Protein AF-A0A1V4JZG5-F1 (afdb_monomer)

Organism: NCBI:txid372326

InterPro domains:
  IPR000719 Protein kinase domain [PF00069] (99-322)
  IPR000719 Protein kinase domain [PS50011] (1-322)
  IPR000719 Protein kinase domain [SM00220] (77-322)
  IPR008271 Serine/threonine-protein kinase, active site [PS00108] (150-162)
  IPR011009 Protein kinase-like domain superfamily [SSF56112] (101-325)
  IPR045216 Casein Kinase 2, subunit alpha [PTHR24054] (103-327)
  IPR045216 Casein Kinase 2, subunit alpha [cd14132] (102-323)

Secondary structure (DSSP, 8-state):
--HHHHHHHHHHHHHHHHHHHHHHHIIIIIIIHHHTTSSS----SGGGHHHHT-SSHHHHHHHTTHHHHHHHIIIIIHHHHHTT--HHHHHHHHHHHHHHHHHT--------------HHHHHHH--HHHHHHHHHHHHHHHHHHHHTTEE-S---GGGEEEETTTTEEEE--GGG-EE--TT----S--S-GGG--GGGTTT-----THHHHHHHHHHHHHHHTT-SSSS--SSHHHHHHHHHHHH-SHHHHHHHHHTT----GGGTTTS---PPPPGGGG--TTTGGG--HHHHHHHHTTS-SSGGGSPPHHHHHTSGGGHHHHS-HHHHHHHHHHHHH-----TTSTTSSS----------------------------------

Solvent-accessible surface area (backbone atoms only — not comparable to full-atom values): 23028 Å² total; per-residue (Å²): 130,69,60,66,65,49,51,53,51,48,51,67,51,47,54,57,52,52,51,52,49,49,50,50,50,44,48,43,63,68,43,48,46,43,55,33,37,52,42,68,69,57,90,78,71,76,84,46,58,73,31,77,71,41,93,40,74,71,54,27,73,64,40,67,46,49,68,62,50,54,47,40,46,60,71,45,34,51,53,38,50,77,70,71,47,52,69,66,61,36,49,54,52,45,48,53,50,51,50,51,57,60,76,72,56,63,50,0,43,61,75,84,91,73,63,65,58,59,54,83,67,44,58,79,71,55,50,47,69,49,51,45,44,54,54,50,57,52,31,52,57,45,35,52,35,45,76,70,40,33,33,52,46,48,52,45,70,92,30,48,44,30,27,70,92,79,71,42,76,47,84,52,77,66,84,59,38,45,77,69,55,93,90,45,76,45,81,46,90,53,41,60,77,63,32,49,33,61,43,48,62,50,70,47,32,72,66,64,61,42,43,38,36,27,10,47,26,39,49,49,50,16,57,38,47,70,33,83,64,60,40,74,38,93,46,65,68,46,31,51,35,43,45,26,66,37,63,9,37,60,64,44,50,57,38,35,62,75,68,69,52,78,66,63,74,77,48,72,84,62,58,74,82,36,66,62,54,67,73,71,79,61,58,45,94,91,23,47,82,43,58,45,76,46,49,53,57,50,40,55,40,21,64,45,67,48,50,90,68,30,48,51,46,62,58,52,65,71,33,76,58,37,50,68,69,74,66,33,66,74,54,54,51,51,53,52,52,54,57,66,67,60,65,84,81,67,89,79,63,85,82,76,81,85,84,86,88,83,85,89,84,86,81,87,85,85,84,82,88,84,89,87,79,86,88,90,81,86,91,87,90,84,85,90,84,82,79,135

Sequence (388 aa):
MDYSRIIERLLKLAVPNHFIWLIFFYWFFHSCLNVVAEVMQFGDREFYRDWWNSESVTYFWQNWNIPVHKWCLRHFYKPMLKRGVSKWTAQTAVFLASAFFHESRTPALVFEHVNNTDFKQLYQTLSDFDIRFYMYEILKALDYCHSMGVMHRDVKPHNVMIDHEHRKLRLIDWGLAEFYHPGQEYNVRVASRYFKGPELLVDYQMYDYSLDMWSLGCMLASMIFRKEPFFHGHDNYDQLVRIAKVLGTEDLYDYIDKYNIELDPRFNDILGRHSRKRWERFVHSENQHLVSTEALDFLDKLLRYDHQTRLTARDAMEHPYFYPIAKDPARLSTAAALSAASTPVSSSSMLAGITSMAASQPLGTLAASPVISSPNALGSPVPAAAQP

Nearest PDB structures (foldseek):
  6yzh-assembly1_A  TM=9.969E-01  e=3.461E-34  Homo sapiens
  6yum-assembly2_GGG  TM=9.948E-01  e=4.931E-34  Homo sapiens
  3w8l-assembly2_B  TM=9.898E-01  e=7.391E-34  Homo sapiens
  6xx8-assembly1_A  TM=9.680E-01  e=1.976E-30  Arabidopsis thaliana
  6z1c-assembly1_A  TM=9.628E-01  e=1.976E-30  Arabidopsis thaliana

Foldseek 3Di:
DPVVVVVVVVVVVVVVVVVVVVVCCCCVVVPVLQVLQAPAQDADDVLCVQQVPDPDPVSNVVRVCVVLCVVLCVPQLVVCVVVVHDNVVSVVVSVVVSVCCVVVDSHHHDDDDAAADQCVVVLLVDALVLLLLLLLVVLVVLVVQVVVQKAQQADDSVQWGAPPVVRDIDRHDSNLMDGDDQPDFAQLPTYDQLLAAVCSLLVPGRDGNLSNLSSSLQVLLCRLLVNVRQQDAPDSLSSVLSLCQAQWVVLVVVLCVVVVGDGDPVNVVRNPGHDHDDSCVSDDPSRVSNDDPQSSVLSVLSSHNNSVSHDRSVSSSVGPSNPVVVPDPVVVVVVVVVVVVPDPDPPPPPPPPDDDDDDDDDDDDDDDDDDDDDDDDDDDDDDDDDDD

Radius of gyration: 31.25 Å; Cα contacts (8 Å, |Δi|>4): 397; chains: 1; bounding box: 92×66×96 Å

Structure (mmCIF, N/CA/C/O backbone):
data_AF-A0A1V4JZG5-F1
#
_entry.id   AF-A0A1V4JZG5-F1
#
loop_
_atom_site.group_PDB
_atom_site.id
_atom_site.type_symbol
_atom_site.label_atom_id
_atom_site.label_alt_id
_atom_site.label_comp_id
_atom_site.label_asym_id
_atom_site.label_entity_id
_atom_site.label_seq_id
_atom_site.pdbx_PDB_ins_code
_atom_site.Cartn_x
_atom_site.Cartn_y
_atom_site.Cartn_z
_atom_site.occupancy
_atom_site.B_iso_or_equiv
_atom_site.auth_seq_id
_atom_site.auth_comp_id
_atom_site.auth_asym_id
_atom_site.auth_atom_id
_atom_site.pdbx_PDB_model_num
ATOM 1 N N . MET A 1 1 ? 60.032 24.250 -15.849 1.00 65.19 1 MET A N 1
ATOM 2 C CA . MET A 1 1 ? 58.674 24.842 -15.879 1.00 65.19 1 MET A CA 1
ATOM 3 C C . MET A 1 1 ? 58.114 24.805 -14.465 1.00 65.19 1 MET A C 1
ATOM 5 O O . MET A 1 1 ? 58.537 23.943 -13.705 1.00 65.19 1 MET A O 1
ATOM 9 N N . ASP A 1 2 ? 57.207 25.711 -14.098 1.00 79.50 2 ASP A N 1
ATOM 10 C CA . ASP A 1 2 ? 56.554 25.690 -12.779 1.00 79.50 2 ASP A CA 1
ATOM 11 C C . ASP A 1 2 ? 55.384 24.694 -12.789 1.00 79.50 2 ASP A C 1
ATOM 13 O O . ASP A 1 2 ? 54.239 25.036 -13.091 1.00 79.50 2 ASP A O 1
ATOM 17 N N . TYR A 1 3 ? 55.699 23.425 -12.521 1.00 80.38 3 TYR A N 1
ATOM 18 C CA . TYR A 1 3 ? 54.717 22.340 -12.543 1.00 80.38 3 TYR A CA 1
ATOM 19 C C . TYR A 1 3 ? 53.638 22.487 -11.464 1.00 80.38 3 TYR A C 1
ATOM 21 O O . TYR A 1 3 ? 52.513 22.050 -11.691 1.00 80.38 3 TYR A O 1
ATOM 29 N N . SER A 1 4 ? 53.940 23.151 -10.341 1.00 81.94 4 SER A N 1
ATOM 30 C CA . SER A 1 4 ? 52.969 23.390 -9.267 1.00 81.94 4 SER A CA 1
ATOM 31 C C . SER A 1 4 ? 51.814 24.256 -9.772 1.00 81.94 4 SER A C 1
ATOM 33 O O . SER A 1 4 ? 50.659 23.831 -9.743 1.00 81.94 4 SER A O 1
ATOM 35 N N . ARG A 1 5 ? 52.123 25.410 -10.384 1.00 80.00 5 ARG A N 1
ATOM 36 C CA . ARG A 1 5 ? 51.107 26.283 -11.002 1.00 80.00 5 ARG A CA 1
ATOM 37 C C . ARG A 1 5 ? 50.371 25.646 -12.181 1.00 80.00 5 ARG A C 1
ATOM 39 O O . ARG A 1 5 ? 49.223 26.006 -12.443 1.00 80.00 5 ARG A O 1
ATOM 46 N N . ILE A 1 6 ? 51.003 24.727 -12.914 1.00 85.69 6 ILE A N 1
ATOM 47 C CA . ILE A 1 6 ? 50.344 23.996 -14.009 1.00 85.69 6 ILE A CA 1
ATOM 48 C C . ILE A 1 6 ? 49.312 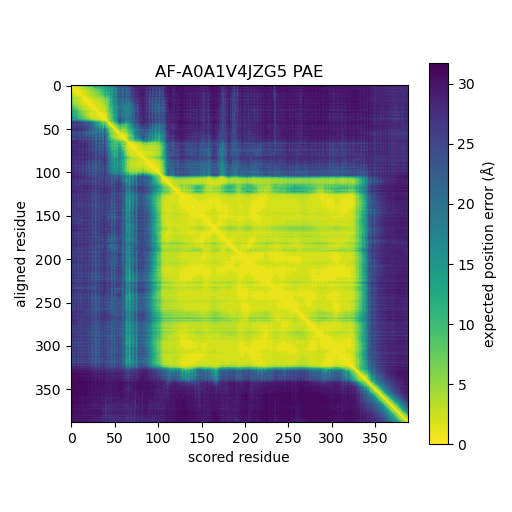23.010 -13.441 1.00 85.69 6 ILE A C 1
ATOM 50 O O . ILE A 1 6 ? 48.168 23.009 -13.892 1.00 85.69 6 ILE A O 1
ATOM 54 N N . ILE A 1 7 ? 49.676 22.234 -12.416 1.00 80.88 7 ILE A N 1
ATOM 55 C CA . ILE A 1 7 ? 48.772 21.289 -11.739 1.00 80.88 7 ILE A CA 1
ATOM 56 C C . ILE A 1 7 ? 47.637 22.036 -11.023 1.00 80.88 7 ILE A C 1
ATOM 58 O O . ILE A 1 7 ? 46.479 21.650 -11.157 1.00 80.88 7 ILE A O 1
ATOM 62 N N . GLU A 1 8 ? 47.931 23.150 -10.346 1.00 86.94 8 GLU A N 1
ATOM 63 C CA . GLU A 1 8 ? 46.930 24.020 -9.714 1.00 86.94 8 GLU A CA 1
ATOM 64 C C . GLU A 1 8 ? 45.867 24.493 -10.724 1.00 86.94 8 GLU A C 1
ATOM 66 O O . GLU A 1 8 ? 44.666 24.416 -10.459 1.00 86.94 8 GLU A O 1
ATOM 71 N N . ARG A 1 9 ? 46.297 24.940 -11.914 1.00 85.44 9 ARG A N 1
ATOM 72 C CA . ARG A 1 9 ? 45.397 25.369 -12.997 1.00 85.44 9 ARG A CA 1
ATOM 73 C C . ARG A 1 9 ? 44.609 24.208 -13.599 1.00 85.44 9 ARG A C 1
ATOM 75 O O . ARG A 1 9 ? 43.420 24.371 -13.857 1.00 85.44 9 ARG A O 1
ATOM 82 N N . LEU A 1 10 ? 45.237 23.047 -13.791 1.00 79.38 10 LEU A N 1
ATOM 83 C CA . LEU A 1 10 ? 44.559 21.845 -14.285 1.00 79.38 10 LEU A CA 1
ATOM 84 C C . LEU A 1 10 ? 43.477 21.367 -13.311 1.00 79.38 10 LEU A C 1
ATOM 86 O O . LEU A 1 10 ? 42.362 21.108 -13.747 1.00 79.38 10 LEU A O 1
ATOM 90 N N . LEU A 1 11 ? 43.748 21.327 -12.004 1.00 76.81 11 LEU A N 1
ATOM 91 C CA . LEU A 1 11 ? 42.752 20.963 -10.988 1.00 76.81 11 LEU A CA 1
ATOM 92 C C . LEU A 1 11 ? 41.606 21.986 -10.915 1.00 76.81 11 LEU A C 1
ATOM 94 O O . LEU A 1 11 ? 40.438 21.596 -10.873 1.00 76.81 11 LEU A O 1
ATOM 98 N N . LYS A 1 12 ? 41.921 23.289 -10.992 1.00 77.94 12 LYS A N 1
ATOM 99 C CA . LYS A 1 12 ? 40.923 24.374 -11.050 1.00 77.94 12 LYS A CA 1
ATOM 100 C C . LYS A 1 12 ? 40.037 24.344 -12.303 1.00 77.94 12 LYS A C 1
ATOM 102 O O . LYS A 1 12 ? 38.942 24.891 -12.255 1.00 77.94 12 LYS A O 1
ATOM 107 N N . LEU A 1 13 ? 40.470 23.704 -13.392 1.00 81.69 13 LEU A N 1
ATOM 108 C CA . LEU A 1 13 ? 39.656 23.456 -14.592 1.00 81.69 13 LEU A CA 1
ATOM 109 C C . LEU A 1 13 ? 38.935 22.098 -14.544 1.00 81.69 13 LEU A C 1
ATOM 111 O O . LEU A 1 13 ? 37.797 21.981 -14.998 1.00 81.69 13 LEU A O 1
ATOM 115 N N . ALA A 1 14 ? 39.569 21.074 -13.970 1.00 75.06 14 ALA A N 1
ATOM 116 C CA . ALA A 1 14 ? 39.028 19.723 -13.904 1.00 75.06 14 ALA A CA 1
ATOM 117 C C . ALA A 1 14 ? 37.795 19.629 -12.998 1.00 75.06 14 ALA A C 1
ATOM 119 O O . ALA A 1 14 ? 36.821 18.993 -13.396 1.00 75.06 14 ALA A O 1
ATOM 120 N N . VAL A 1 15 ? 37.807 20.259 -11.816 1.00 76.00 15 VAL A N 1
ATOM 121 C CA . VAL A 1 15 ? 36.679 20.174 -10.869 1.00 76.00 15 VAL A CA 1
ATOM 122 C C . VAL A 1 15 ? 35.393 20.795 -11.447 1.00 76.00 15 VAL A C 1
ATOM 124 O O . VAL A 1 15 ? 34.385 20.088 -11.467 1.00 76.00 15 VAL A O 1
ATOM 127 N N . PRO A 1 16 ? 35.392 22.025 -12.012 1.00 81.44 16 PRO A N 1
ATOM 128 C CA . PRO A 1 16 ? 34.216 22.561 -12.699 1.00 81.44 16 PRO A CA 1
ATOM 129 C C . PRO A 1 16 ? 33.750 21.699 -13.875 1.00 81.44 16 PRO A C 1
ATOM 131 O O . PRO A 1 16 ? 32.555 21.452 -13.989 1.00 81.44 16 PRO A O 1
ATOM 1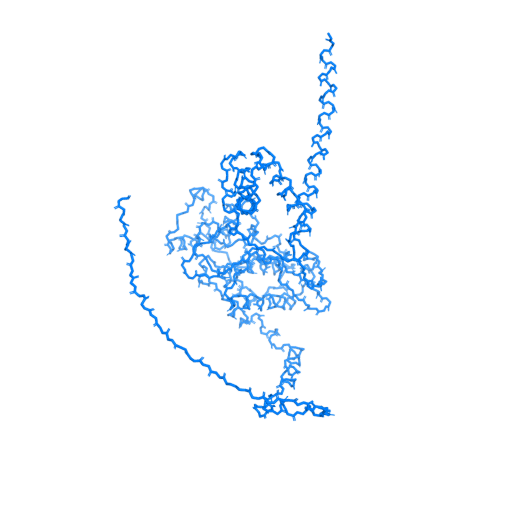34 N N . ASN A 1 17 ? 34.661 21.179 -14.710 1.00 77.12 17 ASN A N 1
ATOM 135 C CA . ASN A 1 17 ? 34.272 20.327 -15.840 1.00 77.12 17 ASN A CA 1
ATOM 136 C C . ASN A 1 17 ? 33.608 19.016 -15.394 1.00 77.12 17 ASN A C 1
ATOM 138 O O . ASN A 1 17 ? 32.606 18.625 -15.987 1.00 77.12 17 ASN A O 1
ATOM 142 N N . HIS A 1 18 ? 34.108 18.353 -14.345 1.00 76.25 18 HIS A N 1
ATOM 143 C CA . HIS A 1 18 ? 33.453 17.154 -13.808 1.00 76.25 18 HIS A CA 1
ATOM 144 C C . HIS A 1 18 ? 32.099 17.488 -13.174 1.00 76.25 18 HIS A C 1
ATOM 146 O O . HIS A 1 18 ? 31.155 16.723 -13.333 1.00 76.25 18 HIS A O 1
ATOM 152 N N . PHE A 1 19 ? 31.970 18.641 -12.511 1.00 77.81 19 PHE A N 1
ATOM 153 C CA . PHE A 1 19 ? 30.700 19.079 -11.931 1.00 77.81 19 PHE A CA 1
ATOM 154 C C . PHE A 1 19 ? 29.655 19.402 -13.012 1.00 77.81 19 PHE A C 1
ATOM 156 O O . PHE A 1 19 ? 28.524 18.934 -12.929 1.00 77.81 19 PHE A O 1
ATOM 163 N N . ILE A 1 20 ? 30.048 20.110 -14.079 1.00 81.94 20 ILE A N 1
ATOM 164 C CA . ILE A 1 20 ? 29.209 20.375 -15.260 1.00 81.94 20 ILE A CA 1
ATOM 165 C C . ILE A 1 20 ? 28.816 19.064 -15.954 1.00 81.94 20 ILE A C 1
ATOM 167 O O . ILE A 1 20 ? 27.652 18.888 -16.305 1.00 81.94 20 ILE A O 1
ATOM 171 N N . TRP A 1 21 ? 29.755 18.127 -16.118 1.00 77.94 21 TRP A N 1
ATOM 172 C CA . TRP A 1 21 ? 29.484 16.828 -16.736 1.00 77.94 21 TRP A CA 1
ATOM 173 C C . TRP A 1 21 ? 28.516 15.980 -15.901 1.00 77.94 21 TRP A C 1
ATOM 175 O O . TRP A 1 21 ? 27.577 15.423 -16.458 1.00 77.94 21 TRP A O 1
ATOM 185 N N . LEU A 1 22 ? 28.677 15.939 -14.574 1.00 74.31 22 LEU A N 1
ATOM 186 C CA . LEU A 1 22 ? 27.755 15.244 -13.667 1.00 74.31 22 LEU A CA 1
ATOM 187 C C . LEU A 1 22 ? 26.364 15.894 -13.640 1.00 74.31 22 LEU A C 1
ATOM 189 O O . LEU A 1 22 ? 25.368 15.174 -13.668 1.00 74.31 22 LEU A O 1
ATOM 193 N N . ILE A 1 23 ? 26.281 17.231 -13.647 1.00 77.19 23 ILE A N 1
ATOM 194 C CA . ILE A 1 23 ? 25.007 17.958 -13.765 1.00 77.19 23 ILE A CA 1
ATOM 195 C C . ILE A 1 23 ? 24.322 17.619 -15.090 1.00 77.19 23 ILE A C 1
ATOM 197 O O . ILE A 1 23 ? 23.142 17.283 -15.080 1.00 77.19 23 ILE A O 1
ATOM 201 N N . PHE A 1 24 ? 25.046 17.653 -16.213 1.00 83.38 24 PHE A N 1
ATOM 202 C CA . PHE A 1 24 ? 24.498 17.281 -17.517 1.00 83.38 24 PHE A CA 1
ATOM 203 C C . PHE A 1 24 ? 24.048 15.816 -17.549 1.00 83.38 24 PHE A C 1
ATOM 205 O O . PHE A 1 24 ? 22.951 15.531 -18.018 1.00 83.38 24 PHE A O 1
ATOM 212 N N . PHE A 1 25 ? 24.850 14.890 -17.017 1.00 69.50 25 PHE A N 1
ATOM 213 C CA . PHE A 1 25 ? 24.526 13.464 -17.012 1.00 69.50 25 PHE A CA 1
ATOM 214 C C . PHE A 1 25 ? 23.285 13.170 -16.157 1.00 69.50 25 PHE A C 1
ATOM 216 O O . PHE A 1 25 ? 22.398 12.442 -16.594 1.00 69.50 25 PHE A O 1
ATOM 223 N N . TYR A 1 26 ? 23.177 13.781 -14.973 1.00 71.50 26 TYR A N 1
ATOM 224 C CA . TYR A 1 26 ? 21.993 13.675 -14.119 1.00 71.50 26 TYR A CA 1
ATOM 225 C C . TYR A 1 26 ? 20.764 14.318 -14.780 1.00 71.50 26 TYR A C 1
ATOM 227 O O . TYR A 1 26 ? 19.731 13.671 -14.928 1.00 71.50 26 TYR A O 1
ATOM 235 N N . TRP A 1 27 ? 20.881 15.561 -15.252 1.00 81.31 27 TRP A N 1
ATOM 236 C CA . TRP A 1 27 ? 19.787 16.271 -15.916 1.00 81.31 27 TRP A CA 1
ATOM 237 C C . TRP A 1 27 ? 19.299 15.549 -17.178 1.00 81.31 27 TRP A C 1
ATOM 239 O O . TRP A 1 27 ? 18.096 15.459 -17.400 1.00 81.31 27 TRP A O 1
ATOM 249 N N . PHE A 1 28 ? 20.198 14.982 -17.984 1.00 66.50 28 PHE A N 1
ATOM 250 C CA . PHE A 1 28 ? 19.814 14.265 -19.194 1.00 66.50 28 PHE A CA 1
ATOM 251 C C . PHE A 1 28 ? 19.276 12.863 -18.883 1.00 66.50 28 PHE A C 1
ATOM 253 O O . PHE A 1 28 ? 18.119 12.590 -19.178 1.00 66.50 28 PHE A O 1
ATOM 260 N N . PHE A 1 29 ? 20.050 11.981 -18.243 1.00 60.16 29 PHE A N 1
ATOM 261 C CA . PHE A 1 29 ? 19.631 10.586 -18.044 1.00 60.16 29 PHE A CA 1
ATOM 262 C C . PHE A 1 29 ? 18.605 10.400 -16.919 1.00 60.16 29 PHE A C 1
ATOM 264 O O . PHE A 1 29 ? 17.739 9.543 -17.043 1.00 60.16 29 PHE A O 1
ATOM 271 N N . HIS A 1 30 ? 18.680 11.175 -15.833 1.00 59.44 30 HIS A N 1
ATOM 272 C CA . HIS A 1 30 ? 17.811 10.995 -14.662 1.00 59.44 30 HIS A CA 1
ATOM 273 C C . HIS A 1 30 ? 16.598 11.940 -14.641 1.00 59.44 30 HIS A C 1
ATOM 275 O O . HIS A 1 30 ? 15.607 11.629 -13.984 1.00 59.44 30 HIS A O 1
ATOM 281 N N . SER A 1 31 ? 16.640 13.073 -15.353 1.00 66.00 31 SER A N 1
ATOM 282 C CA . SER A 1 31 ? 15.473 13.958 -15.512 1.00 66.00 31 SER A CA 1
ATOM 283 C C . SER A 1 31 ? 14.881 13.892 -16.921 1.00 66.00 31 SER A C 1
ATOM 285 O O . SER A 1 31 ? 13.719 13.535 -17.062 1.00 66.00 31 SER A O 1
ATOM 287 N N . CYS A 1 32 ? 15.652 14.180 -17.972 1.00 69.06 32 CYS A N 1
ATOM 288 C CA . CYS A 1 32 ? 15.119 14.271 -19.335 1.00 69.06 32 CYS A CA 1
ATOM 289 C C . CYS A 1 32 ? 14.649 12.909 -19.873 1.00 69.06 32 CYS A C 1
ATOM 291 O O . CYS A 1 32 ? 13.511 12.790 -20.314 1.00 69.06 32 CYS A O 1
ATOM 293 N N . LEU A 1 33 ? 15.473 11.859 -19.784 1.00 58.00 33 LEU A N 1
ATOM 294 C CA . LEU A 1 33 ? 15.113 10.533 -20.294 1.00 58.00 33 LEU A CA 1
ATOM 295 C C . LEU A 1 33 ? 14.103 9.780 -19.414 1.00 58.00 33 LEU A C 1
ATOM 297 O O . LEU A 1 33 ? 13.461 8.878 -19.932 1.00 58.00 33 LEU A O 1
ATOM 301 N N . ASN A 1 34 ? 13.910 10.168 -18.147 1.00 58.28 34 ASN A N 1
ATOM 302 C CA . ASN A 1 34 ? 12.793 9.676 -17.327 1.00 58.28 34 ASN A CA 1
ATOM 303 C C . ASN A 1 34 ? 11.491 10.428 -17.646 1.00 58.28 34 ASN A C 1
ATOM 305 O O . ASN A 1 34 ? 10.470 9.797 -17.868 1.00 58.28 34 ASN A O 1
ATOM 309 N N . VAL A 1 35 ? 11.526 11.752 -17.848 1.00 62.88 35 VAL A N 1
ATOM 310 C CA . VAL A 1 35 ? 10.362 12.487 -18.384 1.00 62.88 35 VAL A CA 1
ATOM 311 C C . VAL A 1 35 ? 9.963 11.945 -19.762 1.00 62.88 35 VAL A C 1
ATOM 313 O O . VAL A 1 35 ? 8.783 11.751 -20.029 1.00 62.88 35 VAL A O 1
ATOM 316 N N . VAL A 1 36 ? 10.930 11.585 -20.614 1.00 57.06 36 VAL A N 1
ATOM 317 C CA . VAL A 1 36 ? 10.688 10.809 -21.845 1.00 57.06 36 VAL A CA 1
ATOM 318 C C . VAL A 1 36 ? 10.841 9.287 -21.613 1.00 57.06 36 VAL A C 1
ATOM 320 O O . VAL A 1 36 ? 11.158 8.545 -22.534 1.00 57.06 36 VAL A O 1
ATOM 323 N N . ALA A 1 37 ? 10.527 8.828 -20.396 1.00 54.69 37 ALA A N 1
ATOM 324 C CA . ALA A 1 37 ? 9.984 7.513 -20.006 1.00 54.69 37 ALA A CA 1
ATOM 325 C C . ALA A 1 37 ? 8.549 7.644 -19.389 1.00 54.69 37 ALA A C 1
ATOM 327 O O . ALA A 1 37 ? 7.854 6.651 -19.186 1.00 54.69 37 ALA A O 1
ATOM 328 N N . GLU A 1 38 ? 8.012 8.870 -19.278 1.00 50.97 38 GLU A N 1
ATOM 329 C CA . GLU A 1 38 ? 6.632 9.220 -18.891 1.00 50.97 38 GLU A CA 1
ATOM 330 C C . GLU A 1 38 ? 5.776 9.903 -20.027 1.00 50.97 38 GLU A C 1
ATOM 332 O O . GLU A 1 38 ? 4.837 10.635 -19.733 1.00 50.97 38 GLU A O 1
ATOM 337 N N . VAL A 1 39 ? 6.063 9.681 -21.336 1.00 58.88 39 VAL A N 1
ATOM 338 C CA . VAL A 1 39 ? 5.390 10.293 -22.533 1.00 58.88 39 VAL A CA 1
ATOM 339 C C . VAL A 1 39 ? 4.784 9.388 -23.662 1.00 58.88 39 VAL A C 1
ATOM 341 O O . VAL A 1 39 ? 3.603 9.534 -23.865 1.00 58.88 39 VAL A O 1
ATOM 344 N N . MET A 1 40 ? 5.472 8.562 -24.486 1.00 51.41 40 MET A N 1
ATOM 345 C CA . MET A 1 40 ? 4.940 7.698 -25.602 1.00 51.41 40 MET A CA 1
ATOM 346 C C . MET A 1 40 ? 4.036 6.451 -25.253 1.00 51.41 40 MET A C 1
ATOM 348 O O . MET A 1 40 ? 2.833 6.636 -25.156 1.00 51.41 40 MET A O 1
ATOM 352 N N . GLN A 1 41 ? 4.540 5.193 -25.119 1.00 44.94 41 GLN A N 1
ATOM 353 C CA . GLN A 1 41 ? 4.030 4.146 -24.156 1.00 44.94 41 GLN A CA 1
ATOM 354 C C . GLN A 1 41 ? 5.015 2.939 -24.030 1.00 44.94 41 GLN A C 1
ATOM 356 O O . GLN A 1 41 ? 5.218 2.289 -25.053 1.00 44.94 41 GLN A O 1
ATOM 361 N N . PHE A 1 42 ? 5.661 2.628 -22.870 1.00 47.78 42 PHE A N 1
ATOM 362 C CA . PHE A 1 42 ? 6.668 1.519 -22.748 1.00 47.78 42 PHE A CA 1
ATOM 363 C C . PHE A 1 42 ? 7.103 1.070 -21.314 1.00 47.78 42 PHE A C 1
ATOM 365 O O . PHE A 1 42 ? 7.415 1.913 -20.479 1.00 47.78 42 PHE A O 1
ATOM 372 N N . GLY A 1 43 ? 7.273 -0.247 -21.065 1.00 49.16 43 GLY A N 1
ATOM 373 C CA . GLY A 1 43 ? 7.988 -0.782 -19.879 1.00 49.16 43 GLY A CA 1
ATOM 374 C C . GLY A 1 43 ? 7.820 -2.293 -19.587 1.00 49.16 43 GLY A C 1
ATOM 375 O O . GLY A 1 43 ? 6.717 -2.741 -19.307 1.00 49.16 43 GLY A O 1
ATOM 376 N N . ASP A 1 44 ? 8.922 -3.057 -19.588 1.00 46.41 44 ASP A N 1
ATOM 377 C CA . ASP A 1 44 ? 9.056 -4.461 -19.126 1.00 46.41 44 ASP A CA 1
ATOM 378 C C . ASP A 1 44 ? 10.369 -4.565 -18.317 1.00 46.41 44 ASP A C 1
ATOM 380 O O . ASP A 1 44 ? 11.331 -3.846 -18.608 1.00 46.41 44 ASP A O 1
ATOM 384 N N . ARG A 1 45 ? 10.407 -5.394 -17.266 1.00 48.06 45 ARG A N 1
ATOM 385 C CA . ARG A 1 45 ? 11.494 -5.441 -16.273 1.00 48.06 45 ARG A CA 1
ATOM 386 C C . ARG A 1 45 ? 12.332 -6.723 -16.269 1.00 48.06 45 ARG A C 1
ATOM 388 O O . ARG A 1 45 ? 13.430 -6.688 -15.713 1.00 48.06 45 ARG A O 1
ATOM 395 N N . GLU A 1 46 ? 11.937 -7.786 -16.975 1.00 45.19 46 GLU A N 1
ATOM 396 C CA . GLU A 1 46 ? 12.835 -8.934 -17.234 1.00 45.19 46 GLU A CA 1
ATOM 397 C C . GLU A 1 46 ? 14.034 -8.531 -18.120 1.00 45.19 46 GLU A C 1
ATOM 399 O O . GLU A 1 46 ? 15.136 -9.062 -17.965 1.00 45.19 46 GLU A O 1
ATOM 404 N N . PHE A 1 47 ? 13.856 -7.504 -18.965 1.00 46.78 47 PHE A N 1
ATOM 405 C CA . PHE A 1 47 ? 14.871 -6.879 -19.836 1.00 46.78 47 PHE A CA 1
ATOM 406 C C . PHE A 1 47 ? 16.204 -6.537 -19.131 1.00 46.78 47 PHE A C 1
ATOM 408 O O . PHE A 1 47 ? 17.248 -6.438 -19.775 1.00 46.78 47 PHE A O 1
ATOM 415 N N . TYR A 1 48 ? 16.175 -6.354 -17.809 1.00 44.03 48 TYR A N 1
ATOM 416 C CA . TYR A 1 48 ? 17.239 -5.747 -17.014 1.00 44.03 48 TYR A CA 1
ATOM 417 C C . TYR A 1 48 ? 18.089 -6.732 -16.176 1.00 44.03 48 TYR A C 1
ATOM 419 O O . TYR A 1 48 ? 19.067 -6.306 -15.553 1.00 44.03 48 TYR A O 1
ATOM 427 N N . ARG A 1 49 ? 17.783 -8.042 -16.173 1.00 46.00 49 ARG A N 1
ATOM 428 C CA . ARG A 1 49 ? 18.446 -9.051 -15.306 1.00 46.00 49 ARG A CA 1
ATOM 429 C C . ARG A 1 49 ? 19.959 -9.199 -15.508 1.00 46.00 49 ARG A C 1
ATOM 431 O O . ARG A 1 49 ? 20.695 -9.219 -14.519 1.00 46.00 49 ARG A O 1
ATOM 438 N N . ASP A 1 50 ? 20.419 -9.278 -16.758 1.00 49.75 50 ASP A N 1
ATOM 439 C CA . ASP A 1 50 ? 21.847 -9.440 -17.099 1.00 49.75 50 ASP A CA 1
ATOM 440 C C . ASP A 1 50 ? 22.666 -8.171 -16.796 1.00 49.75 50 ASP A C 1
ATOM 442 O O . ASP A 1 50 ? 23.872 -8.230 -16.556 1.00 49.75 50 ASP A O 1
ATOM 446 N N . TRP A 1 51 ? 22.011 -7.007 -16.796 1.00 48.31 51 TRP A N 1
ATOM 447 C CA . TRP A 1 51 ? 22.627 -5.724 -16.467 1.00 48.31 51 TRP A CA 1
ATOM 448 C C . TRP A 1 51 ? 22.804 -5.550 -14.958 1.00 48.31 51 TRP A C 1
ATOM 450 O O . TRP A 1 51 ? 23.911 -5.251 -14.503 1.00 48.31 51 TRP A O 1
ATOM 460 N N . TRP A 1 52 ? 21.735 -5.734 -14.178 1.00 49.03 52 TRP A N 1
ATOM 461 C CA . TRP A 1 52 ? 21.703 -5.316 -12.772 1.00 49.03 52 TRP A CA 1
ATOM 462 C C . TRP A 1 52 ? 22.661 -6.110 -11.865 1.00 49.03 52 TRP A C 1
ATOM 464 O O . TRP A 1 52 ? 23.086 -5.612 -10.827 1.00 49.03 52 TRP A O 1
ATOM 474 N N . ASN A 1 53 ? 23.057 -7.316 -12.285 1.00 50.56 53 ASN A N 1
ATOM 475 C CA . ASN A 1 53 ? 23.994 -8.189 -11.567 1.00 50.56 53 ASN A CA 1
ATOM 476 C C . ASN A 1 53 ? 25.446 -8.090 -12.092 1.00 50.56 53 ASN A C 1
ATOM 478 O O . ASN A 1 53 ? 26.232 -9.024 -11.957 1.00 50.56 53 ASN A O 1
ATOM 482 N N . SER A 1 54 ? 25.818 -6.971 -12.722 1.00 54.97 54 SER A N 1
ATOM 483 C CA . SER A 1 54 ? 27.159 -6.779 -13.293 1.00 54.97 54 SER A CA 1
ATOM 484 C C . SER A 1 54 ? 28.238 -6.546 -12.227 1.00 54.97 54 SER A C 1
ATOM 486 O O . SER A 1 54 ? 28.434 -5.420 -11.775 1.00 54.97 54 SER A O 1
ATOM 488 N N . GLU A 1 55 ? 29.019 -7.579 -11.905 1.00 57.12 55 GLU A N 1
ATOM 489 C CA . GLU A 1 55 ? 30.126 -7.521 -10.927 1.00 57.12 55 GLU A CA 1
ATOM 490 C C . GLU A 1 55 ? 31.274 -6.559 -11.301 1.00 57.12 55 GLU A C 1
ATOM 492 O O . GLU A 1 55 ? 32.121 -6.235 -10.469 1.00 57.12 55 GLU A O 1
ATOM 497 N N . SER A 1 56 ? 31.337 -6.081 -12.550 1.00 55.97 56 SER A N 1
ATOM 498 C CA . SER A 1 56 ? 32.324 -5.082 -12.973 1.00 55.97 56 SER A CA 1
ATOM 499 C C . SER A 1 56 ? 31.779 -4.110 -14.017 1.00 55.97 56 SER A C 1
ATOM 501 O O . SER A 1 56 ? 30.948 -4.463 -14.856 1.00 55.97 56 SER A O 1
ATOM 503 N N . VAL A 1 57 ? 32.325 -2.890 -14.025 1.00 44.47 57 VAL A N 1
ATOM 504 C CA . VAL A 1 57 ? 31.996 -1.832 -15.001 1.00 44.47 57 VAL A CA 1
ATOM 505 C C . VAL A 1 57 ? 32.239 -2.296 -16.446 1.00 44.47 57 VAL A C 1
ATOM 507 O O . VAL A 1 57 ? 31.485 -1.949 -17.351 1.00 44.47 57 VAL A O 1
ATOM 510 N N . THR A 1 58 ? 33.256 -3.126 -16.685 1.00 50.88 58 THR A N 1
ATOM 511 C CA . THR A 1 58 ? 33.552 -3.665 -18.022 1.00 50.88 58 THR A CA 1
ATOM 512 C C . THR A 1 58 ? 32.484 -4.658 -18.492 1.00 50.88 58 THR A C 1
ATOM 514 O O . THR A 1 58 ? 32.104 -4.632 -19.661 1.00 50.88 58 THR A O 1
ATOM 517 N N . TYR A 1 59 ? 31.973 -5.500 -17.588 1.00 53.38 59 TYR A N 1
ATOM 518 C CA . TYR A 1 59 ? 30.886 -6.446 -17.865 1.00 53.38 59 TYR A CA 1
ATOM 519 C C . TYR A 1 59 ? 29.546 -5.714 -18.059 1.00 53.38 59 TYR A C 1
ATOM 521 O O . TYR A 1 59 ? 28.831 -5.980 -19.023 1.00 53.38 59 TYR A O 1
ATOM 529 N N . PHE A 1 60 ? 29.272 -4.705 -17.224 1.00 54.84 60 PHE A N 1
ATOM 530 C CA . PHE A 1 60 ? 28.134 -3.785 -17.347 1.00 54.84 60 PHE A CA 1
ATOM 531 C C . PHE A 1 60 ? 28.040 -3.183 -18.755 1.00 54.84 60 PHE A C 1
ATOM 533 O O . PHE A 1 60 ? 27.007 -3.308 -19.412 1.00 54.84 60 PHE A O 1
ATOM 540 N N . TRP A 1 61 ? 29.126 -2.595 -19.274 1.00 49.06 61 TRP A N 1
ATOM 541 C CA . TRP A 1 61 ? 29.115 -1.968 -20.605 1.00 49.06 61 TRP A CA 1
ATOM 542 C C . TRP A 1 61 ? 29.006 -2.962 -21.769 1.00 49.06 61 TRP A C 1
ATOM 544 O O . TRP A 1 61 ? 28.597 -2.572 -22.863 1.00 49.06 61 TRP A O 1
ATOM 554 N N . GLN A 1 62 ? 29.342 -4.236 -21.555 1.00 51.56 62 GLN A N 1
ATOM 555 C CA . GLN A 1 62 ? 29.137 -5.292 -22.549 1.00 51.56 62 GLN A CA 1
ATOM 556 C C . GLN A 1 62 ? 27.683 -5.787 -22.560 1.00 51.56 62 GLN A C 1
ATOM 558 O O . GLN A 1 62 ? 27.141 -6.042 -23.638 1.00 51.56 62 GLN A O 1
ATOM 563 N N . ASN A 1 63 ? 27.040 -5.869 -21.389 1.00 52.59 63 ASN A N 1
ATOM 564 C CA . ASN A 1 63 ? 25.753 -6.548 -21.228 1.00 52.59 63 ASN A CA 1
ATOM 565 C C . ASN A 1 63 ? 24.527 -5.622 -21.119 1.00 52.59 63 ASN A C 1
ATOM 567 O O . ASN A 1 63 ? 23.438 -6.048 -21.498 1.00 52.59 63 ASN A O 1
ATOM 571 N N . TRP A 1 64 ? 24.692 -4.340 -20.750 1.00 51.12 64 TRP A N 1
ATOM 572 C CA . TRP A 1 64 ? 23.616 -3.322 -20.739 1.00 51.12 64 TRP A CA 1
ATOM 573 C C . TRP A 1 64 ? 22.764 -3.336 -22.018 1.00 51.12 64 TRP A C 1
ATOM 575 O O . TRP A 1 64 ? 21.557 -3.121 -21.984 1.00 51.12 64 TRP A O 1
ATOM 585 N N . ASN A 1 65 ? 23.398 -3.568 -23.172 1.00 58.41 65 ASN A N 1
ATOM 586 C CA . ASN A 1 65 ? 22.794 -3.342 -24.482 1.00 58.41 65 ASN A CA 1
ATOM 587 C C . ASN A 1 65 ? 22.558 -4.623 -25.305 1.00 58.41 65 ASN A C 1
ATOM 589 O O . ASN A 1 65 ? 22.509 -4.560 -26.536 1.00 58.41 65 ASN A O 1
ATOM 593 N N . ILE A 1 66 ? 22.450 -5.793 -24.663 1.00 60.12 66 ILE A N 1
ATOM 594 C CA . ILE A 1 66 ? 22.357 -7.102 -25.338 1.00 60.12 66 ILE A CA 1
ATOM 595 C C . ILE A 1 66 ? 21.331 -7.143 -26.495 1.00 60.12 66 ILE A C 1
ATOM 597 O O . ILE A 1 66 ? 21.700 -7.639 -27.567 1.00 60.12 66 ILE A O 1
ATOM 601 N N . PRO A 1 67 ? 20.086 -6.632 -26.369 1.00 55.00 67 PRO A N 1
ATOM 602 C CA . PRO A 1 67 ? 19.095 -6.710 -27.447 1.00 55.00 67 PRO A CA 1
ATOM 603 C C . PRO A 1 67 ? 19.452 -5.851 -28.667 1.00 55.00 67 PRO A C 1
ATOM 605 O O . PRO A 1 67 ? 19.471 -6.366 -29.789 1.00 55.00 67 PRO A O 1
ATOM 608 N N . VAL A 1 68 ? 19.808 -4.574 -28.471 1.00 60.34 68 VAL A N 1
ATOM 609 C CA . VAL A 1 68 ? 20.204 -3.673 -29.572 1.00 60.34 68 VAL A CA 1
ATOM 610 C C . VAL A 1 68 ? 21.526 -4.133 -30.183 1.00 60.34 68 VAL A C 1
ATOM 612 O O . VAL A 1 68 ? 21.660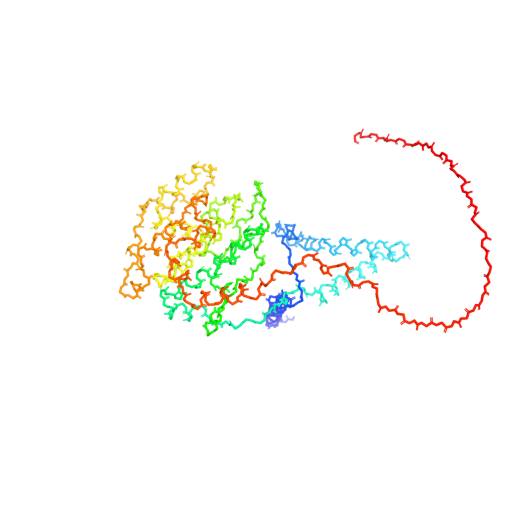 -4.142 -31.403 1.00 60.34 68 VAL A O 1
ATOM 615 N N . HIS A 1 69 ? 22.475 -4.617 -29.374 1.00 63.59 69 HIS A N 1
ATOM 616 C CA . HIS A 1 69 ? 23.716 -5.209 -29.869 1.00 63.59 69 HIS A CA 1
ATOM 617 C C . HIS A 1 69 ? 23.435 -6.433 -30.753 1.00 63.59 69 HIS A C 1
ATOM 619 O O . HIS A 1 69 ? 23.901 -6.481 -31.892 1.00 63.59 69 HIS A O 1
ATOM 625 N N . LYS A 1 70 ? 22.625 -7.400 -30.291 1.00 64.31 70 LYS A N 1
ATOM 626 C CA . LYS A 1 70 ? 22.218 -8.579 -31.083 1.00 64.31 70 LYS A CA 1
ATOM 627 C C . LYS A 1 70 ? 21.475 -8.170 -32.366 1.00 64.31 70 LYS A C 1
ATOM 629 O O . LYS A 1 70 ? 21.719 -8.764 -33.420 1.00 64.31 70 LYS A O 1
ATOM 634 N N . TRP A 1 71 ? 20.619 -7.146 -32.314 1.00 72.50 71 TRP A N 1
ATOM 635 C CA . TRP A 1 71 ? 19.876 -6.636 -33.472 1.00 72.50 71 TRP A CA 1
ATOM 636 C C . TRP A 1 71 ? 20.780 -5.925 -34.491 1.00 72.50 71 TRP A C 1
ATOM 638 O O . TRP A 1 71 ? 20.769 -6.301 -35.665 1.00 72.50 71 TRP A O 1
ATOM 648 N N . CYS A 1 72 ? 21.624 -4.982 -34.066 1.00 71.00 72 CYS A N 1
ATOM 649 C CA . CYS A 1 72 ? 22.608 -4.315 -34.923 1.00 71.00 72 CYS A CA 1
ATOM 650 C C . CYS A 1 72 ? 23.616 -5.315 -35.510 1.00 71.00 72 CYS A C 1
ATOM 652 O O . CYS A 1 72 ? 23.956 -5.247 -36.693 1.00 71.00 72 CYS A O 1
ATOM 654 N N . LEU A 1 73 ? 24.051 -6.306 -34.727 1.00 69.94 73 LEU A N 1
ATOM 655 C CA . LEU A 1 73 ? 24.960 -7.353 -35.187 1.00 69.94 73 LEU A CA 1
ATOM 656 C C . LEU A 1 73 ? 24.309 -8.278 -36.234 1.00 69.94 73 LEU A C 1
ATOM 658 O O . LEU A 1 73 ? 24.988 -8.721 -37.166 1.00 69.94 73 LEU A O 1
ATOM 662 N N . ARG A 1 74 ? 22.998 -8.543 -36.127 1.00 77.69 74 ARG A N 1
ATOM 663 C CA . ARG A 1 74 ? 22.219 -9.318 -37.111 1.00 77.69 74 ARG A CA 1
ATOM 664 C C . ARG A 1 74 ? 21.920 -8.528 -38.392 1.00 77.69 74 ARG A C 1
ATOM 666 O O . ARG A 1 74 ? 22.086 -9.097 -39.468 1.00 77.69 74 ARG A O 1
ATOM 673 N N . HIS A 1 75 ? 21.502 -7.264 -38.293 1.00 76.56 75 HIS A N 1
ATOM 674 C CA . HIS A 1 75 ? 20.925 -6.509 -39.420 1.00 76.56 75 HIS A CA 1
ATOM 675 C C . HIS A 1 75 ? 21.866 -5.476 -40.063 1.00 76.56 75 HIS A C 1
ATOM 677 O O . HIS A 1 75 ? 21.651 -5.112 -41.215 1.00 76.56 75 HIS A O 1
ATOM 683 N N . PHE A 1 76 ? 22.929 -5.050 -39.374 1.00 78.94 76 PHE A N 1
ATOM 684 C CA . PHE A 1 76 ? 23.897 -4.071 -39.886 1.00 78.94 76 PHE A CA 1
ATOM 685 C C . PHE A 1 76 ? 25.280 -4.713 -40.023 1.00 78.94 76 PHE A C 1
ATOM 687 O O . PHE A 1 76 ? 25.780 -4.853 -41.137 1.00 78.94 76 PHE A O 1
ATOM 694 N N . TYR A 1 77 ? 25.864 -5.216 -38.929 1.00 81.81 77 TYR A N 1
ATOM 695 C CA . TYR A 1 77 ? 27.239 -5.735 -38.934 1.00 81.81 77 TYR A CA 1
ATOM 696 C C . TYR A 1 77 ? 27.438 -6.910 -39.904 1.00 81.81 77 TYR A C 1
ATOM 698 O O . TYR A 1 77 ? 28.270 -6.846 -40.810 1.00 81.81 77 TYR A O 1
ATOM 706 N N . LYS A 1 78 ? 26.650 -7.987 -39.752 1.00 83.06 78 LYS A N 1
ATOM 707 C CA . LYS A 1 78 ? 26.759 -9.181 -40.607 1.00 83.06 78 LYS A CA 1
ATOM 708 C C . LYS A 1 78 ? 26.468 -8.872 -42.091 1.00 83.06 78 LYS A C 1
ATOM 710 O O . LYS A 1 78 ? 27.247 -9.334 -42.926 1.00 83.06 78 LYS A O 1
ATOM 715 N N . PRO A 1 79 ? 25.436 -8.084 -42.460 1.00 86.44 79 PRO A N 1
ATOM 716 C CA . PRO A 1 79 ? 25.228 -7.657 -43.847 1.00 86.44 79 PRO A CA 1
ATOM 717 C C . PRO A 1 79 ? 26.329 -6.751 -44.417 1.00 86.44 79 PRO A C 1
ATOM 719 O O . PRO A 1 79 ? 26.686 -6.921 -45.580 1.00 86.44 79 PRO A O 1
ATOM 722 N N . MET A 1 80 ? 26.909 -5.839 -43.628 1.00 84.81 80 MET A N 1
ATOM 723 C CA . MET A 1 80 ? 28.024 -4.991 -44.077 1.00 84.81 80 MET A CA 1
ATOM 724 C C . MET A 1 80 ? 29.288 -5.814 -44.360 1.00 84.81 80 MET A C 1
ATOM 726 O O . MET A 1 80 ? 29.881 -5.667 -45.428 1.00 84.81 80 MET A O 1
ATOM 730 N N . LEU A 1 81 ? 29.649 -6.748 -43.472 1.00 85.12 81 LEU A N 1
ATOM 731 C CA . LEU A 1 81 ? 30.768 -7.670 -43.706 1.00 85.12 81 LEU A CA 1
ATOM 732 C C . LEU A 1 81 ? 30.535 -8.560 -44.940 1.00 85.12 81 LEU A C 1
ATOM 734 O O . LEU A 1 81 ? 31.445 -8.739 -45.745 1.00 85.12 81 LEU A O 1
ATOM 738 N N . LYS A 1 82 ? 29.307 -9.061 -45.149 1.00 89.00 82 LYS A N 1
ATOM 739 C CA . LYS A 1 82 ? 28.932 -9.812 -46.366 1.00 89.00 82 LYS A CA 1
ATOM 740 C C . LYS A 1 82 ? 29.018 -8.986 -47.658 1.00 89.00 82 LYS A C 1
ATOM 742 O O . LYS A 1 82 ? 29.075 -9.573 -48.732 1.00 89.00 82 LYS A O 1
ATOM 747 N N . ARG A 1 83 ? 29.031 -7.651 -47.568 1.00 88.50 83 ARG A N 1
ATOM 748 C CA . ARG A 1 83 ? 29.226 -6.716 -48.692 1.00 88.50 83 ARG A CA 1
ATOM 749 C C . ARG A 1 83 ? 30.677 -6.219 -48.820 1.00 88.50 83 ARG A C 1
ATOM 751 O O . ARG A 1 83 ? 30.921 -5.261 -49.543 1.00 88.50 83 ARG A O 1
ATOM 758 N N . GLY A 1 84 ? 31.633 -6.844 -48.125 1.00 89.06 84 GLY A N 1
ATOM 759 C CA . GLY A 1 84 ? 33.061 -6.512 -48.219 1.00 89.06 84 GLY A CA 1
ATOM 760 C C . GLY A 1 84 ? 33.492 -5.254 -47.454 1.00 89.06 84 GLY A C 1
ATOM 761 O O . GLY A 1 84 ? 34.630 -4.817 -47.602 1.00 89.06 84 GLY A O 1
ATOM 762 N N . VAL A 1 85 ? 32.621 -4.666 -46.626 1.00 88.31 85 VAL A N 1
ATOM 763 C CA . VAL A 1 85 ? 32.972 -3.496 -45.805 1.00 88.31 85 VAL A CA 1
ATOM 764 C C . VAL A 1 85 ? 33.974 -3.899 -44.716 1.00 88.31 85 VAL A C 1
ATOM 766 O O . VAL A 1 85 ? 33.846 -4.964 -44.111 1.00 88.31 85 VAL A O 1
ATOM 769 N N . SER A 1 86 ? 34.967 -3.044 -44.438 1.00 89.69 86 SER A N 1
ATOM 770 C CA . SER A 1 86 ? 35.986 -3.329 -43.418 1.00 89.69 86 SER A CA 1
ATOM 771 C C . SER A 1 86 ? 35.368 -3.517 -42.023 1.00 89.69 86 SER A C 1
ATOM 773 O O . SER A 1 86 ? 34.386 -2.855 -41.676 1.00 89.69 86 SER A O 1
ATOM 775 N N . LYS A 1 87 ? 35.971 -4.384 -41.192 1.00 78.00 87 LYS A N 1
ATOM 776 C CA . LYS A 1 87 ? 35.518 -4.621 -39.805 1.00 78.00 87 LYS A CA 1
ATOM 777 C C . LYS A 1 87 ? 35.422 -3.323 -39.002 1.00 78.00 87 LYS A C 1
ATOM 779 O O . LYS A 1 87 ? 34.408 -3.108 -38.351 1.00 78.00 87 LYS A O 1
ATOM 784 N N . TRP A 1 88 ? 36.429 -2.454 -39.112 1.00 75.00 88 TRP A N 1
ATOM 785 C CA . TRP A 1 88 ? 36.468 -1.168 -38.413 1.00 75.00 88 TRP A CA 1
ATOM 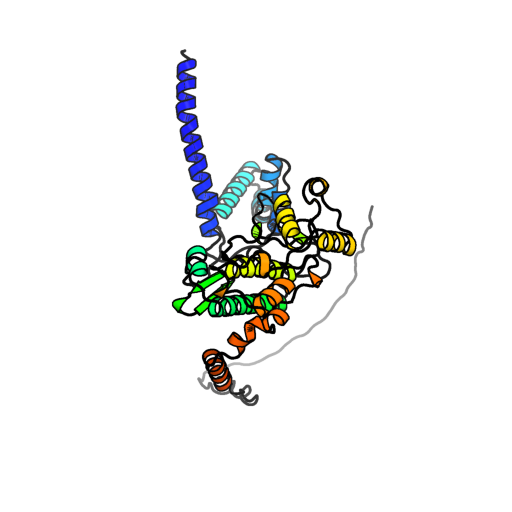786 C C . TRP A 1 88 ? 35.317 -0.257 -38.858 1.00 75.00 88 TRP A C 1
ATOM 788 O O . TRP A 1 88 ? 34.518 0.171 -38.033 1.00 75.00 88 TRP A O 1
ATOM 798 N N . THR A 1 89 ? 35.136 -0.064 -40.169 1.00 80.00 89 THR A N 1
ATOM 799 C CA . THR A 1 89 ? 34.034 0.747 -40.722 1.00 80.00 89 THR A CA 1
ATOM 800 C C . THR A 1 89 ? 32.659 0.199 -40.318 1.00 80.00 89 THR A C 1
ATOM 802 O O . THR A 1 89 ? 31.757 0.968 -39.991 1.00 80.00 89 THR A O 1
ATOM 805 N N . ALA A 1 90 ? 32.492 -1.127 -40.301 1.00 79.44 90 ALA A N 1
ATOM 806 C CA . ALA A 1 90 ? 31.258 -1.774 -39.866 1.00 79.44 90 ALA A CA 1
ATOM 807 C C . ALA A 1 90 ? 31.025 -1.662 -38.345 1.00 79.44 90 ALA A C 1
ATOM 809 O O . ALA A 1 90 ? 29.879 -1.528 -37.926 1.00 79.44 90 ALA A O 1
ATOM 810 N N . GLN A 1 91 ? 32.080 -1.659 -37.521 1.00 75.44 91 GLN A N 1
ATOM 811 C CA . GLN A 1 91 ? 31.991 -1.370 -36.084 1.00 75.44 91 GLN A CA 1
ATOM 812 C C . GLN A 1 91 ? 31.591 0.092 -35.835 1.00 75.44 91 GLN A C 1
ATOM 814 O O . GLN A 1 91 ? 30.655 0.334 -35.078 1.00 75.44 91 GLN A O 1
ATOM 819 N N . THR A 1 92 ? 32.220 1.057 -36.514 1.00 77.62 92 THR A N 1
ATOM 820 C CA . THR A 1 92 ? 31.878 2.486 -36.404 1.00 77.62 92 THR A CA 1
ATOM 821 C C . THR A 1 92 ? 30.437 2.761 -36.838 1.00 77.62 92 THR A C 1
ATOM 823 O O . THR A 1 92 ? 29.711 3.457 -36.135 1.00 77.62 92 THR A O 1
ATOM 826 N N . ALA A 1 93 ? 29.978 2.172 -37.947 1.00 78.94 93 ALA A N 1
ATOM 827 C CA . ALA A 1 93 ? 28.595 2.319 -38.402 1.00 78.94 93 ALA A CA 1
ATOM 828 C C . ALA A 1 93 ? 27.577 1.711 -37.419 1.00 78.94 93 ALA A C 1
ATOM 830 O O . ALA A 1 93 ? 26.532 2.305 -37.173 1.00 78.94 93 ALA A O 1
ATOM 831 N N . VAL A 1 94 ? 27.890 0.558 -36.817 1.00 78.31 94 VAL A N 1
ATOM 832 C CA . VAL A 1 94 ? 27.060 -0.075 -35.775 1.00 78.31 94 VAL A CA 1
ATOM 833 C C . VAL A 1 94 ? 27.031 0.748 -34.488 1.00 78.31 94 VAL A C 1
ATOM 835 O O . VAL A 1 94 ? 25.972 0.863 -33.874 1.00 78.31 94 VAL A O 1
ATOM 838 N N . PHE A 1 95 ? 28.157 1.345 -34.095 1.00 75.75 95 PHE A N 1
ATOM 839 C CA . PHE A 1 95 ? 28.235 2.252 -32.952 1.00 75.75 95 PHE A CA 1
ATOM 840 C C . PHE A 1 95 ? 27.367 3.497 -33.173 1.00 75.75 95 PHE A C 1
ATOM 842 O O . PHE A 1 95 ? 26.506 3.786 -32.348 1.00 75.75 95 PHE A O 1
ATOM 849 N N . LEU A 1 96 ? 27.515 4.171 -34.320 1.00 75.06 96 LEU A N 1
ATOM 850 C CA . LEU A 1 96 ? 26.721 5.354 -34.671 1.00 75.06 96 LEU A CA 1
ATOM 851 C C . LEU A 1 96 ? 25.223 5.033 -34.800 1.00 75.06 96 LEU A C 1
ATOM 853 O O . LEU A 1 96 ? 24.397 5.790 -34.300 1.00 75.06 96 LEU A O 1
ATOM 857 N N . ALA A 1 97 ? 24.862 3.892 -35.397 1.00 70.12 97 ALA A N 1
ATOM 858 C CA . ALA A 1 97 ? 23.472 3.444 -35.457 1.00 70.12 97 ALA A CA 1
ATOM 859 C C . ALA A 1 97 ? 22.907 3.133 -34.060 1.00 70.12 97 ALA A C 1
ATOM 861 O O . ALA A 1 97 ? 21.781 3.520 -33.762 1.00 70.12 97 ALA A O 1
ATOM 862 N N . SER A 1 98 ? 23.674 2.474 -33.182 1.00 67.31 98 SER A N 1
ATOM 863 C CA . SER A 1 98 ? 23.228 2.206 -31.809 1.00 67.31 98 SER A CA 1
ATOM 864 C C . SER A 1 98 ? 23.111 3.481 -30.976 1.00 67.31 98 SER A C 1
ATOM 866 O O . SER A 1 98 ? 22.189 3.563 -30.176 1.00 67.31 98 SER A O 1
ATOM 868 N N . ALA A 1 99 ? 24.007 4.457 -31.151 1.00 65.50 99 ALA A N 1
ATOM 869 C CA . ALA A 1 99 ? 23.912 5.758 -30.493 1.00 65.50 99 ALA A CA 1
ATOM 870 C C . ALA A 1 99 ? 22.651 6.504 -30.954 1.00 65.50 99 ALA A C 1
ATOM 872 O O . ALA A 1 99 ? 21.827 6.878 -30.127 1.00 65.50 99 ALA A O 1
ATOM 873 N N . PHE A 1 100 ? 22.429 6.590 -32.271 1.00 66.44 100 PHE A N 1
ATOM 874 C CA . PHE A 1 100 ? 21.221 7.185 -32.841 1.00 66.44 100 PHE A CA 1
ATOM 875 C C . PHE A 1 100 ? 19.937 6.511 -32.333 1.00 66.44 100 PHE A C 1
ATOM 877 O O . PHE A 1 100 ? 18.987 7.204 -31.981 1.00 66.44 100 PHE A O 1
ATOM 884 N N . PHE A 1 101 ? 19.885 5.176 -32.253 1.00 61.47 101 PHE A N 1
ATOM 885 C CA . PHE A 1 101 ? 18.704 4.479 -31.732 1.00 61.47 101 PHE A CA 1
ATOM 886 C C . PHE A 1 101 ? 18.508 4.617 -30.216 1.00 61.47 101 PHE A C 1
ATOM 888 O O . PHE A 1 101 ? 17.364 4.531 -29.785 1.00 61.47 101 PHE A O 1
ATOM 895 N N . HIS A 1 102 ? 19.560 4.863 -29.429 1.00 58.81 102 HIS A N 1
ATOM 896 C CA . HIS A 1 102 ? 19.429 5.218 -28.008 1.00 58.81 102 HIS A CA 1
ATOM 897 C C . HIS A 1 102 ? 18.920 6.650 -27.817 1.00 58.81 102 HIS A C 1
ATOM 899 O O . HIS A 1 102 ? 18.056 6.891 -26.984 1.00 58.81 102 HIS A O 1
ATOM 905 N N . GLU A 1 103 ? 19.425 7.595 -28.609 1.00 54.09 103 GLU A N 1
ATOM 906 C CA . GLU A 1 103 ? 19.164 9.031 -28.440 1.00 54.09 103 GLU A CA 1
ATOM 907 C C . GLU A 1 103 ? 17.853 9.503 -29.105 1.00 54.09 103 GLU A C 1
ATOM 909 O O . GLU A 1 103 ? 17.344 10.571 -28.780 1.00 54.09 103 GLU A O 1
ATOM 914 N N . SER A 1 104 ? 17.268 8.702 -30.009 1.00 57.25 104 SER A N 1
ATOM 915 C CA . SER A 1 104 ? 16.023 9.030 -30.737 1.00 57.25 104 SER A CA 1
ATOM 916 C C . SER A 1 104 ? 14.787 8.204 -30.347 1.00 57.25 104 SER A C 1
ATOM 918 O O . SER A 1 104 ? 13.751 8.326 -31.006 1.00 57.25 104 SER A O 1
ATOM 920 N N . ARG A 1 105 ? 14.870 7.326 -29.334 1.00 54.16 105 ARG A N 1
ATOM 921 C CA . ARG A 1 105 ? 13.787 6.376 -28.990 1.00 54.16 105 ARG A CA 1
ATOM 922 C C . ARG A 1 105 ? 13.537 6.194 -27.492 1.00 54.16 105 ARG A C 1
ATOM 924 O O . ARG A 1 105 ? 13.286 5.075 -27.051 1.00 54.16 105 ARG A O 1
ATOM 931 N N . THR A 1 106 ? 13.573 7.269 -26.715 1.00 58.91 106 THR A N 1
ATOM 932 C CA . THR A 1 106 ? 13.145 7.226 -25.310 1.00 58.91 106 THR A CA 1
ATOM 933 C C . THR A 1 106 ? 11.630 6.937 -25.230 1.00 58.91 106 THR A C 1
ATOM 935 O O . THR A 1 106 ? 10.857 7.707 -25.811 1.00 58.91 106 THR A O 1
ATOM 938 N N . PRO A 1 107 ? 11.175 5.816 -24.626 1.00 69.81 107 PRO A N 1
ATOM 939 C CA . PRO A 1 107 ? 9.808 5.324 -24.822 1.00 69.81 107 PRO A CA 1
ATOM 940 C C . PRO A 1 107 ? 9.043 5.198 -23.485 1.00 69.81 107 PRO A C 1
ATOM 942 O O . PRO A 1 107 ? 9.577 4.719 -22.491 1.00 69.81 107 PRO A O 1
ATOM 945 N N . ALA A 1 108 ? 7.812 5.715 -23.421 1.00 75.94 108 ALA A N 1
ATOM 946 C CA . ALA A 1 108 ? 7.470 6.522 -22.243 1.00 75.94 108 ALA A CA 1
ATOM 947 C C . ALA A 1 108 ? 5.948 6.591 -21.950 1.00 75.94 108 ALA A C 1
ATOM 949 O O . ALA A 1 108 ? 5.230 6.404 -22.885 1.00 75.94 108 ALA A O 1
ATOM 950 N N . LEU A 1 109 ? 5.348 6.844 -20.787 1.00 76.19 109 LEU A N 1
ATOM 951 C CA . LEU A 1 109 ? 3.881 6.598 -20.591 1.00 76.19 109 LEU A CA 1
ATOM 952 C C . LEU A 1 109 ? 2.849 7.776 -20.828 1.00 76.19 109 LEU A C 1
ATOM 954 O O . LEU A 1 109 ? 2.621 8.540 -19.895 1.00 76.19 109 LEU A O 1
ATOM 958 N N . VAL A 1 110 ? 2.104 7.888 -21.968 1.00 83.75 110 VAL A N 1
ATOM 959 C CA . VAL A 1 110 ? 0.891 8.791 -22.063 1.00 83.75 110 VAL A CA 1
ATOM 960 C C . VAL A 1 110 ? -0.230 8.254 -21.155 1.00 83.75 110 VAL A C 1
ATOM 962 O O . VAL A 1 110 ? -0.555 7.066 -21.240 1.00 83.75 110 VAL A O 1
ATOM 965 N N . PHE A 1 111 ? -0.919 9.134 -20.413 1.00 87.12 111 PHE A N 1
ATOM 966 C CA . PHE A 1 111 ? -2.152 8.831 -19.663 1.00 87.12 111 PHE A CA 1
ATOM 967 C C . PHE A 1 111 ? -3.282 9.862 -19.876 1.00 87.12 111 PHE A C 1
ATOM 969 O O . PHE A 1 111 ? -3.082 10.909 -20.492 1.00 87.12 111 PHE A O 1
ATOM 976 N N . GLU A 1 112 ? -4.480 9.580 -19.340 1.00 85.06 112 GLU A N 1
ATOM 977 C CA . GLU A 1 112 ? -5.517 10.607 -19.150 1.00 85.06 112 GLU A CA 1
ATOM 978 C C . GLU A 1 112 ? -5.073 11.649 -18.104 1.00 85.06 112 GLU A C 1
ATOM 980 O O . GLU A 1 112 ? -4.358 11.326 -17.155 1.00 85.06 112 GLU A O 1
ATOM 985 N N . HIS A 1 113 ? -5.500 12.906 -18.258 1.00 88.94 113 HIS A N 1
ATOM 986 C CA . HIS A 1 113 ? -5.182 13.956 -17.288 1.00 88.94 113 HIS A CA 1
ATOM 987 C C . HIS A 1 113 ? -6.056 13.830 -16.034 1.00 88.94 113 HIS A C 1
ATOM 989 O O . HIS A 1 113 ? -7.286 13.853 -16.120 1.00 88.94 113 HIS A O 1
ATOM 995 N N . VAL A 1 114 ? -5.422 13.779 -14.862 1.00 85.00 114 VAL A N 1
ATOM 996 C CA . VAL A 1 114 ? -6.082 13.674 -13.555 1.00 85.00 114 VAL A CA 1
ATOM 997 C C . VAL A 1 114 ? -5.618 14.837 -12.682 1.00 85.00 114 VAL A C 1
ATOM 999 O O . VAL A 1 114 ? -4.420 15.006 -12.467 1.00 85.00 114 VAL A O 1
ATOM 1002 N N . ASN A 1 115 ? -6.555 15.636 -12.163 1.00 87.19 115 ASN A N 1
ATOM 1003 C CA . ASN A 1 115 ? -6.226 16.629 -11.139 1.00 87.19 115 ASN A CA 1
ATOM 1004 C C . ASN A 1 115 ? -5.807 15.896 -9.860 1.00 87.19 115 ASN A C 1
ATOM 1006 O O . ASN A 1 115 ? -6.485 14.954 -9.453 1.00 87.19 115 ASN A O 1
ATOM 1010 N N . ASN A 1 116 ? -4.742 16.346 -9.200 1.00 88.12 116 ASN A N 1
ATOM 1011 C CA . ASN A 1 116 ? -4.312 15.764 -7.935 1.00 88.12 116 ASN A CA 1
ATOM 1012 C C . ASN A 1 116 ? -4.160 16.829 -6.850 1.00 88.12 116 ASN A C 1
ATOM 1014 O O . ASN A 1 116 ? -3.395 17.779 -7.009 1.00 88.12 116 ASN A O 1
ATOM 1018 N N . THR A 1 117 ? -4.845 16.638 -5.725 1.00 84.75 117 THR A N 1
ATOM 1019 C CA . THR A 1 117 ? -4.497 17.323 -4.475 1.00 84.75 117 THR A CA 1
ATOM 1020 C C . THR A 1 117 ? -3.383 16.533 -3.790 1.00 84.75 117 THR A C 1
ATOM 1022 O O . THR A 1 117 ? -3.536 15.334 -3.573 1.00 84.75 117 THR A O 1
ATOM 1025 N N . ASP A 1 118 ? -2.264 17.183 -3.452 1.00 81.38 118 ASP A N 1
ATOM 1026 C CA . ASP A 1 118 ? -1.137 16.510 -2.793 1.00 81.38 118 ASP A CA 1
ATOM 1027 C C . ASP A 1 118 ? -1.594 15.758 -1.533 1.00 81.38 118 ASP A C 1
ATOM 1029 O O . ASP A 1 118 ? -2.260 16.326 -0.663 1.00 81.38 118 ASP A O 1
ATOM 1033 N N . PHE A 1 119 ? -1.220 14.479 -1.424 1.00 79.00 119 PHE A N 1
ATOM 1034 C CA . PHE A 1 119 ? -1.737 13.611 -0.369 1.00 79.00 119 PHE A CA 1
ATOM 1035 C C . PHE A 1 119 ? -1.377 14.110 1.036 1.00 79.00 119 PHE A C 1
ATOM 1037 O O . PHE A 1 119 ? -2.180 13.941 1.948 1.00 79.00 119 PHE A O 1
ATOM 1044 N N . LYS A 1 120 ? -0.218 14.757 1.232 1.00 75.94 120 LYS A N 1
ATOM 1045 C CA . LYS A 1 120 ? 0.210 15.239 2.559 1.00 75.94 120 LYS A CA 1
ATOM 1046 C C . LYS A 1 120 ? -0.611 16.434 3.027 1.00 75.94 120 LYS A C 1
ATOM 1048 O O . LYS A 1 120 ? -0.824 16.594 4.226 1.00 75.94 120 LYS A O 1
ATOM 1053 N N . GLN A 1 121 ? -1.105 17.238 2.090 1.00 83.69 121 GLN A N 1
ATOM 1054 C CA . GLN A 1 121 ? -2.085 18.288 2.368 1.00 83.69 121 GLN A CA 1
ATOM 1055 C C . GLN A 1 121 ? -3.483 17.685 2.559 1.00 83.69 121 GLN A C 1
ATOM 1057 O O . GLN A 1 121 ? -4.171 18.007 3.526 1.00 83.69 121 GLN A O 1
ATOM 1062 N N . LEU A 1 122 ? -3.884 16.775 1.666 1.00 86.62 122 LEU A N 1
ATOM 1063 C CA . LEU A 1 122 ? -5.232 16.219 1.644 1.00 86.62 122 LEU A CA 1
ATOM 1064 C C . LEU A 1 122 ? -5.533 15.324 2.851 1.00 86.62 122 LEU A C 1
ATOM 1066 O O . LEU A 1 122 ? -6.600 15.464 3.442 1.00 86.62 122 LEU A O 1
ATOM 1070 N N . TYR A 1 123 ? -4.631 14.416 3.252 1.00 83.62 123 TYR A N 1
ATOM 1071 C CA . TYR A 1 123 ? -4.953 13.439 4.301 1.00 83.62 123 TYR A CA 1
ATOM 1072 C C . TYR A 1 123 ? -5.376 14.135 5.595 1.00 83.62 123 TYR A C 1
ATOM 1074 O O . TYR A 1 123 ? -6.324 13.681 6.229 1.00 83.62 123 TYR A O 1
ATOM 1082 N N . GLN A 1 124 ? -4.735 15.259 5.948 1.00 84.62 124 GLN A N 1
ATOM 1083 C CA . GLN A 1 124 ? -5.012 16.031 7.164 1.00 84.62 124 GLN A CA 1
ATOM 1084 C C . GLN A 1 124 ? -6.429 16.619 7.205 1.00 84.62 124 GLN A C 1
ATOM 1086 O O . GLN A 1 124 ? -6.963 16.797 8.298 1.00 84.62 124 GLN A O 1
ATOM 1091 N N . THR A 1 125 ? -7.055 16.871 6.052 1.00 90.75 125 THR A N 1
ATOM 1092 C CA . THR A 1 125 ? -8.414 17.431 5.962 1.00 90.75 125 THR A CA 1
ATOM 1093 C C . THR A 1 125 ? -9.507 16.374 5.789 1.00 90.75 125 THR A C 1
ATOM 1095 O O . THR A 1 125 ? -10.673 16.687 6.023 1.00 90.75 125 THR A O 1
ATOM 1098 N N . LEU A 1 126 ? -9.164 15.126 5.434 1.00 94.44 126 LEU A N 1
ATOM 1099 C CA . LEU A 1 126 ? -10.148 14.051 5.253 1.00 94.44 126 LEU A CA 1
ATOM 1100 C C . LEU A 1 126 ? -10.945 13.761 6.536 1.00 94.44 126 LEU A C 1
ATOM 1102 O O . LEU A 1 126 ? -10.374 13.641 7.629 1.00 94.44 126 LEU A O 1
ATOM 1106 N N . SER A 1 127 ? -12.257 13.569 6.363 1.00 96.56 127 SER A N 1
ATOM 1107 C CA . SER A 1 127 ? -13.157 13.000 7.371 1.00 96.56 127 SER A CA 1
ATOM 1108 C C . SER A 1 127 ? -13.120 11.463 7.372 1.00 96.56 127 SER A C 1
ATOM 1110 O O . SER A 1 127 ? -12.626 10.842 6.430 1.00 96.56 127 SER A O 1
ATOM 1112 N N . ASP A 1 128 ? -13.707 10.826 8.391 1.00 96.81 128 ASP A N 1
ATOM 1113 C CA . ASP A 1 128 ? -13.914 9.366 8.420 1.00 96.81 128 ASP A CA 1
ATOM 1114 C C . ASP A 1 128 ? -14.699 8.863 7.192 1.00 96.81 128 ASP A C 1
ATOM 1116 O O . ASP A 1 128 ? -14.342 7.849 6.594 1.00 96.81 128 ASP A O 1
ATOM 1120 N N . PHE A 1 129 ? -15.723 9.603 6.746 1.00 96.38 129 PHE A N 1
ATOM 1121 C CA . PHE A 1 129 ? -16.474 9.247 5.539 1.00 96.38 129 PHE A CA 1
ATOM 1122 C C . PHE A 1 129 ? -15.603 9.324 4.279 1.00 96.38 129 PHE A C 1
ATOM 1124 O O . PHE A 1 129 ? -15.713 8.466 3.406 1.00 96.38 129 PHE A O 1
ATOM 1131 N N . ASP A 1 130 ? -14.702 10.305 4.186 1.00 96.31 130 ASP A N 1
ATOM 1132 C CA . ASP A 1 130 ? -13.790 10.418 3.046 1.00 96.31 130 ASP A CA 1
ATOM 1133 C C . ASP A 1 130 ? -12.707 9.340 3.056 1.00 96.31 130 ASP A C 1
ATOM 1135 O O . ASP A 1 130 ? -12.396 8.794 2.000 1.00 96.31 130 ASP A O 1
ATOM 1139 N N . ILE A 1 131 ? -12.178 8.974 4.229 1.00 97.38 131 ILE A N 1
ATOM 1140 C CA . ILE A 1 131 ? -11.253 7.841 4.359 1.00 97.38 131 ILE A CA 1
ATOM 1141 C C . ILE A 1 131 ? -11.956 6.552 3.916 1.00 97.38 131 ILE A C 1
ATOM 1143 O O . ILE A 1 131 ? -11.431 5.856 3.048 1.00 97.38 131 ILE A O 1
ATOM 1147 N N . ARG A 1 132 ? -13.171 6.268 4.412 1.00 97.94 132 ARG A N 1
ATOM 1148 C CA . ARG A 1 132 ? -13.991 5.128 3.954 1.00 97.94 132 ARG A CA 1
ATOM 1149 C C . ARG A 1 132 ? -14.223 5.166 2.442 1.00 97.94 132 ARG A C 1
ATOM 1151 O O . ARG A 1 132 ? -14.076 4.142 1.783 1.00 97.94 132 ARG A O 1
ATOM 1158 N N . PHE A 1 133 ? -14.567 6.327 1.890 1.00 96.62 133 PHE A N 1
ATOM 1159 C CA . PHE A 1 133 ? -14.828 6.500 0.463 1.00 96.62 133 PHE A CA 1
ATOM 1160 C C . PHE A 1 133 ? -13.578 6.215 -0.383 1.00 96.62 133 PHE A C 1
ATOM 1162 O O . PHE A 1 133 ? -13.604 5.314 -1.216 1.00 96.62 133 PHE A O 1
ATOM 1169 N N . TYR A 1 134 ? -12.463 6.913 -0.149 1.00 96.88 134 TYR A N 1
ATOM 1170 C CA . TYR A 1 134 ? -11.259 6.748 -0.969 1.00 96.88 134 TYR A CA 1
ATOM 1171 C C . TYR A 1 134 ? -10.607 5.372 -0.783 1.00 96.88 134 TYR A C 1
ATOM 1173 O O . TYR A 1 134 ? -10.157 4.789 -1.765 1.00 96.88 134 TYR A O 1
ATOM 1181 N N . MET A 1 135 ? -10.642 4.789 0.421 1.00 98.19 135 MET A N 1
ATOM 1182 C CA . MET A 1 135 ? -10.231 3.395 0.637 1.00 98.19 135 MET A CA 1
ATOM 1183 C C . MET A 1 135 ? -11.072 2.411 -0.186 1.00 98.19 135 MET A C 1
ATOM 1185 O O . MET A 1 135 ? -10.523 1.481 -0.771 1.00 98.19 135 MET A O 1
ATOM 1189 N N . TYR A 1 136 ? -12.385 2.631 -0.284 1.00 98.19 136 TYR A N 1
ATOM 1190 C CA . TYR A 1 136 ? -13.273 1.802 -1.099 1.00 98.19 136 TYR A CA 1
ATOM 1191 C C . TYR A 1 136 ? -13.029 1.974 -2.609 1.00 98.19 136 TYR A C 1
ATOM 1193 O O . TYR A 1 136 ? -13.083 1.000 -3.358 1.00 98.19 136 TYR A O 1
ATOM 1201 N N . GLU A 1 137 ? -12.705 3.184 -3.075 1.00 97.38 137 GLU A N 1
ATOM 1202 C CA . GLU A 1 137 ? -12.321 3.410 -4.476 1.00 97.38 137 GLU A CA 1
ATOM 1203 C C . GLU A 1 137 ? -10.954 2.785 -4.825 1.00 97.38 137 GLU A C 1
ATOM 1205 O O . GLU A 1 137 ? -10.806 2.250 -5.923 1.00 97.38 137 GLU A O 1
ATOM 1210 N N . ILE A 1 138 ? -9.982 2.765 -3.898 1.00 98.44 138 ILE A N 1
ATOM 1211 C CA . ILE A 1 138 ? -8.723 2.011 -4.077 1.00 98.44 138 ILE A CA 1
ATOM 1212 C C . ILE A 1 138 ? -9.013 0.507 -4.146 1.00 98.44 138 ILE A C 1
ATOM 1214 O O . ILE A 1 138 ? -8.498 -0.174 -5.031 1.00 98.44 138 ILE A O 1
ATOM 1218 N N . LEU A 1 139 ? -9.872 -0.012 -3.261 1.00 98.75 139 LEU A N 1
ATOM 1219 C CA . LEU A 1 139 ? -10.243 -1.428 -3.252 1.00 98.75 139 LEU A CA 1
ATOM 1220 C C . LEU A 1 139 ? -10.848 -1.895 -4.582 1.00 98.75 139 LEU A C 1
ATOM 1222 O O . LEU A 1 139 ? -10.492 -2.977 -5.034 1.00 98.75 139 LEU A O 1
ATOM 1226 N N . LYS A 1 140 ? -11.672 -1.077 -5.257 1.00 98.31 140 LYS A N 1
ATOM 1227 C CA . LYS A 1 140 ? -12.153 -1.392 -6.619 1.00 98.31 140 LYS A CA 1
ATOM 1228 C C . LYS A 1 140 ? -11.012 -1.575 -7.620 1.00 98.31 140 LYS A C 1
ATOM 1230 O O . LYS A 1 140 ? -11.091 -2.454 -8.470 1.00 98.31 140 LYS A O 1
ATOM 1235 N N . ALA A 1 141 ? -9.988 -0.721 -7.561 1.00 98.44 141 ALA A N 1
ATOM 1236 C CA . ALA A 1 141 ? -8.857 -0.787 -8.484 1.00 98.44 141 ALA A CA 1
ATOM 1237 C C . ALA A 1 141 ? -8.008 -2.045 -8.243 1.00 98.44 141 ALA A C 1
ATOM 1239 O O . ALA A 1 141 ? -7.561 -2.666 -9.207 1.00 98.44 141 ALA A O 1
ATOM 1240 N N . LEU A 1 142 ? -7.846 -2.439 -6.974 1.00 98.81 142 LEU A N 1
ATOM 1241 C CA . LEU A 1 142 ? -7.150 -3.666 -6.585 1.00 98.81 142 LEU A CA 1
ATOM 1242 C C . LEU A 1 142 ? -7.957 -4.921 -6.941 1.00 98.81 142 LEU A C 1
ATOM 1244 O O . LEU A 1 142 ? -7.443 -5.775 -7.645 1.00 98.81 142 LEU A O 1
ATOM 1248 N N . ASP A 1 143 ? -9.237 -5.003 -6.572 1.00 98.81 143 ASP A N 1
ATOM 1249 C CA . ASP A 1 143 ? -10.139 -6.103 -6.960 1.00 98.81 143 ASP A CA 1
ATOM 1250 C C . ASP A 1 143 ? -10.182 -6.303 -8.486 1.00 98.81 143 ASP A C 1
ATOM 1252 O O . ASP A 1 143 ? -10.109 -7.433 -8.980 1.00 98.81 143 ASP A O 1
ATOM 1256 N N . TYR A 1 144 ? -10.196 -5.206 -9.249 1.00 98.31 144 TYR A N 1
ATOM 1257 C CA . TYR A 1 144 ? -10.125 -5.259 -10.704 1.00 98.31 144 TYR A CA 1
ATOM 1258 C C . TYR A 1 144 ? -8.778 -5.797 -11.216 1.00 98.31 144 TYR A C 1
ATOM 1260 O O . TYR A 1 144 ? -8.770 -6.699 -12.050 1.00 98.31 144 TYR A O 1
ATOM 1268 N N . CYS A 1 145 ? -7.628 -5.304 -10.738 1.00 97.88 145 CYS A N 1
ATOM 1269 C CA . CYS A 1 145 ? -6.346 -5.809 -11.243 1.00 97.88 145 CYS A CA 1
ATOM 1270 C C . CYS A 1 145 ? -6.043 -7.234 -10.755 1.00 97.88 145 CYS A C 1
ATOM 1272 O O . CYS A 1 145 ? -5.577 -8.053 -11.545 1.00 97.88 145 CYS A O 1
ATOM 1274 N N . HIS A 1 146 ? -6.402 -7.566 -9.511 1.00 98.69 146 HIS A N 1
ATOM 1275 C CA . HIS A 1 146 ? -6.277 -8.907 -8.934 1.00 98.69 146 HIS A CA 1
ATOM 1276 C C . HIS A 1 146 ? -7.126 -9.922 -9.714 1.00 98.69 146 HIS A C 1
ATOM 1278 O O . HIS A 1 146 ? -6.620 -10.981 -10.077 1.00 98.69 146 HIS A O 1
ATOM 1284 N N . SER A 1 147 ? -8.374 -9.590 -10.074 1.00 97.44 147 SER A N 1
ATOM 1285 C CA . SER A 1 147 ? -9.210 -10.459 -10.926 1.00 97.44 147 SER A CA 1
ATOM 1286 C C . SER A 1 147 ? -8.720 -10.567 -12.379 1.00 97.44 147 SER A C 1
ATOM 1288 O O . SER A 1 147 ? -8.972 -11.578 -13.034 1.00 97.44 147 SER A O 1
ATOM 1290 N N . MET A 1 148 ? -7.955 -9.583 -12.863 1.00 96.38 148 MET A N 1
ATOM 1291 C CA . MET A 1 148 ? -7.218 -9.636 -14.135 1.00 96.38 148 MET A CA 1
ATOM 1292 C C . MET A 1 148 ? -5.849 -10.344 -14.029 1.00 96.38 148 MET A C 1
ATOM 1294 O O . MET A 1 148 ? -5.101 -10.373 -15.007 1.00 96.38 148 MET A O 1
ATOM 1298 N N . GLY A 1 149 ? -5.512 -10.927 -12.872 1.00 94.12 149 GLY A N 1
ATOM 1299 C CA . GLY A 1 149 ? -4.268 -11.671 -12.655 1.00 94.12 149 GLY A CA 1
ATOM 1300 C C . GLY A 1 149 ? -3.030 -10.801 -12.417 1.00 94.12 149 GLY A C 1
ATOM 1301 O O . GLY A 1 149 ? -1.918 -11.288 -12.599 1.00 94.12 149 GLY A O 1
ATOM 1302 N N . VAL A 1 150 ? -3.199 -9.529 -12.037 1.00 96.50 150 VAL A N 1
ATOM 1303 C CA . VAL A 1 150 ? -2.117 -8.542 -11.877 1.00 96.50 150 VAL A CA 1
ATOM 1304 C C . VAL A 1 150 ? -1.998 -8.062 -10.428 1.00 96.50 150 VAL A C 1
ATOM 1306 O O . VAL A 1 150 ? -2.969 -7.593 -9.840 1.00 96.50 150 VAL A O 1
ATOM 1309 N N . MET A 1 151 ? -0.786 -8.116 -9.875 1.00 97.56 151 MET A N 1
ATOM 1310 C CA . MET A 1 151 ? -0.399 -7.499 -8.597 1.00 97.56 151 MET A CA 1
ATOM 1311 C C . MET A 1 151 ? 0.171 -6.097 -8.850 1.00 97.56 151 MET A C 1
ATOM 1313 O O . MET A 1 151 ? 0.922 -5.927 -9.809 1.00 97.56 151 MET A O 1
ATOM 1317 N N . HIS A 1 152 ? -0.110 -5.104 -8.000 1.00 98.50 152 HIS A N 1
ATOM 1318 C CA . HIS A 1 152 ? 0.407 -3.736 -8.176 1.00 98.50 152 HIS A CA 1
ATOM 1319 C C . HIS A 1 152 ? 1.825 -3.550 -7.596 1.00 98.50 152 HIS A C 1
ATOM 1321 O O . HIS A 1 152 ? 2.654 -2.852 -8.177 1.00 98.50 152 HIS A O 1
ATOM 1327 N N . ARG A 1 153 ? 2.124 -4.186 -6.455 1.00 97.44 153 ARG A N 1
ATOM 1328 C CA . ARG A 1 153 ? 3.429 -4.243 -5.754 1.00 97.44 153 ARG A CA 1
ATOM 1329 C C . ARG A 1 153 ? 4.073 -2.907 -5.335 1.00 97.44 153 ARG A C 1
ATOM 1331 O O . ARG A 1 153 ? 5.179 -2.923 -4.798 1.00 97.44 153 ARG A O 1
ATOM 1338 N N . ASP A 1 154 ? 3.420 -1.760 -5.528 1.00 97.38 154 ASP A N 1
ATOM 1339 C CA . ASP A 1 154 ? 3.813 -0.473 -4.913 1.00 97.38 154 ASP A CA 1
ATOM 1340 C C . ASP A 1 154 ? 2.607 0.434 -4.614 1.00 97.38 154 ASP A C 1
ATOM 1342 O O . ASP A 1 154 ? 2.552 1.606 -4.991 1.00 97.38 154 ASP A O 1
ATOM 1346 N N . VAL A 1 155 ? 1.583 -0.131 -3.964 1.00 98.00 155 VAL A N 1
ATOM 1347 C CA . VAL A 1 155 ? 0.442 0.647 -3.456 1.00 98.00 155 VAL A CA 1
ATOM 1348 C C . VAL A 1 155 ? 0.932 1.580 -2.345 1.00 98.00 155 VAL A C 1
ATOM 1350 O O . VAL A 1 155 ? 1.311 1.146 -1.259 1.00 98.00 155 VAL A O 1
ATOM 1353 N N . LYS A 1 156 ? 0.941 2.883 -2.627 1.00 95.44 156 LYS A N 1
ATOM 1354 C CA . LYS A 1 156 ? 1.404 3.937 -1.716 1.00 95.44 156 LYS A CA 1
ATOM 1355 C C . LYS A 1 156 ? 0.634 5.235 -1.978 1.00 95.44 156 LYS A C 1
ATOM 1357 O O . LYS A 1 156 ? 0.184 5.432 -3.105 1.00 95.44 156 LYS A O 1
ATOM 1362 N N . PRO A 1 157 ? 0.558 6.183 -1.024 1.00 93.62 157 PRO A N 1
ATOM 1363 C CA . PRO A 1 157 ? -0.210 7.416 -1.212 1.00 93.62 157 PRO A CA 1
ATOM 1364 C C . PRO A 1 157 ? 0.241 8.285 -2.395 1.00 93.62 157 PRO A C 1
ATOM 1366 O O . PRO A 1 157 ? -0.568 8.989 -2.979 1.00 93.62 157 PRO A O 1
ATOM 1369 N N . HIS A 1 158 ? 1.518 8.208 -2.784 1.00 91.44 158 HIS A N 1
ATOM 1370 C CA . HIS A 1 158 ? 2.051 8.945 -3.939 1.00 91.44 158 HIS A CA 1
ATOM 1371 C C . HIS A 1 158 ? 1.581 8.353 -5.285 1.00 91.44 158 HIS A C 1
ATOM 1373 O O . HIS A 1 158 ? 1.609 9.047 -6.295 1.00 91.44 158 HIS A O 1
ATOM 1379 N N . ASN A 1 159 ? 1.122 7.094 -5.288 1.00 95.69 159 ASN A N 1
ATOM 1380 C CA . ASN A 1 159 ? 0.605 6.386 -6.463 1.00 95.69 159 ASN A CA 1
ATOM 1381 C C . ASN A 1 159 ? -0.936 6.376 -6.500 1.00 95.69 159 ASN A C 1
ATOM 1383 O O . ASN A 1 159 ? -1.535 5.692 -7.327 1.00 95.69 159 ASN A O 1
ATOM 1387 N N . VAL A 1 160 ? -1.587 7.135 -5.612 1.00 95.12 160 VAL A N 1
ATOM 1388 C CA . VAL A 1 160 ? -3.042 7.299 -5.561 1.00 95.12 160 VAL A CA 1
ATOM 1389 C C . VAL A 1 160 ? -3.371 8.764 -5.829 1.00 95.12 160 VAL A C 1
ATOM 1391 O O . VAL A 1 160 ? -3.247 9.613 -4.952 1.00 95.12 160 VAL A O 1
ATOM 1394 N N . MET A 1 161 ? -3.778 9.055 -7.063 1.00 93.62 161 MET A N 1
ATOM 1395 C CA . MET A 1 161 ? -4.147 10.401 -7.505 1.00 93.62 161 MET A CA 1
ATOM 1396 C C . MET A 1 161 ? -5.601 10.692 -7.126 1.00 93.62 161 MET A C 1
ATOM 1398 O O . MET A 1 161 ? -6.483 9.882 -7.431 1.00 93.62 161 MET A O 1
ATOM 1402 N N . ILE A 1 162 ? -5.854 11.830 -6.469 1.00 93.06 162 ILE A N 1
ATOM 1403 C CA . ILE A 1 162 ? -7.179 12.207 -5.954 1.00 93.06 162 ILE A CA 1
ATOM 1404 C C . ILE A 1 162 ? -7.582 13.612 -6.423 1.00 93.06 162 ILE A C 1
ATOM 1406 O O . ILE A 1 162 ? -7.011 14.624 -6.007 1.00 93.06 162 ILE A O 1
ATOM 1410 N N . ASP A 1 163 ? -8.654 13.663 -7.215 1.00 92.81 163 ASP A N 1
ATOM 1411 C CA . ASP A 1 163 ? -9.427 14.874 -7.491 1.00 92.81 163 ASP A CA 1
ATOM 1412 C C . ASP A 1 163 ? -10.529 14.956 -6.426 1.00 92.81 163 ASP A C 1
ATOM 1414 O O . ASP A 1 163 ? -11.583 14.320 -6.545 1.00 92.81 163 ASP A O 1
ATOM 1418 N N . HIS A 1 164 ? -10.245 15.670 -5.333 1.00 92.50 164 HIS A N 1
ATOM 1419 C CA . HIS A 1 164 ? -11.134 15.704 -4.171 1.00 92.50 164 HIS A CA 1
ATOM 1420 C C . HIS A 1 164 ? -12.428 16.493 -4.435 1.00 92.50 164 HIS A C 1
ATOM 1422 O O . HIS A 1 164 ? -13.478 16.121 -3.915 1.00 92.50 164 HIS A O 1
ATOM 1428 N N . GLU A 1 165 ? -12.371 17.529 -5.279 1.00 89.94 165 GLU A N 1
ATOM 1429 C CA . GLU A 1 165 ? -13.532 18.331 -5.692 1.00 89.94 165 GLU A CA 1
ATOM 1430 C C . GLU A 1 165 ? -14.568 17.465 -6.423 1.00 89.94 165 GLU A C 1
ATOM 1432 O O . GLU A 1 165 ? -15.755 17.491 -6.097 1.00 89.94 165 GLU A O 1
ATOM 1437 N N . HIS A 1 166 ? -14.113 16.620 -7.353 1.00 90.00 166 HIS A N 1
ATOM 1438 C CA . HIS A 1 166 ? -14.981 15.732 -8.129 1.00 90.00 166 HIS A CA 1
ATOM 1439 C C . HIS A 1 166 ? -15.132 14.327 -7.520 1.00 90.00 166 HIS A C 1
ATOM 1441 O O . HIS A 1 166 ? -15.765 13.465 -8.134 1.00 90.00 166 HIS A O 1
ATOM 1447 N N . ARG A 1 167 ? -14.534 14.080 -6.344 1.00 90.88 167 ARG A N 1
ATOM 1448 C CA . ARG A 1 167 ? -14.441 12.777 -5.658 1.00 90.88 167 ARG A CA 1
ATOM 1449 C C . ARG A 1 167 ? -13.946 11.629 -6.554 1.00 90.88 167 ARG A C 1
ATOM 1451 O O . ARG A 1 167 ? -14.431 10.501 -6.450 1.00 90.88 167 ARG A O 1
ATOM 1458 N N . LYS A 1 168 ? -12.986 11.895 -7.447 1.00 91.12 168 LYS A N 1
ATOM 1459 C CA . LYS A 1 168 ? -12.399 10.878 -8.343 1.00 91.12 168 LYS A CA 1
ATOM 1460 C C . LYS A 1 168 ? -11.050 10.404 -7.816 1.00 91.12 168 LYS A C 1
ATOM 1462 O O . LYS A 1 168 ? -10.273 11.186 -7.278 1.00 91.12 168 LYS A O 1
ATOM 1467 N N . LEU A 1 169 ? -10.762 9.126 -8.046 1.00 95.06 169 LEU A N 1
ATOM 1468 C CA . LEU A 1 169 ? -9.511 8.476 -7.669 1.00 95.06 169 LEU A CA 1
ATOM 1469 C C . LEU A 1 169 ? -8.928 7.692 -8.856 1.00 95.06 169 LEU A C 1
ATOM 1471 O O . LEU A 1 169 ? -9.677 7.183 -9.703 1.00 95.06 169 LEU A O 1
ATOM 1475 N N . ARG A 1 170 ? -7.595 7.590 -8.911 1.00 94.88 170 ARG A N 1
ATOM 1476 C CA . ARG A 1 170 ? -6.842 6.674 -9.784 1.00 94.88 170 ARG A CA 1
ATOM 1477 C C . ARG A 1 170 ? -5.654 6.059 -9.051 1.00 94.88 170 ARG A C 1
ATOM 1479 O O . ARG A 1 170 ? -4.922 6.768 -8.369 1.00 94.88 170 ARG A O 1
ATOM 1486 N N . LEU A 1 171 ? -5.444 4.762 -9.263 1.00 96.94 171 LEU A N 1
ATOM 1487 C CA . LEU A 1 171 ? -4.204 4.058 -8.935 1.00 96.94 171 LEU A CA 1
ATOM 1488 C C . LEU A 1 171 ? -3.270 4.130 -10.157 1.00 96.94 171 LEU A C 1
ATOM 1490 O O . LEU A 1 171 ? -3.685 3.790 -11.270 1.00 96.94 171 LEU A O 1
ATOM 1494 N N . ILE A 1 172 ? -2.049 4.625 -9.963 1.00 94.62 172 ILE A N 1
ATOM 1495 C CA . ILE A 1 172 ? -1.072 4.932 -11.022 1.00 94.62 172 ILE A CA 1
ATOM 1496 C C . ILE A 1 172 ? 0.299 4.293 -10.737 1.00 94.62 172 ILE A C 1
ATOM 1498 O O . ILE A 1 172 ? 0.504 3.724 -9.672 1.00 94.62 172 ILE A O 1
ATOM 1502 N N . ASP A 1 173 ? 1.257 4.458 -11.660 1.00 92.12 173 ASP A N 1
ATOM 1503 C CA . ASP A 1 173 ? 2.609 3.875 -11.565 1.00 92.12 173 ASP A CA 1
ATOM 1504 C C . ASP A 1 173 ? 2.565 2.340 -11.422 1.00 92.12 173 ASP A C 1
ATOM 1506 O O . ASP A 1 173 ? 3.076 1.711 -10.496 1.00 92.12 173 ASP A O 1
ATOM 1510 N N . TRP A 1 174 ? 1.974 1.735 -12.452 1.00 92.25 174 TRP A N 1
ATOM 1511 C CA . TRP A 1 174 ? 1.956 0.293 -12.697 1.00 92.25 174 TRP A CA 1
ATOM 1512 C C . TRP A 1 174 ? 3.333 -0.257 -13.112 1.00 92.25 174 TRP A C 1
ATOM 1514 O O . TRP A 1 174 ? 3.444 -1.424 -13.471 1.00 92.25 174 TRP A O 1
ATOM 1524 N N . GLY A 1 175 ? 4.403 0.548 -13.067 1.00 87.88 175 GLY A N 1
ATOM 1525 C CA . GLY A 1 175 ? 5.744 0.110 -13.456 1.00 87.88 175 GLY A CA 1
ATOM 1526 C C . GLY A 1 175 ? 6.299 -0.990 -12.547 1.00 87.88 175 GLY A C 1
ATOM 1527 O O . GLY A 1 175 ? 7.120 -1.789 -12.989 1.00 87.88 175 GLY A O 1
ATOM 1528 N N . LEU A 1 176 ? 5.856 -1.052 -11.285 1.00 85.62 176 LEU A N 1
ATOM 1529 C CA . LEU A 1 176 ? 6.181 -2.140 -10.355 1.00 85.62 176 LEU A CA 1
ATOM 1530 C C . LEU A 1 176 ? 5.214 -3.333 -10.417 1.00 85.62 176 LEU A C 1
ATOM 1532 O O . LEU A 1 176 ? 5.484 -4.316 -9.732 1.00 85.62 176 LEU A O 1
ATOM 1536 N N . ALA A 1 177 ? 4.160 -3.305 -11.237 1.00 88.81 177 ALA A N 1
ATOM 1537 C CA . ALA A 1 177 ? 3.173 -4.383 -11.315 1.00 88.81 177 ALA A CA 1
ATOM 1538 C C . ALA A 1 177 ? 3.754 -5.712 -11.850 1.00 88.81 177 ALA A C 1
ATOM 1540 O O . ALA A 1 177 ? 4.906 -5.767 -12.285 1.00 88.81 177 ALA A O 1
ATOM 1541 N N . GLU A 1 178 ? 2.978 -6.797 -11.776 1.00 89.12 178 GLU A N 1
ATOM 1542 C CA . GLU A 1 178 ? 3.353 -8.124 -12.298 1.00 89.12 178 GLU A CA 1
ATOM 1543 C C . GLU A 1 178 ? 2.140 -9.016 -12.545 1.00 89.12 178 GLU A C 1
ATOM 1545 O O . GLU A 1 178 ? 1.140 -8.893 -11.839 1.00 89.12 178 GLU A O 1
ATOM 1550 N N . PHE A 1 179 ? 2.267 -9.988 -13.449 1.00 92.81 179 PHE A N 1
ATOM 1551 C CA . PHE A 1 179 ? 1.312 -11.092 -13.542 1.00 92.81 179 PHE A CA 1
ATOM 1552 C C . PHE A 1 179 ? 1.558 -12.149 -12.456 1.00 92.81 179 PHE A C 1
ATOM 1554 O O . PHE A 1 179 ? 2.688 -12.594 -12.235 1.00 92.81 179 PHE A O 1
ATOM 1561 N N . TYR A 1 180 ? 0.485 -12.567 -11.785 1.00 92.31 180 TYR A N 1
ATOM 1562 C CA . TYR A 1 180 ? 0.511 -13.639 -10.797 1.00 92.31 180 TYR A CA 1
ATOM 1563 C C . TYR A 1 180 ? 0.401 -15.022 -11.454 1.00 92.31 180 TYR A C 1
ATOM 1565 O O . TYR A 1 180 ? -0.517 -15.301 -12.232 1.00 92.31 180 TYR A O 1
ATOM 1573 N N . HIS A 1 181 ? 1.308 -15.918 -11.075 1.00 90.38 181 HIS A N 1
ATOM 1574 C CA . HIS A 1 181 ? 1.378 -17.300 -11.523 1.00 90.38 181 HIS A CA 1
ATOM 1575 C C . HIS A 1 181 ? 1.610 -18.212 -10.300 1.00 90.38 181 HIS A C 1
ATOM 1577 O O . HIS A 1 181 ? 2.582 -18.009 -9.570 1.00 90.38 181 HIS A O 1
ATOM 1583 N N . PRO A 1 182 ? 0.737 -19.207 -10.033 1.00 94.19 182 PRO A N 1
ATOM 1584 C CA . PRO A 1 182 ? 0.869 -20.071 -8.860 1.00 94.19 182 PRO A CA 1
ATOM 1585 C C . PRO A 1 182 ? 2.223 -20.788 -8.793 1.00 94.19 182 PRO A C 1
ATOM 1587 O O . PRO A 1 182 ? 2.614 -21.471 -9.738 1.00 94.19 182 PRO A O 1
ATOM 1590 N N . GLY A 1 183 ? 2.916 -20.656 -7.659 1.00 90.25 183 GLY A N 1
ATOM 1591 C CA . GLY A 1 183 ? 4.233 -21.261 -7.433 1.00 90.25 183 GLY A CA 1
ATOM 1592 C C . GLY A 1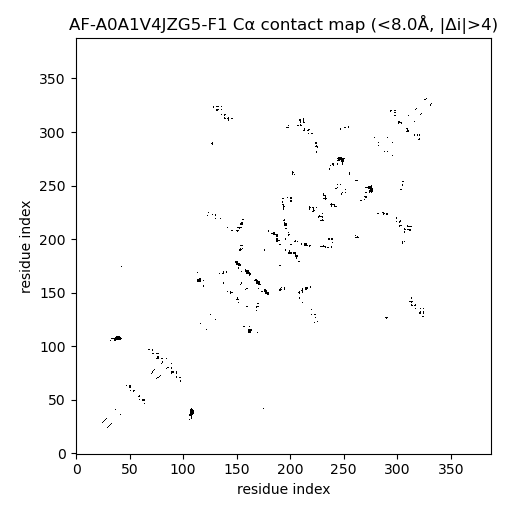 183 ? 5.410 -20.529 -8.089 1.00 90.25 183 GLY A C 1
ATOM 1593 O O . GLY A 1 183 ? 6.514 -21.065 -8.086 1.00 90.25 183 GLY A O 1
ATOM 1594 N N . GLN A 1 184 ? 5.206 -19.332 -8.649 1.00 89.62 184 GLN A N 1
ATOM 1595 C CA . GLN A 1 184 ? 6.303 -18.482 -9.108 1.00 89.62 184 GLN A CA 1
ATOM 1596 C C . GLN A 1 184 ? 6.953 -17.727 -7.937 1.00 89.62 184 GLN A C 1
ATOM 1598 O O . GLN A 1 184 ? 6.272 -17.198 -7.059 1.00 89.62 184 GLN A O 1
ATOM 1603 N N . GLU A 1 185 ? 8.282 -17.647 -7.959 1.00 92.12 185 GLU A N 1
ATOM 1604 C CA . GLU A 1 185 ? 9.077 -16.801 -7.068 1.00 92.12 185 GLU A CA 1
ATOM 1605 C C . GLU A 1 185 ? 9.236 -15.395 -7.667 1.00 92.12 185 GLU A C 1
ATOM 1607 O O . GLU A 1 185 ? 9.531 -15.229 -8.855 1.00 92.12 185 GLU A O 1
ATOM 1612 N N . TYR A 1 186 ? 9.047 -14.369 -6.839 1.00 86.44 186 TYR A N 1
ATOM 1613 C CA . TYR A 1 186 ? 9.074 -12.965 -7.232 1.00 86.44 186 TYR A CA 1
ATOM 1614 C C . TYR A 1 186 ? 10.134 -12.170 -6.467 1.00 86.44 186 TYR A C 1
ATOM 1616 O O . TYR A 1 186 ? 10.354 -12.334 -5.268 1.00 86.44 186 TYR A O 1
ATOM 1624 N N . ASN A 1 187 ? 10.753 -11.214 -7.161 1.00 88.81 187 ASN A N 1
ATOM 1625 C CA . ASN A 1 187 ? 11.742 -10.307 -6.586 1.00 88.81 187 ASN A CA 1
ATOM 1626 C C . ASN A 1 187 ? 11.149 -9.498 -5.412 1.00 88.81 187 ASN A C 1
ATOM 1628 O O . ASN A 1 187 ? 10.198 -8.737 -5.593 1.00 88.81 187 ASN A O 1
ATOM 1632 N N . VAL A 1 188 ? 11.742 -9.599 -4.219 1.00 88.31 188 VAL A N 1
ATOM 1633 C CA . VAL A 1 188 ? 11.284 -8.876 -3.013 1.00 88.31 188 VAL A CA 1
ATOM 1634 C C . VAL A 1 188 ? 11.708 -7.401 -2.954 1.00 88.31 188 VAL A C 1
ATOM 1636 O O . VAL A 1 188 ? 11.290 -6.637 -2.078 1.00 88.31 188 VAL A O 1
ATOM 1639 N N . ARG A 1 189 ? 12.531 -6.944 -3.907 1.00 89.75 189 ARG A N 1
ATOM 1640 C CA . ARG A 1 189 ? 13.043 -5.561 -3.987 1.00 89.75 189 ARG A CA 1
ATOM 1641 C C . ARG A 1 189 ? 12.037 -4.576 -4.616 1.00 89.75 189 ARG A C 1
ATOM 1643 O O . ARG A 1 189 ? 12.431 -3.523 -5.104 1.00 89.75 189 ARG A O 1
ATOM 1650 N N . VAL A 1 190 ? 10.748 -4.912 -4.552 1.00 84.88 190 VAL A N 1
ATOM 1651 C CA . VAL A 1 190 ? 9.576 -4.087 -4.906 1.00 84.88 190 VAL A CA 1
ATOM 1652 C C . VAL A 1 190 ? 9.024 -3.346 -3.678 1.00 84.88 190 VAL A C 1
ATOM 1654 O O . VAL A 1 190 ? 9.488 -3.592 -2.567 1.00 84.88 190 VAL A O 1
ATOM 1657 N N . ALA A 1 191 ? 8.029 -2.475 -3.854 1.00 81.75 191 ALA A N 1
ATOM 1658 C CA . ALA A 1 191 ? 7.409 -1.632 -2.826 1.00 81.75 191 ALA A CA 1
ATOM 1659 C C . ALA A 1 191 ? 8.331 -0.634 -2.086 1.00 81.75 191 ALA A C 1
ATOM 1661 O O . ALA A 1 191 ? 9.435 -0.930 -1.612 1.00 81.75 191 ALA A O 1
ATOM 1662 N N . SER A 1 192 ? 7.805 0.571 -1.897 1.00 88.94 192 SER A N 1
ATOM 1663 C CA . SER A 1 192 ? 8.391 1.636 -1.084 1.00 88.94 192 SER A CA 1
ATOM 1664 C C . SER A 1 192 ? 8.437 1.231 0.398 1.00 88.94 192 SER A C 1
ATOM 1666 O O . SER A 1 192 ? 7.435 0.774 0.943 1.00 88.94 192 SER A O 1
ATOM 1668 N N . ARG A 1 193 ? 9.587 1.419 1.074 1.00 95.88 193 ARG A N 1
ATOM 1669 C CA . ARG A 1 193 ? 9.922 0.813 2.392 1.00 95.88 193 ARG A CA 1
ATOM 1670 C C . ARG A 1 193 ? 8.766 0.733 3.393 1.00 95.88 193 ARG A C 1
ATOM 1672 O O . ARG A 1 193 ? 8.525 -0.335 3.944 1.00 95.88 193 ARG A O 1
ATOM 1679 N N . TYR A 1 194 ? 8.076 1.846 3.635 1.00 97.88 194 TYR A N 1
ATOM 1680 C CA . TYR A 1 194 ? 7.045 1.946 4.673 1.00 97.88 194 TYR A CA 1
ATOM 1681 C C . TYR A 1 194 ? 5.781 1.114 4.400 1.00 97.88 194 TYR A C 1
ATOM 1683 O O . TYR A 1 194 ? 4.993 0.888 5.317 1.00 97.88 194 TYR A O 1
ATOM 1691 N N . PHE A 1 195 ? 5.612 0.652 3.160 1.00 98.00 195 PHE A N 1
ATOM 1692 C CA . PHE A 1 195 ? 4.473 -0.125 2.672 1.00 98.00 195 PHE A CA 1
ATOM 1693 C C . PHE A 1 195 ? 4.843 -1.586 2.368 1.00 98.00 195 PHE A C 1
ATOM 1695 O O . PHE A 1 195 ? 3.955 -2.382 2.096 1.00 98.00 195 PHE A O 1
ATOM 1702 N N . LYS A 1 196 ? 6.125 -1.976 2.473 1.00 98.44 196 LYS A N 1
ATOM 1703 C CA . LYS A 1 196 ? 6.566 -3.368 2.286 1.00 98.44 196 LYS A CA 1
ATOM 1704 C C . LYS A 1 196 ? 5.835 -4.326 3.235 1.00 98.44 196 LYS A C 1
ATOM 1706 O O . LYS A 1 196 ? 5.843 -4.105 4.449 1.00 98.44 196 LYS A O 1
ATOM 1711 N N . GLY A 1 197 ? 5.271 -5.400 2.677 1.00 98.50 197 GLY A N 1
ATOM 1712 C CA . GLY A 1 197 ? 4.783 -6.556 3.433 1.00 98.50 197 GLY A CA 1
ATOM 1713 C C . GLY A 1 197 ? 5.919 -7.290 4.155 1.00 98.50 197 GLY A C 1
ATOM 1714 O O . GLY A 1 197 ? 7.050 -7.258 3.659 1.00 98.50 197 GLY A O 1
ATOM 1715 N N . PRO A 1 198 ? 5.666 -7.942 5.308 1.00 98.75 198 PRO A N 1
ATOM 1716 C CA . PRO A 1 198 ? 6.656 -8.750 6.020 1.00 98.75 198 PRO A CA 1
ATOM 1717 C C . PRO A 1 198 ? 7.378 -9.767 5.130 1.00 98.75 198 PRO A C 1
ATOM 1719 O O . PRO A 1 198 ? 8.588 -9.911 5.252 1.00 98.75 198 PRO A O 1
ATOM 1722 N N . GLU A 1 199 ? 6.673 -10.385 4.182 1.00 98.75 199 GLU A N 1
ATOM 1723 C CA . GLU A 1 199 ? 7.205 -11.254 3.128 1.00 98.75 199 GLU A CA 1
ATOM 1724 C C . GLU A 1 199 ? 8.396 -10.628 2.378 1.00 98.75 199 GLU A C 1
ATOM 1726 O O . GLU A 1 199 ? 9.419 -11.281 2.198 1.00 98.75 199 GLU A O 1
ATOM 1731 N N . LEU A 1 200 ? 8.339 -9.328 2.059 1.00 98.12 200 LEU A N 1
ATOM 1732 C CA . LEU A 1 200 ? 9.423 -8.605 1.379 1.00 98.12 200 LEU A CA 1
ATOM 1733 C C . LEU A 1 200 ? 10.586 -8.210 2.304 1.00 98.12 200 LEU A C 1
ATOM 1735 O O . LEU A 1 200 ? 11.583 -7.648 1.840 1.00 98.12 200 LEU A O 1
ATOM 1739 N N . LEU A 1 201 ? 10.421 -8.399 3.615 1.00 98.38 201 LEU A N 1
ATOM 1740 C CA . LEU A 1 201 ? 11.392 -8.059 4.658 1.00 98.38 201 LEU A CA 1
ATOM 1741 C C . LEU A 1 201 ? 12.092 -9.306 5.221 1.00 98.38 201 LEU A C 1
ATOM 1743 O O . LEU A 1 201 ? 13.178 -9.169 5.776 1.00 98.38 201 LEU A O 1
ATOM 1747 N N . VAL A 1 202 ? 11.499 -10.492 5.039 1.00 98.25 202 VAL A N 1
ATOM 1748 C CA . VAL A 1 202 ? 12.075 -11.810 5.379 1.00 98.25 202 VAL A CA 1
ATOM 1749 C C . VAL A 1 202 ? 12.467 -12.639 4.140 1.00 98.25 202 VAL A C 1
ATOM 1751 O O . VAL A 1 202 ? 12.705 -13.832 4.258 1.00 98.25 202 VAL A O 1
ATOM 1754 N N . ASP A 1 203 ? 12.518 -12.009 2.961 1.00 97.31 203 ASP A N 1
ATOM 1755 C CA . ASP A 1 203 ? 12.868 -12.610 1.655 1.00 97.31 203 ASP A CA 1
ATOM 1756 C C . ASP A 1 203 ? 11.999 -13.824 1.239 1.00 97.31 203 ASP A C 1
ATOM 1758 O O . ASP A 1 203 ? 12.460 -14.763 0.594 1.00 97.31 203 ASP A O 1
ATOM 1762 N N . TYR A 1 204 ? 10.704 -13.809 1.584 1.00 98.25 204 TYR A N 1
ATOM 1763 C CA . TYR A 1 204 ? 9.750 -14.819 1.113 1.00 98.25 204 TYR A CA 1
ATOM 1764 C C . TYR A 1 204 ? 9.241 -14.461 -0.288 1.00 98.25 204 TYR A C 1
ATOM 1766 O O . TYR A 1 204 ? 8.501 -13.491 -0.463 1.00 98.25 204 TYR A O 1
ATOM 1774 N N . GLN A 1 205 ? 9.645 -15.245 -1.291 1.00 96.94 205 GLN A N 1
ATOM 1775 C CA . GLN A 1 205 ? 9.506 -14.869 -2.705 1.00 96.94 205 GLN A CA 1
ATOM 1776 C C . GLN A 1 205 ? 8.200 -15.341 -3.366 1.00 96.94 205 GLN A C 1
ATOM 1778 O O . GLN A 1 205 ? 7.768 -14.731 -4.339 1.00 96.94 205 GLN A O 1
ATOM 1783 N N . MET A 1 206 ? 7.530 -16.372 -2.841 1.00 96.56 206 MET A N 1
ATOM 1784 C CA . MET A 1 206 ? 6.247 -16.879 -3.365 1.00 96.56 206 MET A CA 1
ATOM 1785 C C . MET A 1 206 ? 5.039 -16.073 -2.845 1.00 96.56 206 MET A C 1
ATOM 1787 O O . MET A 1 206 ? 4.075 -16.637 -2.333 1.00 96.56 206 MET A O 1
ATOM 1791 N N . TYR A 1 207 ? 5.106 -14.741 -2.929 1.00 97.94 207 TYR A N 1
ATOM 1792 C CA . TYR A 1 207 ? 4.023 -13.846 -2.507 1.00 97.94 207 TYR A CA 1
ATOM 1793 C C . TYR A 1 207 ? 2.962 -13.634 -3.603 1.00 97.94 207 TYR A C 1
ATOM 1795 O O . TYR A 1 207 ? 3.179 -13.934 -4.778 1.00 97.94 207 TYR A O 1
ATOM 1803 N N . ASP A 1 208 ? 1.802 -13.099 -3.211 1.00 98.56 208 ASP A N 1
ATOM 1804 C CA . ASP A 1 208 ? 0.644 -12.879 -4.084 1.00 98.56 208 ASP A CA 1
ATOM 1805 C C . ASP A 1 208 ? 0.003 -11.481 -3.893 1.00 98.56 208 ASP A C 1
ATOM 1807 O O . ASP A 1 208 ? 0.562 -10.590 -3.244 1.00 98.56 208 ASP A O 1
ATOM 1811 N N . TYR A 1 209 ? -1.189 -11.291 -4.469 1.00 98.56 209 TYR A N 1
ATOM 1812 C CA . TYR A 1 209 ? -2.033 -10.090 -4.394 1.00 98.56 209 TYR A CA 1
ATOM 1813 C C . TYR A 1 209 ? -2.199 -9.490 -2.981 1.00 98.56 209 TYR A C 1
ATOM 1815 O O . TYR A 1 209 ? -2.376 -8.280 -2.824 1.00 98.56 209 TYR A O 1
ATOM 1823 N N . SER A 1 210 ? -2.128 -10.316 -1.935 1.00 98.81 210 SER A N 1
ATOM 1824 C CA . SER A 1 210 ? -2.229 -9.913 -0.525 1.00 98.81 210 SER A CA 1
ATOM 1825 C C . SER A 1 210 ? -1.100 -8.978 -0.053 1.00 98.81 210 SER A C 1
ATOM 1827 O O . SER A 1 210 ? -1.239 -8.325 0.990 1.00 98.81 210 SER A O 1
ATOM 1829 N N . LEU A 1 211 ? -0.017 -8.827 -0.826 1.00 98.81 211 LEU A N 1
ATOM 1830 C CA . LEU A 1 211 ? 0.994 -7.775 -0.648 1.00 98.81 211 LEU A CA 1
ATOM 1831 C C . LEU A 1 211 ? 0.398 -6.361 -0.808 1.00 98.81 211 LEU A C 1
ATOM 1833 O O . LEU A 1 211 ? 0.692 -5.453 -0.021 1.00 98.81 211 LEU A O 1
ATOM 1837 N N . ASP A 1 212 ? -0.479 -6.166 -1.796 1.00 98.88 212 ASP A N 1
ATOM 1838 C CA . ASP A 1 212 ? -1.165 -4.886 -2.009 1.00 98.88 212 ASP A CA 1
ATOM 1839 C C . ASP A 1 212 ? -2.119 -4.581 -0.842 1.00 98.88 212 ASP A C 1
ATOM 1841 O O . ASP A 1 212 ? -2.243 -3.434 -0.414 1.00 98.88 212 ASP A O 1
ATOM 1845 N N . MET A 1 213 ? -2.730 -5.620 -0.263 1.00 98.94 213 MET A N 1
ATOM 1846 C CA . MET A 1 213 ? -3.655 -5.517 0.872 1.00 98.94 213 MET A CA 1
ATOM 1847 C C . MET A 1 213 ? -2.949 -5.123 2.179 1.00 98.94 213 MET A C 1
ATOM 1849 O O . MET A 1 213 ? -3.484 -4.327 2.954 1.00 98.94 213 MET A O 1
ATOM 1853 N N . TRP A 1 214 ? -1.716 -5.591 2.401 1.00 98.94 214 TRP A N 1
ATOM 1854 C CA . TRP A 1 214 ? -0.865 -5.077 3.481 1.00 98.94 214 TRP A CA 1
ATOM 1855 C C . TRP A 1 214 ? -0.522 -3.598 3.274 1.00 98.94 214 TRP A C 1
ATOM 1857 O O . TRP A 1 214 ? -0.655 -2.779 4.186 1.00 98.94 214 TRP A O 1
ATOM 1867 N N . SER A 1 215 ? -0.113 -3.250 2.053 1.00 98.81 215 SER A N 1
ATOM 1868 C CA . SER A 1 215 ? 0.280 -1.890 1.673 1.00 98.81 215 SER A CA 1
ATOM 1869 C C . SER A 1 215 ? -0.882 -0.899 1.872 1.00 98.81 215 SER A C 1
ATOM 1871 O O . SER A 1 215 ? -0.712 0.180 2.448 1.00 98.81 215 SER A O 1
ATOM 1873 N N . LEU A 1 216 ? -2.097 -1.323 1.510 1.00 98.81 216 LEU A N 1
ATOM 1874 C CA . LEU A 1 216 ? -3.363 -0.645 1.781 1.00 98.81 216 LEU A CA 1
ATOM 1875 C C . LEU A 1 216 ? -3.650 -0.500 3.291 1.00 98.81 216 LEU A C 1
ATOM 1877 O O . LEU A 1 216 ? -4.067 0.569 3.739 1.00 98.81 216 LEU A O 1
ATOM 1881 N N . GLY A 1 217 ? -3.374 -1.531 4.096 1.00 98.81 217 GLY A N 1
ATOM 1882 C CA . GLY A 1 217 ? -3.452 -1.465 5.562 1.00 98.81 217 GLY A CA 1
ATOM 1883 C C . GLY A 1 217 ? -2.506 -0.417 6.162 1.00 98.81 217 GLY A C 1
ATOM 1884 O O . GLY A 1 217 ? -2.901 0.357 7.036 1.00 98.81 217 GLY A O 1
ATOM 1885 N N . CYS A 1 218 ? -1.282 -0.306 5.641 1.00 98.75 218 CYS A N 1
ATOM 1886 C CA . CYS A 1 218 ? -0.326 0.735 6.030 1.00 98.75 218 CYS A CA 1
ATOM 1887 C C . CYS A 1 218 ? -0.813 2.152 5.671 1.00 98.75 218 CYS A C 1
ATOM 1889 O O . CYS A 1 218 ? -0.588 3.090 6.445 1.00 98.75 218 CYS A O 1
ATOM 1891 N N . MET A 1 219 ? -1.520 2.322 4.546 1.00 97.69 219 MET A N 1
ATOM 1892 C CA . MET A 1 219 ? -2.192 3.584 4.205 1.00 97.69 219 MET A CA 1
ATOM 1893 C C . MET A 1 219 ? -3.339 3.898 5.177 1.00 97.69 219 MET A C 1
ATOM 1895 O O . MET A 1 219 ? -3.373 4.999 5.731 1.00 97.69 219 MET A O 1
ATOM 1899 N N . LEU A 1 220 ? -4.227 2.933 5.446 1.00 98.50 220 LEU A N 1
ATOM 1900 C CA . LEU A 1 220 ? -5.346 3.091 6.382 1.00 98.50 220 LEU A CA 1
ATOM 1901 C C . LEU A 1 220 ? -4.867 3.505 7.777 1.00 98.50 220 LEU A C 1
ATOM 1903 O O . LEU A 1 220 ? -5.340 4.507 8.310 1.00 98.50 220 LEU A O 1
ATOM 1907 N N . ALA A 1 221 ? -3.892 2.781 8.338 1.00 98.50 221 ALA A N 1
ATOM 1908 C CA . ALA A 1 221 ? -3.309 3.085 9.643 1.00 98.50 221 ALA A CA 1
ATOM 1909 C C . ALA A 1 221 ? -2.702 4.496 9.693 1.00 98.50 221 ALA A C 1
ATOM 1911 O O . ALA A 1 221 ? -2.865 5.209 10.683 1.00 98.50 221 ALA A O 1
ATOM 1912 N N . SER A 1 222 ? -2.029 4.922 8.619 1.00 96.69 222 SER A N 1
ATOM 1913 C CA . SER A 1 222 ? -1.436 6.261 8.546 1.00 96.69 222 SER A CA 1
ATOM 1914 C C . SER A 1 222 ? -2.508 7.360 8.548 1.00 96.69 222 SER A C 1
ATOM 1916 O O . SER A 1 222 ? -2.330 8.384 9.209 1.00 96.69 222 SER A O 1
ATOM 1918 N N . MET A 1 223 ? -3.643 7.128 7.876 1.00 96.69 223 MET A N 1
ATOM 1919 C CA . MET A 1 223 ? -4.778 8.056 7.842 1.00 96.69 223 MET A CA 1
ATOM 1920 C C . MET A 1 223 ? -5.542 8.103 9.173 1.00 96.69 223 MET A C 1
ATOM 1922 O O . MET A 1 223 ? -5.601 9.169 9.788 1.00 96.69 223 MET A O 1
ATOM 1926 N N . ILE A 1 224 ? -6.085 6.973 9.653 1.00 98.06 224 ILE A N 1
ATOM 1927 C CA . ILE A 1 224 ? -6.968 6.965 10.837 1.00 98.06 224 ILE A CA 1
ATOM 1928 C C . ILE A 1 224 ? -6.234 7.331 12.129 1.00 98.06 224 ILE A C 1
ATOM 1930 O O . ILE A 1 224 ? -6.839 7.918 13.019 1.00 98.06 224 ILE A O 1
ATOM 1934 N N . PHE A 1 225 ? -4.927 7.053 12.227 1.00 97.81 225 PHE A N 1
ATOM 1935 C CA . PHE A 1 225 ? -4.122 7.442 13.387 1.00 97.81 225 PHE A CA 1
ATOM 1936 C C . PHE A 1 225 ? -3.371 8.773 13.214 1.00 97.81 225 PHE A C 1
ATOM 1938 O O . PHE A 1 225 ? -2.581 9.122 14.089 1.00 97.81 225 PHE A O 1
ATOM 1945 N N . ARG A 1 226 ? -3.594 9.522 12.118 1.00 95.75 226 ARG A N 1
ATOM 1946 C CA . ARG A 1 226 ? -2.895 10.788 11.789 1.00 95.75 226 ARG A CA 1
ATOM 1947 C C . ARG A 1 226 ? -1.351 10.673 11.772 1.00 95.75 226 ARG A C 1
ATOM 1949 O O . ARG A 1 226 ? -0.649 11.654 12.002 1.00 95.75 226 ARG A O 1
ATOM 1956 N N . LYS A 1 227 ? -0.806 9.487 11.474 1.00 94.88 227 LYS A N 1
ATOM 1957 C CA . LYS A 1 227 ? 0.613 9.135 11.664 1.00 94.88 227 LYS A CA 1
ATOM 1958 C C . LYS A 1 227 ? 1.259 8.642 10.365 1.00 94.88 227 LYS A C 1
ATOM 1960 O O . LYS A 1 227 ? 1.279 7.443 10.099 1.00 94.88 227 LYS A O 1
ATOM 1965 N N . GLU A 1 228 ? 1.830 9.552 9.580 1.00 91.69 228 GLU A N 1
ATOM 1966 C CA . GLU A 1 228 ? 2.541 9.225 8.336 1.00 91.69 228 GLU A CA 1
ATOM 1967 C C . GLU A 1 228 ? 4.074 9.156 8.545 1.00 91.69 228 GLU A C 1
ATOM 1969 O O . GLU A 1 228 ? 4.659 10.119 9.048 1.00 91.69 228 GLU A O 1
ATOM 1974 N N . PRO A 1 229 ? 4.764 8.070 8.136 1.00 95.88 229 PRO A N 1
ATOM 1975 C CA . PRO A 1 229 ? 4.242 6.724 7.888 1.00 95.88 229 PRO A CA 1
ATOM 1976 C C . PRO A 1 229 ? 3.938 5.982 9.204 1.00 95.88 229 PRO A C 1
ATOM 1978 O O . PRO A 1 229 ? 4.622 6.169 10.218 1.00 95.88 229 PRO A O 1
ATOM 1981 N N . PHE A 1 230 ? 2.961 5.069 9.190 1.00 98.06 230 PHE A N 1
ATOM 1982 C CA . PHE A 1 230 ? 2.599 4.323 10.398 1.00 98.06 230 PHE A CA 1
ATOM 1983 C C . PHE A 1 230 ? 3.740 3.414 10.900 1.00 98.06 230 PHE A C 1
ATOM 1985 O O . PHE A 1 230 ? 4.051 3.418 12.097 1.00 98.06 230 PHE A O 1
ATOM 1992 N N . PHE A 1 231 ? 4.415 2.694 9.999 1.00 98.69 231 PHE A N 1
ATOM 1993 C CA . PHE A 1 231 ? 5.632 1.928 10.291 1.00 98.69 231 PHE A CA 1
ATOM 1994 C C . PHE A 1 231 ? 6.852 2.651 9.708 1.00 98.69 231 PHE A C 1
ATOM 1996 O O . PHE A 1 231 ? 7.086 2.605 8.503 1.00 98.69 231 PHE A O 1
ATOM 2003 N N . HIS A 1 232 ? 7.616 3.333 10.566 1.00 98.25 232 HIS A N 1
ATOM 2004 C CA . HIS A 1 232 ? 8.724 4.211 10.172 1.00 98.25 232 HIS A CA 1
ATOM 2005 C C . HIS A 1 232 ? 10.089 3.569 10.481 1.00 98.25 232 HIS A C 1
ATOM 2007 O O . HIS A 1 232 ? 10.699 3.872 11.507 1.00 98.25 232 HIS A O 1
ATOM 2013 N N . GLY A 1 233 ? 10.548 2.654 9.622 1.00 97.50 233 GLY A N 1
ATOM 2014 C CA . GLY A 1 233 ? 11.873 2.031 9.711 1.00 97.50 233 GLY A CA 1
ATOM 2015 C C . GLY A 1 233 ? 12.988 2.860 9.059 1.00 97.50 233 GLY A C 1
ATOM 2016 O O . GLY A 1 233 ? 12.816 3.407 7.965 1.00 97.50 233 GLY A O 1
ATOM 2017 N N . HIS A 1 234 ? 14.153 2.931 9.705 1.00 94.69 234 HIS A N 1
ATOM 2018 C CA . HIS A 1 234 ? 15.348 3.612 9.183 1.00 94.69 234 HIS A CA 1
ATOM 2019 C C . HIS A 1 234 ? 15.946 2.916 7.945 1.00 94.69 234 HIS A C 1
ATOM 2021 O O . HIS A 1 234 ? 16.465 3.586 7.049 1.00 94.69 234 HIS A O 1
ATOM 2027 N N . ASP A 1 235 ? 15.775 1.598 7.854 1.00 96.19 235 ASP A N 1
ATOM 2028 C CA . ASP A 1 235 ? 16.093 0.717 6.728 1.00 96.19 235 ASP A CA 1
ATOM 2029 C C . ASP A 1 235 ? 15.086 -0.459 6.692 1.00 96.19 235 ASP A C 1
ATOM 2031 O O . ASP A 1 235 ? 14.078 -0.429 7.401 1.00 96.19 235 ASP A O 1
ATOM 2035 N N . ASN A 1 236 ? 15.307 -1.476 5.850 1.00 96.62 236 ASN A N 1
ATOM 2036 C CA . ASN A 1 236 ? 14.397 -2.626 5.739 1.00 96.62 236 ASN A CA 1
ATOM 2037 C C . ASN A 1 236 ? 14.425 -3.552 6.976 1.00 96.62 236 ASN A C 1
ATOM 2039 O O . ASN A 1 236 ? 13.415 -4.182 7.277 1.00 96.62 236 ASN A O 1
ATOM 2043 N N . TYR A 1 237 ? 15.539 -3.622 7.707 1.00 97.06 237 TYR A N 1
ATOM 2044 C CA . TYR A 1 237 ? 15.664 -4.457 8.904 1.00 97.06 237 TYR A CA 1
ATOM 2045 C C . TYR A 1 237 ? 14.916 -3.807 10.068 1.00 97.06 237 TYR A C 1
ATOM 2047 O O . TYR A 1 237 ? 14.043 -4.421 10.684 1.00 97.06 237 TYR A O 1
ATOM 2055 N N . ASP A 1 238 ? 15.151 -2.513 10.292 1.00 98.12 238 ASP A N 1
ATOM 2056 C CA . ASP A 1 238 ? 14.387 -1.744 11.273 1.00 98.12 238 ASP A CA 1
ATOM 2057 C C . ASP A 1 238 ? 12.895 -1.627 10.894 1.00 98.12 238 ASP A C 1
ATOM 2059 O O . ASP A 1 238 ? 12.047 -1.564 11.781 1.00 98.12 238 ASP A O 1
ATOM 2063 N N . GLN A 1 239 ? 12.529 -1.680 9.604 1.00 98.69 239 GLN A N 1
ATOM 2064 C CA . GLN A 1 239 ? 11.122 -1.737 9.179 1.00 98.69 239 GLN A CA 1
ATOM 2065 C C . GLN A 1 239 ? 10.389 -2.947 9.782 1.00 98.69 239 GLN A C 1
ATOM 2067 O O . GLN A 1 239 ? 9.317 -2.768 10.367 1.00 98.69 239 GLN A O 1
ATOM 2072 N N . LEU A 1 240 ? 10.972 -4.154 9.724 1.00 98.75 240 LEU A N 1
ATOM 2073 C CA . LEU A 1 240 ? 10.372 -5.345 10.341 1.00 98.75 240 LEU A CA 1
ATOM 2074 C C . LEU A 1 240 ? 10.319 -5.215 11.870 1.00 98.75 240 LEU A C 1
ATOM 2076 O O . LEU A 1 240 ? 9.309 -5.556 12.485 1.00 98.75 240 LEU A O 1
ATOM 2080 N N . VAL A 1 241 ? 11.346 -4.618 12.481 1.00 98.62 241 VAL A N 1
ATOM 2081 C CA . VAL A 1 241 ? 11.368 -4.302 13.918 1.00 98.62 241 VAL A CA 1
ATOM 2082 C C . VAL A 1 241 ? 10.240 -3.328 14.307 1.00 98.62 241 VAL A C 1
ATOM 2084 O O . VAL A 1 241 ? 9.633 -3.485 15.370 1.00 98.62 241 VAL A O 1
ATOM 2087 N N . ARG A 1 242 ? 9.893 -2.334 13.472 1.00 98.75 242 ARG A N 1
ATOM 2088 C CA . ARG A 1 242 ? 8.735 -1.447 13.727 1.00 98.75 242 ARG A CA 1
ATOM 2089 C C . ARG A 1 242 ? 7.403 -2.178 13.616 1.00 98.75 242 ARG A C 1
ATOM 2091 O O . ARG A 1 242 ? 6.494 -1.845 14.374 1.00 98.75 242 ARG A O 1
ATOM 2098 N N . ILE A 1 243 ? 7.299 -3.173 12.737 1.00 98.88 243 ILE A N 1
ATOM 2099 C CA . ILE A 1 243 ? 6.111 -4.026 12.622 1.00 98.88 243 ILE A CA 1
ATOM 2100 C C . ILE A 1 243 ? 5.993 -4.935 13.860 1.00 98.88 243 ILE A C 1
ATOM 2102 O O . ILE A 1 243 ? 4.961 -4.910 14.529 1.00 98.88 243 ILE A O 1
ATOM 2106 N N . ALA A 1 244 ? 7.072 -5.620 14.257 1.00 98.69 244 ALA A N 1
ATOM 2107 C CA . ALA A 1 244 ? 7.137 -6.470 15.456 1.00 98.69 244 ALA A CA 1
ATOM 2108 C C . ALA A 1 244 ? 6.819 -5.721 16.761 1.00 98.69 244 ALA A C 1
ATOM 2110 O O . ALA A 1 244 ? 6.187 -6.263 17.667 1.00 98.69 244 ALA A O 1
ATOM 2111 N N . LYS A 1 245 ? 7.173 -4.433 16.855 1.00 98.69 245 LYS A N 1
ATOM 2112 C CA . LYS A 1 245 ? 6.812 -3.565 17.994 1.00 98.69 245 LYS A CA 1
ATOM 2113 C C . LYS A 1 245 ? 5.304 -3.293 18.121 1.00 98.69 245 LYS A C 1
ATOM 2115 O O . LYS A 1 245 ? 4.876 -2.836 19.187 1.00 98.69 245 LYS A O 1
ATOM 2120 N N . VAL A 1 246 ? 4.511 -3.586 17.085 1.00 98.75 246 VAL A N 1
ATOM 2121 C CA . VAL A 1 246 ? 3.047 -3.418 17.046 1.00 98.75 246 VAL A CA 1
ATOM 2122 C C . VAL A 1 246 ? 2.314 -4.756 16.969 1.00 98.75 246 VAL A C 1
ATOM 2124 O O . VAL A 1 246 ? 1.500 -5.030 17.844 1.00 98.75 246 VAL A O 1
ATOM 2127 N N . LEU A 1 247 ? 2.595 -5.594 15.970 1.00 98.75 247 LEU A N 1
ATOM 2128 C CA . LEU A 1 247 ? 1.901 -6.875 15.789 1.00 98.75 247 LEU A CA 1
ATOM 2129 C C . LEU A 1 247 ? 2.396 -7.965 16.752 1.00 98.75 247 LEU A C 1
ATOM 2131 O O . LEU A 1 247 ? 1.666 -8.909 17.016 1.00 98.75 247 LEU A O 1
ATOM 2135 N N . GLY A 1 248 ? 3.574 -7.783 17.351 1.00 98.56 248 GLY A N 1
ATOM 2136 C CA . GLY A 1 248 ? 4.210 -8.753 18.238 1.00 98.56 248 GLY A CA 1
ATOM 2137 C C . GLY A 1 248 ? 5.247 -9.618 17.521 1.00 98.56 248 GLY A C 1
ATOM 2138 O O . GLY A 1 248 ? 5.316 -9.647 16.298 1.00 98.56 248 GLY A O 1
ATOM 2139 N N . THR A 1 249 ? 6.094 -10.296 18.293 1.00 98.44 249 THR A N 1
ATOM 2140 C CA . THR A 1 249 ? 7.106 -11.232 17.772 1.00 98.44 249 THR A CA 1
ATOM 2141 C C . THR A 1 249 ? 6.617 -12.676 17.729 1.00 98.44 249 THR A C 1
ATOM 2143 O O . THR A 1 249 ? 7.191 -13.471 17.004 1.00 98.44 249 THR A O 1
ATOM 2146 N N . GLU A 1 250 ? 5.587 -13.028 18.499 1.00 98.44 250 GLU A N 1
ATOM 2147 C CA . GLU A 1 250 ? 5.047 -14.397 18.547 1.00 98.44 250 GLU A CA 1
ATOM 2148 C C . GLU A 1 250 ? 4.328 -14.720 17.224 1.00 98.44 250 GLU A C 1
ATOM 2150 O O . GLU A 1 250 ? 4.813 -15.568 16.483 1.00 98.44 250 GLU A O 1
ATOM 2155 N N . ASP A 1 251 ? 3.356 -13.895 16.808 1.00 98.25 251 ASP A N 1
ATOM 2156 C CA . ASP A 1 251 ? 2.724 -13.932 15.476 1.00 98.25 251 ASP A CA 1
ATOM 2157 C C . ASP A 1 251 ? 3.723 -13.891 14.284 1.00 98.25 251 ASP A C 1
ATOM 2159 O O . ASP A 1 251 ? 3.367 -14.261 13.163 1.00 98.25 251 ASP A O 1
ATOM 2163 N N . LEU A 1 252 ? 4.949 -13.383 14.492 1.00 98.62 252 LEU A N 1
ATOM 2164 C CA . LEU A 1 252 ? 6.013 -13.314 13.478 1.00 98.62 252 LEU A CA 1
ATOM 2165 C C . LEU A 1 252 ? 6.804 -14.624 13.388 1.00 98.62 252 LEU A C 1
ATOM 2167 O O . LEU A 1 252 ? 7.071 -15.082 12.280 1.00 98.62 252 LEU A O 1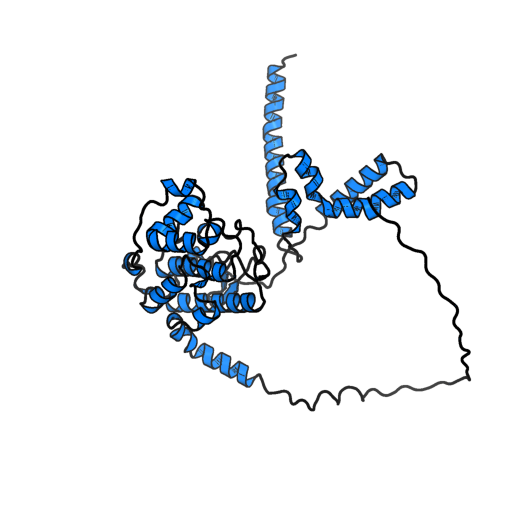
ATOM 2171 N N . TYR A 1 253 ? 7.178 -15.225 14.520 1.00 98.50 253 TYR A N 1
ATOM 2172 C CA . TYR A 1 253 ? 7.864 -16.518 14.511 1.00 98.50 253 TYR A CA 1
ATOM 2173 C C . TYR A 1 253 ? 6.917 -17.642 14.069 1.00 98.50 253 TYR A C 1
ATOM 2175 O O . TYR A 1 253 ? 7.311 -18.436 13.224 1.00 98.50 253 TYR A O 1
ATOM 2183 N N . ASP A 1 254 ? 5.642 -17.615 14.476 1.00 98.69 254 ASP A N 1
ATOM 2184 C CA . ASP A 1 254 ? 4.615 -18.540 13.965 1.00 98.69 254 ASP A CA 1
ATOM 2185 C C . ASP A 1 254 ? 4.486 -18.468 12.425 1.00 98.69 254 ASP A C 1
ATOM 2187 O O . ASP A 1 254 ? 4.295 -19.484 11.755 1.00 98.69 254 ASP A O 1
ATOM 2191 N N . TYR A 1 255 ? 4.621 -17.269 11.841 1.00 98.75 255 TYR A N 1
ATOM 2192 C CA . TYR A 1 255 ? 4.642 -17.068 10.387 1.00 98.75 255 TYR A CA 1
ATOM 2193 C C . TYR A 1 255 ? 5.920 -17.620 9.734 1.00 98.75 255 TYR A C 1
ATOM 2195 O O . TYR A 1 255 ? 5.839 -18.307 8.716 1.00 98.75 255 TYR A O 1
ATOM 2203 N N . ILE A 1 256 ? 7.089 -17.344 10.317 1.00 98.62 256 ILE A N 1
ATOM 2204 C CA . ILE A 1 256 ? 8.387 -17.843 9.835 1.00 98.62 256 ILE A CA 1
ATOM 2205 C C . ILE A 1 256 ? 8.413 -19.378 9.838 1.00 98.62 256 ILE A C 1
ATOM 2207 O O . ILE A 1 256 ? 8.790 -19.980 8.831 1.00 98.62 256 ILE A O 1
ATOM 2211 N N . ASP A 1 257 ? 7.929 -19.999 10.915 1.00 98.56 257 ASP A N 1
ATOM 2212 C CA . ASP A 1 257 ? 7.858 -21.451 11.072 1.00 98.56 257 ASP A CA 1
ATOM 2213 C C . ASP A 1 257 ? 6.830 -22.078 10.112 1.00 98.56 257 ASP A C 1
ATOM 2215 O O . ASP A 1 257 ? 7.145 -23.070 9.452 1.00 98.56 257 ASP A O 1
ATOM 2219 N N . LYS A 1 258 ? 5.631 -21.482 9.949 1.00 98.69 258 LYS A N 1
ATOM 2220 C CA . LYS A 1 258 ? 4.588 -21.978 9.018 1.00 98.69 258 LYS A CA 1
ATOM 2221 C C . LYS A 1 258 ? 5.112 -22.139 7.586 1.00 98.69 258 LYS A C 1
ATOM 2223 O O . LYS A 1 258 ? 4.736 -23.093 6.905 1.00 98.69 258 LYS A O 1
ATOM 2228 N N . TYR A 1 259 ? 5.937 -21.200 7.124 1.00 98.44 259 TYR A N 1
ATOM 2229 C CA . TYR A 1 259 ? 6.465 -21.176 5.756 1.00 98.44 259 TYR A CA 1
ATOM 2230 C C . TYR A 1 259 ? 7.923 -21.654 5.643 1.00 98.44 259 TYR A C 1
ATOM 2232 O O . TYR A 1 259 ? 8.468 -21.628 4.541 1.00 98.44 259 TYR A O 1
ATOM 2240 N N . ASN A 1 260 ? 8.540 -22.109 6.743 1.00 98.25 260 ASN A N 1
ATOM 2241 C CA . ASN A 1 260 ? 9.944 -22.539 6.819 1.00 98.25 260 ASN A CA 1
ATOM 2242 C C . ASN A 1 260 ? 10.908 -21.494 6.205 1.00 98.25 260 ASN A C 1
ATOM 2244 O O . ASN A 1 260 ? 11.694 -21.788 5.302 1.00 98.25 260 ASN A O 1
ATOM 2248 N N . ILE A 1 261 ? 10.806 -20.246 6.665 1.00 98.19 261 ILE A N 1
ATOM 2249 C CA . ILE A 1 261 ? 11.579 -19.110 6.141 1.00 98.19 261 ILE A CA 1
ATOM 2250 C C . ILE A 1 261 ? 12.958 -19.044 6.815 1.00 98.19 261 ILE A C 1
ATOM 2252 O O . ILE A 1 261 ? 13.053 -18.961 8.039 1.00 98.19 261 ILE A O 1
ATOM 2256 N N . GLU A 1 262 ? 14.040 -19.019 6.029 1.00 97.31 262 GLU A N 1
ATOM 2257 C CA . GLU A 1 262 ? 15.390 -18.773 6.553 1.00 97.31 262 GLU A CA 1
ATOM 2258 C C . GLU A 1 262 ? 15.577 -17.276 6.853 1.00 97.31 262 GLU A C 1
ATOM 2260 O O . GLU A 1 262 ? 15.853 -16.463 5.971 1.00 97.31 262 GLU A O 1
ATOM 2265 N N . LEU A 1 263 ? 15.385 -16.897 8.117 1.00 96.25 263 LEU A N 1
ATOM 2266 C CA . LEU A 1 263 ? 15.496 -15.509 8.560 1.00 96.25 263 LEU A CA 1
ATOM 2267 C C . LEU A 1 263 ? 16.964 -15.040 8.583 1.00 96.25 263 LEU A C 1
ATOM 2269 O O . LEU A 1 263 ? 17.806 -15.651 9.242 1.00 96.25 263 LEU A O 1
ATOM 2273 N N . ASP A 1 264 ? 17.254 -13.907 7.929 1.00 96.50 264 ASP A N 1
ATOM 2274 C CA . ASP A 1 264 ? 18.589 -13.286 7.916 1.00 96.50 264 ASP A CA 1
ATOM 2275 C C . ASP A 1 264 ? 19.154 -13.131 9.349 1.00 96.50 264 ASP A C 1
ATOM 2277 O O . ASP A 1 264 ? 18.511 -12.479 10.182 1.00 96.50 264 ASP A O 1
ATOM 2281 N N . PRO A 1 265 ? 20.361 -13.657 9.653 1.00 95.94 265 PRO A N 1
ATOM 2282 C CA . PRO A 1 265 ? 20.923 -13.645 11.005 1.00 95.94 265 PRO A CA 1
ATOM 2283 C C . PRO A 1 265 ? 21.023 -12.267 11.675 1.00 95.94 265 PRO A C 1
ATOM 2285 O O . PRO A 1 265 ? 21.080 -12.198 12.902 1.00 95.94 265 PRO A O 1
ATOM 2288 N N . ARG A 1 266 ? 21.001 -11.162 10.912 1.00 94.94 266 ARG A N 1
ATOM 2289 C CA . ARG A 1 266 ? 20.935 -9.794 11.458 1.00 94.94 266 ARG A CA 1
ATOM 2290 C C . ARG A 1 266 ? 19.676 -9.528 12.280 1.00 94.94 266 ARG A C 1
ATOM 2292 O O . ARG A 1 266 ? 19.698 -8.640 13.129 1.00 94.94 266 ARG A O 1
ATOM 2299 N N . PHE A 1 267 ? 18.588 -10.264 12.050 1.00 96.00 267 PHE A N 1
ATOM 2300 C CA . PHE A 1 267 ? 17.343 -10.091 12.796 1.00 96.00 267 PHE A CA 1
ATOM 2301 C C . PHE A 1 267 ? 17.427 -10.566 14.254 1.00 96.00 267 PHE A C 1
ATOM 2303 O O . PHE A 1 267 ? 16.722 -10.010 15.104 1.00 96.00 267 PHE A O 1
ATOM 2310 N N . ASN A 1 268 ? 18.325 -11.513 14.556 1.00 91.75 268 ASN A N 1
ATOM 2311 C CA . ASN A 1 268 ? 18.494 -12.112 15.885 1.00 91.75 268 ASN A CA 1
ATOM 2312 C C . ASN A 1 268 ? 18.741 -11.061 16.983 1.00 91.75 268 ASN A C 1
ATOM 2314 O O . ASN A 1 268 ? 18.133 -11.124 18.051 1.00 91.75 268 ASN A O 1
ATOM 2318 N N . ASP A 1 269 ? 19.577 -10.059 16.696 1.00 94.06 269 ASP A N 1
ATOM 2319 C CA . ASP A 1 269 ? 19.980 -9.035 17.669 1.00 94.06 269 ASP A CA 1
ATOM 2320 C C . ASP A 1 269 ? 19.000 -7.847 17.769 1.00 94.06 269 ASP A C 1
ATOM 2322 O O . ASP A 1 269 ? 19.091 -7.048 18.704 1.00 94.06 269 ASP A O 1
ATOM 2326 N N . ILE A 1 270 ? 18.062 -7.695 16.819 1.00 96.38 270 ILE A N 1
ATOM 2327 C CA . ILE A 1 270 ? 17.257 -6.462 16.662 1.00 96.38 270 ILE A CA 1
ATOM 2328 C C . ILE A 1 270 ? 15.740 -6.640 16.821 1.00 96.38 270 ILE A C 1
ATOM 2330 O O . ILE A 1 270 ? 15.065 -5.669 17.178 1.00 96.38 270 ILE A O 1
ATOM 2334 N N . LEU A 1 271 ? 15.183 -7.836 16.578 1.00 95.88 271 LEU A N 1
ATOM 2335 C CA . LEU A 1 271 ? 13.741 -8.086 16.751 1.00 95.88 271 LEU A CA 1
ATOM 2336 C C . LEU A 1 271 ? 13.329 -8.088 18.231 1.00 95.88 271 LEU A C 1
ATOM 2338 O O . LEU A 1 271 ? 12.262 -7.576 18.578 1.00 95.88 271 LEU A O 1
ATOM 2342 N N . GLY A 1 272 ? 14.177 -8.640 19.105 1.00 94.94 272 GLY A N 1
ATOM 2343 C CA . GLY A 1 272 ? 13.884 -8.810 20.529 1.00 94.94 272 GLY A CA 1
ATOM 2344 C C . GLY A 1 272 ? 12.642 -9.679 20.781 1.00 94.94 272 GLY A C 1
ATOM 2345 O O . GLY A 1 272 ? 12.361 -10.615 20.036 1.00 94.94 272 GLY A O 1
ATOM 2346 N N . ARG A 1 273 ? 11.880 -9.362 21.838 1.00 97.44 273 ARG A N 1
ATOM 2347 C CA . ARG A 1 273 ? 10.557 -9.955 22.103 1.00 97.44 273 ARG A CA 1
ATOM 2348 C C . ARG A 1 273 ? 9.531 -8.872 22.407 1.00 97.44 273 ARG A C 1
ATOM 2350 O O . ARG A 1 273 ? 9.742 -8.030 23.285 1.00 97.44 273 ARG A O 1
ATOM 2357 N N . HIS A 1 274 ? 8.404 -8.899 21.705 1.00 98.19 274 HIS A N 1
ATOM 2358 C CA . HIS A 1 274 ? 7.341 -7.906 21.817 1.00 98.19 274 HIS A CA 1
ATOM 2359 C C . HIS A 1 274 ? 5.962 -8.575 21.801 1.00 98.19 274 HIS A C 1
ATOM 2361 O O . HIS A 1 274 ? 5.674 -9.398 20.945 1.00 98.19 274 HIS A O 1
ATOM 2367 N N . SER A 1 275 ? 5.079 -8.184 22.722 1.00 98.19 275 SER A N 1
ATOM 2368 C CA . SER A 1 275 ? 3.663 -8.580 22.687 1.00 98.19 275 SER A CA 1
ATOM 2369 C C . SER A 1 275 ? 2.890 -7.859 21.575 1.00 98.19 275 SER A C 1
ATOM 2371 O O . SER A 1 275 ? 3.204 -6.704 21.268 1.00 98.19 275 SER A O 1
ATOM 2373 N N . ARG A 1 276 ? 1.832 -8.471 21.029 1.00 98.50 276 ARG A N 1
ATOM 2374 C CA . ARG A 1 276 ? 0.868 -7.773 20.161 1.00 98.50 276 ARG A CA 1
ATOM 2375 C C . ARG A 1 276 ? 0.266 -6.564 20.889 1.00 98.50 276 ARG A C 1
ATOM 2377 O O . ARG A 1 276 ? -0.000 -6.608 22.093 1.00 98.50 276 ARG A O 1
ATOM 2384 N N . LYS A 1 277 ? 0.097 -5.445 20.186 1.00 98.50 277 LYS A N 1
ATOM 2385 C CA . LYS A 1 277 ? -0.435 -4.190 20.727 1.00 98.50 277 LYS A CA 1
ATOM 2386 C C . LYS A 1 277 ? -1.881 -4.008 20.289 1.00 98.50 277 LYS A C 1
ATOM 2388 O O . LYS A 1 277 ? -2.188 -4.026 19.105 1.00 98.50 277 LYS A O 1
ATOM 2393 N N . ARG A 1 278 ? -2.750 -3.756 21.267 1.00 98.31 278 ARG A N 1
ATOM 2394 C CA . ARG A 1 278 ? -4.111 -3.255 21.050 1.00 98.31 278 ARG A CA 1
ATOM 2395 C C . ARG A 1 278 ? -4.083 -1.945 20.262 1.00 98.31 278 ARG A C 1
ATOM 2397 O O . ARG A 1 278 ? -3.347 -1.030 20.639 1.00 98.31 278 ARG A O 1
ATOM 2404 N N . TRP A 1 279 ? -4.877 -1.856 19.196 1.00 98.62 279 TRP A N 1
ATOM 2405 C CA . TRP A 1 279 ? -4.908 -0.701 18.292 1.00 98.62 279 TRP A CA 1
ATOM 2406 C C . TRP A 1 279 ? -5.343 0.597 18.983 1.00 98.62 279 TRP A C 1
ATOM 2408 O O . TRP A 1 279 ? -4.891 1.678 18.612 1.00 98.62 279 TRP A O 1
ATOM 2418 N N . GLU A 1 280 ? -6.123 0.495 20.059 1.00 97.88 280 GLU A N 1
ATOM 2419 C CA . GLU A 1 280 ? -6.541 1.624 20.893 1.00 97.88 280 GLU A CA 1
ATOM 2420 C C . GLU A 1 280 ? -5.351 2.377 21.520 1.00 97.88 280 GLU A C 1
ATOM 2422 O O . GLU A 1 280 ? -5.477 3.545 21.874 1.00 97.88 280 GLU A O 1
ATOM 2427 N N . ARG A 1 281 ? -4.160 1.757 21.588 1.00 98.00 281 ARG A N 1
ATOM 2428 C CA . ARG A 1 281 ? -2.903 2.408 22.001 1.00 98.00 281 ARG A CA 1
ATOM 2429 C C . ARG A 1 281 ? -2.495 3.580 21.095 1.00 98.00 281 ARG A C 1
ATOM 2431 O O . ARG A 1 281 ? -1.711 4.421 21.529 1.00 98.00 281 ARG A O 1
ATOM 2438 N N . PHE A 1 282 ? -2.972 3.620 19.852 1.00 98.38 282 PHE A N 1
ATOM 2439 C CA . PHE A 1 282 ? -2.657 4.677 18.885 1.00 98.38 282 PHE A CA 1
ATOM 2440 C C . PHE A 1 282 ? -3.739 5.766 18.811 1.00 98.38 282 PHE A C 1
ATOM 2442 O O . PHE A 1 282 ? -3.617 6.686 18.006 1.00 98.38 282 PHE A O 1
ATOM 2449 N N . VAL A 1 283 ? -4.781 5.687 19.646 1.00 98.38 283 VAL A N 1
ATOM 2450 C CA . VAL A 1 283 ? -5.885 6.654 19.667 1.00 98.38 283 VAL A CA 1
ATOM 2451 C C . VAL A 1 283 ? -5.571 7.810 20.619 1.00 98.38 283 VAL A C 1
ATOM 2453 O O . VAL A 1 283 ? -5.171 7.599 21.763 1.00 98.38 283 VAL A O 1
ATOM 2456 N N . HIS A 1 284 ? -5.766 9.041 20.150 1.00 97.62 284 HIS A N 1
ATOM 2457 C CA . HIS A 1 284 ? -5.653 10.275 20.932 1.00 97.62 284 HIS A CA 1
ATOM 2458 C C . HIS A 1 284 ? -6.693 11.312 20.477 1.00 97.62 284 HIS A C 1
ATOM 2460 O O . HIS A 1 284 ? -7.392 11.129 19.480 1.00 97.62 284 HIS A O 1
ATOM 2466 N N . SER A 1 285 ? -6.805 12.419 21.214 1.00 97.69 285 SER A N 1
ATOM 2467 C CA . SER A 1 285 ? -7.804 13.482 21.003 1.00 97.69 285 SER A CA 1
ATOM 2468 C C . SER A 1 285 ? -7.886 14.012 19.564 1.00 97.69 285 SER A C 1
ATOM 2470 O O . SER A 1 285 ? -8.966 14.381 19.108 1.00 97.69 285 SER A O 1
ATOM 2472 N N . GLU A 1 286 ? -6.763 14.023 18.846 1.00 95.69 286 GLU A N 1
ATOM 2473 C CA . GLU A 1 286 ? -6.638 14.546 17.479 1.00 95.69 286 GLU A CA 1
ATOM 2474 C C . GLU A 1 286 ? -7.065 13.544 16.394 1.00 95.69 286 GLU A C 1
ATOM 2476 O O . GLU A 1 286 ? -7.310 13.954 15.263 1.00 95.69 286 GLU A O 1
ATOM 2481 N N . ASN A 1 287 ? -7.159 12.245 16.708 1.00 97.56 287 ASN A N 1
ATOM 2482 C CA . ASN A 1 287 ? -7.458 11.190 15.729 1.00 97.56 287 ASN A CA 1
ATOM 2483 C C . ASN A 1 287 ? -8.693 10.332 16.077 1.00 97.56 287 ASN A C 1
ATOM 2485 O O . ASN A 1 287 ? -9.255 9.693 15.193 1.00 97.56 287 ASN A O 1
ATOM 2489 N N . GLN A 1 288 ? -9.197 10.394 17.316 1.00 97.75 288 GLN A N 1
ATOM 2490 C CA . GLN A 1 288 ? -10.377 9.645 17.784 1.00 97.75 288 GLN A CA 1
ATOM 2491 C C . GLN A 1 288 ? -11.638 9.823 16.915 1.00 97.75 288 GLN A C 1
ATOM 2493 O O . GLN A 1 288 ? -12.484 8.940 16.879 1.00 97.75 288 GLN A O 1
ATOM 2498 N N . HIS A 1 289 ? -11.759 10.938 16.185 1.00 97.50 289 HIS A N 1
ATOM 2499 C CA . HIS A 1 289 ? -12.879 11.211 15.276 1.00 97.50 289 HIS A CA 1
ATOM 2500 C C . HIS A 1 289 ? -12.815 10.429 13.946 1.00 97.50 289 HIS A C 1
ATOM 2502 O O . HIS A 1 289 ? -13.743 10.517 13.146 1.00 97.50 289 HIS A O 1
ATOM 2508 N N . LEU A 1 290 ? -11.732 9.682 13.708 1.00 97.94 290 LEU A N 1
ATOM 2509 C CA . LEU A 1 290 ? -11.509 8.812 12.544 1.00 97.94 290 LEU A CA 1
ATOM 2510 C C . LEU A 1 290 ? -11.498 7.324 12.911 1.00 97.94 290 LEU A C 1
ATOM 2512 O O . LEU A 1 290 ? -11.423 6.463 12.036 1.00 97.94 290 LEU A O 1
ATOM 2516 N N . VAL A 1 291 ? -11.511 7.012 14.209 1.00 98.19 291 VAL A N 1
ATOM 2517 C CA . VAL A 1 291 ? -11.321 5.656 14.713 1.00 98.19 291 VAL A CA 1
ATOM 2518 C C . VAL A 1 291 ? -12.647 5.126 15.238 1.00 98.19 291 VAL A C 1
ATOM 2520 O O . VAL A 1 291 ? -13.157 5.563 16.264 1.00 98.19 291 VAL A O 1
ATOM 2523 N N . SER A 1 292 ? -13.186 4.140 14.527 1.00 98.19 292 SER A N 1
ATOM 2524 C CA . SER A 1 292 ? -14.349 3.351 14.939 1.00 98.19 292 SER A CA 1
ATOM 2525 C C . SER A 1 292 ? -13.945 1.896 15.173 1.00 98.19 292 SER A C 1
ATOM 2527 O O . SER A 1 292 ? -12.908 1.444 14.681 1.00 98.19 292 SER A O 1
ATOM 2529 N N . THR A 1 293 ? -14.773 1.147 15.898 1.00 98.31 293 THR A N 1
ATOM 2530 C CA . THR A 1 293 ? -14.624 -0.305 16.092 1.00 98.31 293 THR A CA 1
ATOM 2531 C C . THR A 1 293 ? -14.405 -1.044 14.771 1.00 98.31 293 THR A C 1
ATOM 2533 O O . THR A 1 293 ? -13.502 -1.865 14.656 1.00 98.31 293 THR A O 1
ATOM 2536 N N . GLU A 1 294 ? -15.168 -0.670 13.750 1.00 98.56 294 GLU A N 1
ATOM 2537 C CA . GLU A 1 294 ? -15.149 -1.212 12.398 1.00 98.56 294 GLU A CA 1
ATOM 2538 C C . GLU A 1 294 ? -13.873 -0.835 11.634 1.00 98.56 294 GLU A C 1
ATOM 2540 O O . GLU A 1 294 ? -13.408 -1.627 10.820 1.00 98.56 294 GLU A O 1
ATOM 2545 N N . ALA A 1 295 ? -13.286 0.340 11.901 1.00 98.62 295 ALA A N 1
ATOM 2546 C CA . ALA A 1 295 ? -12.001 0.746 11.328 1.00 98.62 295 ALA A CA 1
ATOM 2547 C C . ALA A 1 295 ? -10.838 -0.073 11.910 1.00 98.62 295 ALA A C 1
ATOM 2549 O O . ALA A 1 295 ? -9.942 -0.480 11.174 1.00 98.62 295 ALA A O 1
ATOM 2550 N N . LEU A 1 296 ? -10.864 -0.335 13.223 1.00 98.81 296 LEU A N 1
ATOM 2551 C CA . LEU A 1 296 ? -9.842 -1.140 13.901 1.00 98.81 296 LEU A CA 1
ATOM 2552 C C . LEU A 1 296 ? -9.944 -2.624 13.530 1.00 98.81 296 LEU A C 1
ATOM 2554 O O . LEU A 1 296 ? -8.930 -3.249 13.238 1.00 98.81 296 LEU A O 1
ATOM 2558 N N . ASP A 1 297 ? -11.162 -3.163 13.489 1.00 98.88 297 ASP A N 1
ATOM 2559 C CA . ASP A 1 297 ? -11.460 -4.529 13.047 1.00 98.88 297 ASP A CA 1
ATOM 2560 C C . ASP A 1 297 ? -11.099 -4.746 11.564 1.00 98.88 297 ASP A C 1
ATOM 2562 O O . ASP A 1 297 ? -10.531 -5.777 11.207 1.00 98.88 297 ASP A O 1
ATOM 2566 N N . PHE A 1 298 ? -11.339 -3.748 10.702 1.00 98.88 298 PHE A N 1
ATOM 2567 C CA . PHE A 1 298 ? -10.888 -3.786 9.309 1.00 98.88 298 PHE A CA 1
ATOM 2568 C C . PHE A 1 298 ? -9.358 -3.766 9.202 1.00 98.88 298 PHE A C 1
ATOM 2570 O O . PHE A 1 298 ? -8.774 -4.598 8.509 1.00 98.88 298 PHE A O 1
ATOM 2577 N N . LEU A 1 299 ? -8.699 -2.847 9.918 1.00 98.88 299 LEU A N 1
ATOM 2578 C CA . LEU A 1 299 ? -7.245 -2.710 9.890 1.00 98.88 299 LEU A CA 1
ATOM 2579 C C . LEU A 1 299 ? -6.532 -3.968 10.404 1.00 98.88 299 LEU A C 1
ATOM 2581 O O . LEU A 1 299 ? -5.538 -4.389 9.811 1.00 98.88 299 LEU A O 1
ATOM 2585 N N . ASP A 1 300 ? -7.043 -4.588 11.471 1.00 98.81 300 ASP A N 1
ATOM 2586 C CA . ASP A 1 300 ? -6.463 -5.808 12.036 1.00 98.81 300 ASP A CA 1
ATOM 2587 C C . ASP A 1 300 ? -6.449 -6.963 11.024 1.00 98.81 300 ASP A C 1
ATOM 2589 O O . ASP A 1 300 ? -5.484 -7.723 10.977 1.00 98.81 300 ASP A O 1
ATOM 2593 N N . LYS A 1 301 ? -7.480 -7.057 10.173 1.00 98.88 301 LYS A N 1
ATOM 2594 C CA . LYS A 1 301 ? -7.613 -8.070 9.112 1.00 98.88 301 LYS A CA 1
ATOM 2595 C C . LYS A 1 301 ? -6.817 -7.754 7.836 1.00 98.88 301 LYS A C 1
ATOM 2597 O O . LYS A 1 301 ? -6.731 -8.606 6.956 1.00 98.88 301 LYS A O 1
ATOM 2602 N N . LEU A 1 302 ? -6.222 -6.562 7.727 1.00 98.88 302 LEU A N 1
ATOM 2603 C CA . LEU A 1 302 ? -5.239 -6.227 6.686 1.00 98.88 302 LEU A CA 1
ATOM 2604 C C . LEU A 1 302 ? -3.801 -6.426 7.185 1.00 98.88 302 LEU A C 1
ATOM 2606 O O . LEU A 1 302 ? -2.968 -7.001 6.486 1.00 98.88 302 LEU A O 1
ATOM 2610 N N . LEU A 1 303 ? -3.498 -5.973 8.406 1.00 98.88 303 LEU A N 1
ATOM 2611 C CA . LEU A 1 303 ? -2.152 -6.021 8.982 1.00 98.88 303 LEU A CA 1
ATOM 2612 C C . LEU A 1 303 ? -1.885 -7.351 9.705 1.00 98.88 303 LEU A C 1
ATOM 2614 O O . LEU A 1 303 ? -1.770 -7.424 10.932 1.00 98.88 303 LEU A O 1
ATOM 2618 N N . ARG A 1 304 ? -1.750 -8.414 8.902 1.00 98.88 304 ARG A N 1
ATOM 2619 C CA . ARG A 1 304 ? -1.334 -9.763 9.322 1.00 98.88 304 ARG A CA 1
ATOM 2620 C C . ARG A 1 304 ? 0.008 -10.151 8.707 1.00 98.88 304 ARG A C 1
ATOM 2622 O O . ARG A 1 304 ? 0.249 -9.859 7.536 1.00 98.88 304 ARG A O 1
ATOM 2629 N N . TYR A 1 305 ? 0.851 -10.837 9.484 1.00 98.88 305 TYR A N 1
ATOM 2630 C CA . TYR A 1 305 ? 2.097 -11.429 8.987 1.00 98.88 305 TYR A CA 1
ATOM 2631 C C . TYR A 1 305 ? 1.812 -12.443 7.886 1.00 98.88 305 TYR A C 1
ATOM 2633 O O . TYR A 1 305 ? 2.209 -12.224 6.745 1.00 98.88 305 TYR A O 1
ATOM 2641 N N . ASP A 1 306 ? 1.036 -13.475 8.223 1.00 98.88 306 ASP A N 1
ATOM 2642 C CA . ASP A 1 306 ? 0.576 -14.480 7.277 1.00 98.88 306 ASP A CA 1
ATOM 2643 C C . ASP A 1 306 ? -0.295 -13.847 6.188 1.00 98.88 306 ASP A C 1
ATOM 2645 O O . ASP A 1 306 ? -1.445 -13.463 6.421 1.00 98.88 306 ASP A O 1
ATOM 2649 N N . HIS A 1 307 ? 0.293 -13.732 5.000 1.00 98.69 307 HIS A N 1
ATOM 2650 C CA . HIS A 1 307 ? -0.275 -13.084 3.829 1.00 98.69 307 HIS A CA 1
ATOM 2651 C C . HIS A 1 307 ? -1.586 -13.758 3.379 1.00 98.69 307 HIS A C 1
ATOM 2653 O O . HIS A 1 307 ? -2.550 -13.061 3.065 1.00 98.69 307 HIS A O 1
ATOM 2659 N N . GLN A 1 308 ? -1.698 -15.083 3.544 1.00 98.56 308 GLN A N 1
ATOM 2660 C CA . GLN A 1 308 ? -2.924 -15.859 3.299 1.00 98.56 308 GLN A CA 1
ATOM 2661 C C . GLN A 1 308 ? -4.069 -15.571 4.291 1.00 98.56 308 GLN A C 1
ATOM 2663 O O . GLN A 1 308 ? -5.192 -16.015 4.067 1.00 98.56 308 GLN A O 1
ATOM 2668 N N . THR A 1 309 ? -3.816 -14.857 5.397 1.00 98.62 309 THR A N 1
ATOM 2669 C CA . THR A 1 309 ? -4.849 -14.497 6.398 1.00 98.62 309 THR A CA 1
ATOM 2670 C C . THR A 1 309 ? -5.350 -13.058 6.276 1.00 98.62 309 THR A C 1
ATOM 2672 O O . THR A 1 309 ? -6.167 -12.620 7.091 1.00 98.62 309 THR A O 1
ATOM 2675 N N . ARG A 1 310 ? -4.857 -12.310 5.282 1.00 98.88 310 ARG A N 1
ATOM 2676 C CA . ARG A 1 310 ? -5.335 -10.961 4.957 1.00 98.88 310 ARG A CA 1
ATOM 2677 C C . ARG A 1 310 ? -6.632 -11.062 4.153 1.00 98.88 310 ARG A C 1
ATOM 2679 O O . ARG A 1 310 ? -6.802 -11.994 3.372 1.00 98.88 310 ARG A O 1
ATOM 2686 N N . LEU A 1 311 ? -7.537 -10.095 4.312 1.00 98.81 311 LEU A N 1
ATOM 2687 C CA . LEU A 1 311 ? -8.713 -9.984 3.435 1.00 98.81 311 LEU A CA 1
ATOM 2688 C C . LEU A 1 311 ? -8.273 -9.832 1.973 1.00 98.81 311 LEU A C 1
ATOM 2690 O O . LEU A 1 311 ? -7.335 -9.079 1.697 1.00 98.81 311 LEU A O 1
ATOM 2694 N N . THR A 1 312 ? -8.984 -10.464 1.035 1.00 98.88 312 THR A N 1
ATOM 2695 C CA . THR A 1 312 ? -8.859 -10.093 -0.381 1.00 98.88 312 THR A CA 1
ATOM 2696 C C . THR A 1 312 ? -9.452 -8.699 -0.609 1.00 98.88 312 THR A C 1
ATOM 2698 O O . THR A 1 312 ? -10.205 -8.184 0.224 1.00 98.88 312 THR A O 1
ATOM 2701 N N . ALA A 1 313 ? -9.163 -8.076 -1.756 1.00 98.69 313 ALA A N 1
ATOM 2702 C CA . ALA A 1 313 ? -9.791 -6.805 -2.117 1.00 98.69 313 ALA A CA 1
ATOM 2703 C C . ALA A 1 313 ? -11.333 -6.901 -2.144 1.00 98.69 313 ALA A C 1
ATOM 2705 O O . ALA A 1 313 ? -12.012 -5.961 -1.727 1.00 98.69 313 ALA A O 1
ATOM 2706 N N . ARG A 1 314 ? -11.880 -8.063 -2.530 1.00 98.19 314 ARG A N 1
ATOM 2707 C CA . ARG A 1 314 ? -13.320 -8.346 -2.519 1.00 98.19 314 ARG A CA 1
ATOM 2708 C C . ARG A 1 314 ? -13.891 -8.398 -1.103 1.00 98.19 314 ARG A C 1
ATOM 2710 O O . ARG A 1 314 ? -14.796 -7.627 -0.792 1.00 98.19 314 ARG A O 1
ATOM 2717 N N . ASP A 1 315 ? -13.331 -9.240 -0.232 1.00 98.44 315 ASP A N 1
ATOM 2718 C CA . ASP A 1 315 ? -13.808 -9.390 1.156 1.00 98.44 315 ASP A CA 1
ATOM 2719 C C . ASP A 1 315 ? -13.675 -8.073 1.937 1.00 98.44 315 ASP A C 1
ATOM 2721 O O . ASP A 1 315 ? -14.509 -7.729 2.776 1.00 98.44 315 ASP A O 1
ATOM 2725 N N . ALA A 1 316 ? -12.633 -7.296 1.628 1.00 98.62 316 ALA A N 1
ATOM 2726 C CA . ALA A 1 316 ? -12.435 -5.962 2.167 1.00 98.62 316 ALA A CA 1
ATOM 2727 C C . ALA A 1 316 ? -13.558 -4.994 1.758 1.00 98.62 316 ALA A C 1
ATOM 2729 O O . ALA A 1 316 ? -14.032 -4.248 2.611 1.00 98.62 316 ALA A O 1
ATOM 2730 N N . MET A 1 317 ? -14.042 -5.019 0.509 1.00 98.00 317 MET A N 1
ATOM 2731 C CA . MET A 1 317 ? -15.179 -4.189 0.071 1.00 98.00 317 MET A CA 1
ATOM 2732 C C . MET A 1 317 ? -16.503 -4.564 0.751 1.00 98.00 317 MET A C 1
ATOM 2734 O O . MET A 1 317 ? -17.390 -3.716 0.863 1.00 98.00 317 MET A O 1
ATOM 2738 N N . GLU A 1 318 ? -16.642 -5.807 1.207 1.00 97.69 318 GLU A N 1
ATOM 2739 C CA . GLU A 1 318 ? -17.830 -6.306 1.913 1.00 97.69 318 GLU A CA 1
ATOM 2740 C C . GLU A 1 318 ? -17.763 -6.064 3.436 1.00 97.69 318 GLU A C 1
ATOM 2742 O O . GLU A 1 318 ? -18.739 -6.287 4.154 1.00 97.69 318 GLU A O 1
ATOM 2747 N N . HIS A 1 319 ? -16.645 -5.529 3.943 1.00 98.62 319 HIS A N 1
ATOM 2748 C CA . HIS A 1 319 ? -16.444 -5.275 5.367 1.00 98.62 319 HIS A CA 1
ATOM 2749 C C . HIS A 1 319 ? -17.409 -4.204 5.933 1.00 98.62 319 HIS A C 1
ATOM 2751 O O . HIS A 1 319 ? -17.592 -3.154 5.304 1.00 98.62 319 HIS A O 1
ATOM 2757 N N . PRO A 1 320 ? -17.949 -4.363 7.166 1.00 98.38 320 PRO A N 1
ATOM 2758 C CA . PRO A 1 320 ? -18.872 -3.402 7.788 1.00 98.38 320 PRO A CA 1
ATOM 2759 C C . PRO A 1 320 ? -18.401 -1.940 7.825 1.00 98.38 320 PRO A C 1
ATOM 2761 O O . PRO A 1 320 ? -19.224 -1.024 7.802 1.00 98.38 320 PRO A O 1
ATOM 2764 N N . TYR A 1 321 ? -17.083 -1.706 7.807 1.00 98.44 321 TYR A N 1
ATOM 2765 C CA . TYR A 1 321 ? -16.482 -0.371 7.699 1.00 98.44 321 TYR A CA 1
ATOM 2766 C C . TYR A 1 321 ? -17.000 0.426 6.482 1.00 98.44 321 TYR A C 1
ATOM 2768 O O . TYR A 1 321 ? -17.160 1.645 6.574 1.00 98.44 321 TYR A O 1
ATOM 2776 N N . PHE A 1 322 ? -17.355 -0.249 5.384 1.00 98.06 322 PHE A N 1
ATOM 2777 C CA . PHE A 1 322 ? -17.846 0.368 4.147 1.00 98.06 322 PHE A CA 1
ATOM 2778 C C . PHE A 1 322 ? -19.372 0.363 3.986 1.00 98.06 322 PHE A C 1
ATOM 2780 O O . PHE A 1 322 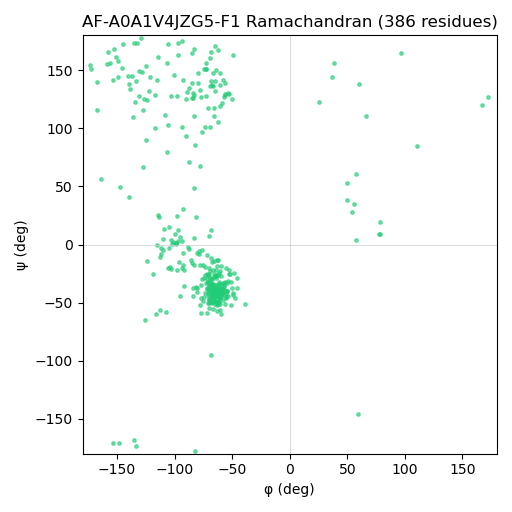? -19.880 0.907 3.003 1.00 98.06 322 PHE A O 1
ATOM 2787 N N . TYR A 1 323 ? -20.138 -0.160 4.950 1.00 95.44 323 TYR A N 1
ATOM 2788 C CA . TYR A 1 323 ? -21.606 -0.106 4.905 1.00 95.44 323 TYR A CA 1
ATOM 2789 C C . TYR A 1 323 ? -22.189 1.316 4.729 1.00 95.44 323 TYR A C 1
ATOM 2791 O O . TYR A 1 323 ? -23.205 1.428 4.039 1.00 95.44 323 TYR A O 1
ATOM 2799 N N . PRO A 1 324 ? -21.586 2.410 5.250 1.00 93.88 324 PRO A N 1
ATOM 2800 C CA . PRO A 1 324 ? -22.011 3.773 4.915 1.00 93.88 324 PRO A CA 1
ATOM 2801 C C . PRO A 1 324 ? -21.853 4.117 3.422 1.00 93.88 324 PRO A C 1
ATOM 2803 O O . PRO A 1 324 ? -22.734 4.746 2.847 1.00 93.88 324 PRO A O 1
ATOM 2806 N N . ILE A 1 325 ? -20.779 3.646 2.774 1.00 91.00 325 ILE A N 1
ATOM 2807 C CA . ILE A 1 325 ? -20.467 3.886 1.349 1.00 91.00 325 ILE A CA 1
ATOM 2808 C C . ILE A 1 325 ? -21.344 3.026 0.422 1.00 91.00 325 ILE A C 1
ATOM 2810 O O . ILE A 1 325 ? -21.656 3.412 -0.706 1.00 91.00 325 ILE A O 1
ATOM 2814 N N . ALA A 1 326 ? -21.769 1.850 0.888 1.00 80.00 326 ALA A N 1
ATOM 2815 C CA . ALA A 1 326 ? -22.727 1.000 0.181 1.00 80.00 326 ALA A CA 1
ATOM 2816 C C . ALA A 1 326 ? -24.170 1.545 0.234 1.00 80.00 326 ALA A C 1
ATOM 2818 O O . ALA A 1 326 ? -24.964 1.255 -0.659 1.00 80.00 326 ALA A O 1
ATOM 2819 N N . LYS A 1 327 ? -24.509 2.332 1.265 1.00 76.81 327 LYS A N 1
ATOM 2820 C CA . LYS A 1 327 ? -25.853 2.897 1.496 1.00 76.81 327 LYS A CA 1
ATOM 2821 C C . LYS A 1 327 ? -26.016 4.351 1.031 1.00 76.81 327 LYS A C 1
ATOM 2823 O O . LYS A 1 327 ? -27.093 4.913 1.211 1.00 76.81 327 LYS A O 1
ATOM 2828 N N . ASP A 1 328 ? -24.981 4.951 0.446 1.00 74.19 328 ASP A N 1
ATOM 2829 C CA . ASP A 1 328 ? -24.998 6.337 -0.034 1.00 74.19 328 ASP A CA 1
ATOM 2830 C C . ASP A 1 328 ? -26.081 6.553 -1.124 1.00 74.19 328 ASP A C 1
ATOM 2832 O O . ASP A 1 328 ? -26.007 5.935 -2.197 1.00 74.19 328 ASP A O 1
ATOM 2836 N N . PRO A 1 329 ? -27.073 7.445 -0.907 1.00 57.97 329 PRO A N 1
ATOM 2837 C CA . PRO A 1 329 ? -28.097 7.770 -1.899 1.00 57.97 329 PRO A CA 1
ATOM 2838 C C . PRO A 1 329 ? -27.547 8.267 -3.243 1.00 57.97 329 PRO A C 1
ATOM 2840 O O . PRO A 1 329 ? -28.151 7.978 -4.276 1.00 57.97 329 PRO A O 1
ATOM 2843 N N . ALA A 1 330 ? -26.403 8.963 -3.264 1.00 60.62 330 ALA A N 1
ATOM 2844 C CA . ALA A 1 330 ? -25.766 9.424 -4.502 1.00 60.62 330 ALA A CA 1
ATOM 2845 C C . ALA A 1 330 ? -25.208 8.256 -5.335 1.00 60.62 330 ALA A C 1
ATOM 2847 O O . ALA A 1 330 ? -25.183 8.299 -6.570 1.00 60.62 330 ALA A O 1
ATOM 2848 N N . ARG A 1 331 ? -24.809 7.167 -4.671 1.00 62.28 331 ARG A N 1
ATOM 2849 C CA . ARG A 1 331 ? -24.364 5.942 -5.337 1.00 62.28 331 ARG A CA 1
ATOM 2850 C C . ARG A 1 331 ? -25.543 5.075 -5.782 1.00 62.28 331 ARG A C 1
ATOM 2852 O O . ARG A 1 331 ? -25.489 4.510 -6.872 1.00 62.28 331 ARG A O 1
ATOM 2859 N N . LEU A 1 332 ? -26.622 5.028 -4.997 1.00 55.56 332 LEU A N 1
ATOM 2860 C CA . LEU A 1 332 ? -27.875 4.359 -5.370 1.00 55.56 332 LEU A CA 1
ATOM 2861 C C . LEU A 1 332 ? -28.533 5.007 -6.599 1.00 55.56 332 LEU A C 1
ATOM 2863 O O . LEU A 1 332 ? -28.953 4.289 -7.505 1.00 55.56 332 LEU A O 1
ATOM 2867 N N . SER A 1 333 ? -28.570 6.341 -6.686 1.00 52.16 333 SER A N 1
ATOM 2868 C CA . SER A 1 333 ? -29.093 7.044 -7.867 1.00 52.16 333 SER A CA 1
ATOM 2869 C C . SER A 1 333 ? -28.218 6.832 -9.106 1.00 52.16 333 SER A C 1
ATOM 2871 O O . SER A 1 333 ? -28.745 6.570 -10.186 1.00 52.16 333 SER A O 1
ATOM 2873 N N . THR A 1 334 ? -26.889 6.845 -8.954 1.00 56.59 334 THR A N 1
ATOM 2874 C CA . THR A 1 334 ? -25.946 6.552 -10.048 1.00 56.59 334 THR A CA 1
ATOM 2875 C C . THR A 1 334 ? -26.091 5.110 -10.551 1.00 56.59 334 THR A C 1
ATOM 2877 O O . THR A 1 334 ? -26.138 4.878 -11.759 1.00 56.59 334 THR A O 1
ATOM 2880 N N . ALA A 1 335 ? -26.226 4.132 -9.649 1.00 53.72 335 ALA A N 1
ATOM 2881 C CA . ALA A 1 335 ? -26.456 2.734 -10.012 1.00 53.72 335 ALA A CA 1
ATOM 2882 C C . ALA A 1 335 ? -27.817 2.527 -10.702 1.00 53.72 335 ALA A C 1
ATOM 2884 O O . ALA A 1 335 ? -27.894 1.812 -11.702 1.00 53.72 335 ALA A O 1
ATOM 2885 N N . ALA A 1 336 ? -28.875 3.194 -10.228 1.00 48.75 336 ALA A N 1
ATOM 2886 C CA . ALA A 1 336 ? -30.187 3.175 -10.872 1.00 48.75 336 ALA A CA 1
ATOM 2887 C C . ALA A 1 336 ? -30.157 3.814 -12.274 1.00 48.75 336 ALA A C 1
ATOM 2889 O O . ALA A 1 336 ? -30.750 3.270 -13.202 1.00 48.75 336 ALA A O 1
ATOM 2890 N N . ALA A 1 337 ? -29.424 4.917 -12.459 1.00 50.03 337 ALA A N 1
ATOM 2891 C CA . ALA A 1 337 ? -29.254 5.563 -13.761 1.00 50.03 337 ALA A CA 1
ATOM 2892 C C . ALA A 1 337 ? -28.487 4.675 -14.759 1.00 50.03 337 ALA A C 1
ATOM 2894 O O . ALA A 1 337 ? -28.902 4.547 -15.910 1.00 50.03 337 ALA A O 1
ATOM 2895 N N . LEU A 1 338 ? -27.417 4.005 -14.315 1.00 52.34 338 LEU A N 1
ATOM 2896 C CA . LEU A 1 338 ? -26.682 3.031 -15.132 1.00 52.34 338 LEU A CA 1
ATOM 2897 C C . LEU A 1 338 ? -27.557 1.820 -15.496 1.00 52.34 338 LEU A C 1
ATOM 2899 O O . LEU A 1 338 ? -27.585 1.415 -16.656 1.00 52.34 338 LEU A O 1
ATOM 2903 N N . SER A 1 339 ? -28.330 1.298 -14.538 1.00 49.78 339 SER A N 1
ATOM 2904 C CA . SER A 1 339 ? -29.276 0.196 -14.761 1.00 49.78 339 SER A CA 1
ATOM 2905 C C . SER A 1 339 ? -30.415 0.571 -15.720 1.00 49.78 339 SER A C 1
ATOM 2907 O O . SER A 1 339 ? -30.850 -0.272 -16.504 1.00 49.78 339 SER A O 1
ATOM 2909 N N . ALA A 1 340 ? -30.879 1.825 -15.697 1.00 51.44 340 ALA A N 1
ATOM 2910 C CA . ALA A 1 340 ? -31.874 2.345 -16.634 1.00 51.44 340 ALA A CA 1
ATOM 2911 C C . ALA A 1 340 ? -31.296 2.604 -18.040 1.00 51.44 340 ALA A C 1
ATOM 2913 O O . ALA A 1 340 ? -32.019 2.488 -19.029 1.00 51.44 340 ALA A O 1
ATOM 2914 N N . ALA A 1 341 ? -30.001 2.924 -18.146 1.00 47.62 341 ALA A N 1
ATOM 2915 C CA . ALA A 1 341 ? -29.307 3.062 -19.426 1.00 47.62 341 ALA A CA 1
ATOM 2916 C C . ALA A 1 341 ? -29.047 1.700 -20.104 1.00 47.62 341 ALA A C 1
ATOM 2918 O O . ALA A 1 341 ? -29.101 1.600 -21.331 1.00 47.62 341 ALA A O 1
ATOM 2919 N N . SER A 1 342 ? -28.820 0.636 -19.325 1.00 44.03 342 SER A N 1
ATOM 2920 C CA . SER A 1 342 ? -28.653 -0.734 -19.827 1.00 44.03 342 SER A CA 1
ATOM 2921 C C . SER A 1 342 ? -29.989 -1.400 -20.188 1.00 44.03 342 SER A C 1
ATOM 2923 O O . SER A 1 342 ? -30.412 -2.371 -19.560 1.00 44.03 342 SER A O 1
ATOM 2925 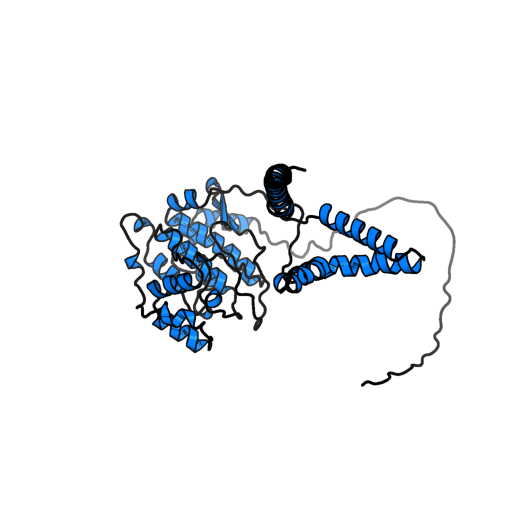N N . THR A 1 343 ? -30.654 -0.903 -21.232 1.00 38.50 343 THR A N 1
ATOM 2926 C CA . THR A 1 343 ? -31.732 -1.668 -21.882 1.00 38.50 343 THR A CA 1
ATOM 2927 C C . THR A 1 343 ? -31.143 -2.886 -22.613 1.00 38.50 343 THR A C 1
ATOM 2929 O O . THR A 1 343 ? -30.104 -2.764 -23.267 1.00 38.50 343 THR A O 1
ATOM 2932 N N . PRO A 1 344 ? -31.756 -4.081 -22.514 1.00 37.53 344 PRO A N 1
ATOM 2933 C CA . PRO A 1 344 ? -31.234 -5.268 -23.180 1.00 37.53 344 PRO A CA 1
ATOM 2934 C C . PRO A 1 344 ? -31.432 -5.152 -24.695 1.00 37.53 344 PRO A C 1
ATOM 2936 O O . PRO A 1 344 ? -32.561 -5.108 -25.186 1.00 37.53 344 PRO A O 1
ATOM 2939 N N . VAL A 1 345 ? -30.332 -5.136 -25.451 1.00 37.09 345 VAL A N 1
ATOM 2940 C CA . VAL A 1 345 ? -30.381 -5.200 -26.917 1.00 37.09 345 VAL A CA 1
ATOM 2941 C C . VAL A 1 345 ? -30.845 -6.598 -27.325 1.00 37.09 345 VAL A C 1
ATOM 2943 O O . VAL A 1 345 ? -30.067 -7.552 -27.306 1.00 37.09 345 VAL A O 1
ATOM 2946 N N . SER A 1 346 ? -32.123 -6.724 -27.686 1.00 34.12 346 SER A N 1
ATOM 2947 C CA . SER A 1 346 ? -32.706 -7.978 -28.171 1.00 34.12 346 SER A CA 1
ATOM 2948 C C . SER A 1 346 ? -31.907 -8.541 -29.347 1.00 34.12 346 SER A C 1
ATOM 2950 O O . SER A 1 346 ? -31.654 -7.849 -30.335 1.00 34.12 346 SER A O 1
ATOM 2952 N N . SER A 1 347 ? -31.561 -9.826 -29.270 1.00 38.69 347 SER A N 1
ATOM 2953 C CA . SER A 1 347 ? -30.661 -10.542 -30.190 1.00 38.69 347 SER A CA 1
ATOM 2954 C C . SER A 1 347 ? -31.202 -10.761 -31.617 1.00 38.69 347 SER A C 1
ATOM 2956 O O . SER A 1 347 ? -30.620 -11.506 -32.400 1.00 38.69 347 SER A O 1
ATOM 2958 N N . SER A 1 348 ? -32.295 -10.091 -31.985 1.00 34.28 348 SER A N 1
ATOM 2959 C CA . SER A 1 348 ? -32.972 -10.181 -33.283 1.00 34.28 348 SER A CA 1
ATOM 2960 C C . SER A 1 348 ? -32.514 -9.142 -34.320 1.00 34.28 348 SER A C 1
ATOM 2962 O O . SER A 1 348 ? -32.938 -9.216 -35.470 1.00 34.28 348 SER A O 1
ATOM 2964 N N . SER A 1 349 ? -31.677 -8.165 -33.951 1.00 34.25 349 SER A N 1
ATOM 2965 C CA . SER A 1 349 ? -31.291 -7.042 -34.828 1.00 34.25 349 SER A CA 1
ATOM 2966 C C . SER A 1 349 ? -30.012 -7.257 -35.653 1.00 34.25 349 SER A C 1
ATOM 2968 O O . SER A 1 349 ? -29.822 -6.577 -36.660 1.00 34.25 349 SER A O 1
ATOM 2970 N N . MET A 1 350 ? -29.148 -8.216 -35.294 1.00 36.84 350 MET A N 1
ATOM 2971 C CA . MET A 1 350 ? -27.833 -8.390 -35.942 1.00 36.84 350 MET A CA 1
ATOM 2972 C C . MET A 1 350 ? -27.870 -8.958 -37.375 1.00 36.84 350 MET A C 1
ATOM 2974 O O . MET A 1 350 ? -26.840 -8.955 -38.044 1.00 36.84 350 MET A O 1
ATOM 2978 N N . LEU A 1 351 ? -29.021 -9.425 -37.878 1.00 37.16 351 LEU A N 1
ATOM 2979 C CA . LEU A 1 351 ? -29.120 -10.063 -39.203 1.00 37.16 351 LEU A CA 1
ATOM 2980 C C . LEU A 1 351 ? -29.632 -9.149 -40.336 1.00 37.16 351 LEU A C 1
ATOM 2982 O O . LEU A 1 351 ? -29.750 -9.601 -41.471 1.00 37.16 351 LEU A O 1
ATOM 2986 N N . ALA A 1 352 ? -29.936 -7.876 -40.056 1.00 33.47 352 ALA A N 1
ATOM 2987 C CA . ALA A 1 352 ? -30.592 -6.957 -41.001 1.00 33.47 352 ALA A CA 1
ATOM 2988 C C . ALA A 1 352 ? -29.656 -5.894 -41.629 1.00 33.47 352 ALA A C 1
ATOM 299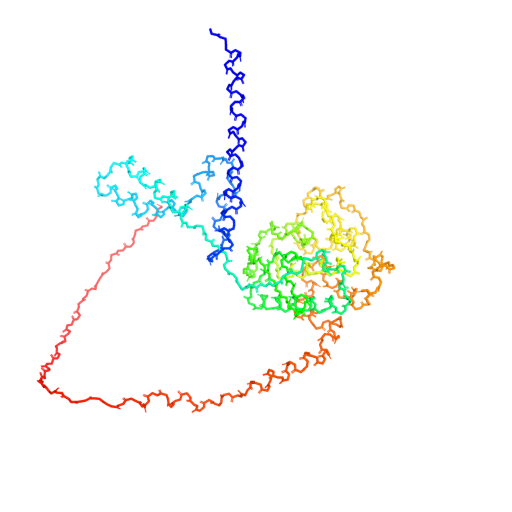0 O O . ALA A 1 352 ? -30.128 -4.902 -42.178 1.00 33.47 352 ALA A O 1
ATOM 2991 N N . GLY A 1 353 ? -28.331 -6.070 -41.535 1.00 32.94 353 GLY A N 1
ATOM 2992 C CA . GLY A 1 353 ? -27.340 -5.029 -41.869 1.00 32.94 353 GLY A CA 1
ATOM 2993 C C . GLY A 1 353 ? -26.619 -5.134 -43.222 1.00 32.94 353 GLY A C 1
ATOM 2994 O O . GLY A 1 353 ? -25.757 -4.304 -43.489 1.00 32.94 353 GLY A O 1
ATOM 2995 N N . ILE A 1 354 ? -26.899 -6.145 -44.057 1.00 32.94 354 ILE A N 1
ATOM 2996 C CA . ILE A 1 354 ? -26.043 -6.495 -45.221 1.00 32.94 354 ILE A CA 1
ATOM 2997 C C . ILE A 1 354 ? -26.720 -6.218 -46.588 1.00 32.94 354 ILE A C 1
ATOM 2999 O O . ILE A 1 354 ? -26.093 -6.349 -47.636 1.00 32.94 354 ILE A O 1
ATOM 3003 N N . THR A 1 355 ? -27.983 -5.773 -46.623 1.00 31.12 355 THR A N 1
ATOM 3004 C CA . THR A 1 355 ? -28.788 -5.713 -47.865 1.00 31.12 355 THR A CA 1
ATOM 3005 C C . THR A 1 355 ? -29.431 -4.349 -48.157 1.00 31.12 355 THR A C 1
ATOM 3007 O O . THR A 1 355 ? -30.657 -4.247 -48.176 1.00 31.12 355 THR A O 1
ATOM 3010 N N . SER A 1 356 ? -28.633 -3.307 -48.438 1.00 28.66 356 SER A N 1
ATOM 3011 C CA . SER A 1 356 ? -29.152 -2.042 -49.013 1.00 28.66 356 SER A CA 1
ATOM 3012 C C . SER A 1 356 ? -28.103 -1.096 -49.642 1.00 28.66 356 SER A C 1
ATOM 3014 O O . SER A 1 356 ? -28.062 0.086 -49.314 1.00 28.66 356 SER A O 1
ATOM 3016 N N . MET A 1 357 ? -27.305 -1.555 -50.618 1.00 28.06 357 MET A N 1
ATOM 3017 C CA . MET A 1 357 ? -26.654 -0.638 -51.580 1.00 28.06 357 MET A CA 1
ATOM 3018 C C . MET A 1 357 ? -26.743 -1.152 -53.022 1.00 28.06 357 MET A C 1
ATOM 3020 O O . MET A 1 357 ? -26.101 -2.129 -53.401 1.00 28.06 357 MET A O 1
ATOM 3024 N N . ALA A 1 358 ? -27.549 -0.456 -53.821 1.00 28.59 358 ALA A N 1
ATOM 3025 C CA . ALA A 1 358 ? -27.766 -0.646 -55.251 1.00 28.59 358 ALA A CA 1
ATOM 3026 C C . ALA A 1 358 ? -28.093 0.741 -55.855 1.00 28.59 358 ALA A C 1
ATOM 3028 O O . ALA A 1 358 ? -28.740 1.542 -55.188 1.00 28.59 358 ALA A O 1
ATOM 3029 N N . ALA A 1 359 ? -27.692 1.108 -57.073 1.00 26.33 359 ALA A N 1
ATOM 3030 C CA . ALA A 1 359 ? -26.883 0.396 -58.064 1.00 26.33 359 ALA A CA 1
ATOM 3031 C C . ALA A 1 359 ? -26.128 1.393 -58.965 1.00 26.33 359 ALA A C 1
ATOM 3033 O O . ALA A 1 359 ? -26.479 2.570 -59.035 1.00 26.33 359 ALA A O 1
ATOM 3034 N N . SER A 1 360 ? -25.172 0.894 -59.750 1.00 28.16 360 SER A N 1
ATOM 3035 C CA . SER A 1 360 ? -24.788 1.511 -61.023 1.00 28.16 360 SER A CA 1
ATOM 3036 C C . SER A 1 360 ? -24.514 0.433 -62.082 1.00 28.16 360 SER A C 1
ATOM 3038 O O . SER A 1 360 ? -24.073 -0.676 -61.779 1.00 28.16 360 SER A O 1
ATOM 3040 N N . GLN A 1 361 ? -24.866 0.742 -63.328 1.00 28.95 361 GLN A N 1
ATOM 3041 C CA . GLN A 1 361 ? -24.806 -0.120 -64.513 1.00 28.95 361 GLN A CA 1
ATOM 3042 C C . GLN A 1 361 ? -24.769 0.784 -65.765 1.00 28.95 361 GLN A C 1
ATOM 3044 O O . GLN A 1 361 ? -25.198 1.936 -65.665 1.00 28.95 361 GLN A O 1
ATOM 3049 N N . PRO A 1 362 ? -24.431 0.269 -66.963 1.00 36.03 362 PRO A N 1
ATOM 3050 C CA . PRO A 1 362 ? -23.555 -0.874 -67.254 1.00 36.03 362 PRO A CA 1
ATOM 3051 C C . PRO A 1 362 ? -22.568 -0.582 -68.412 1.00 36.03 362 PRO A C 1
ATOM 3053 O O . PRO A 1 362 ? -22.734 0.378 -69.159 1.00 36.03 362 PRO A O 1
ATOM 3056 N N . LEU A 1 363 ? -21.627 -1.499 -68.668 1.00 26.59 363 LEU A N 1
ATOM 3057 C CA . LEU A 1 363 ? -21.237 -1.837 -70.046 1.00 26.59 363 LEU A CA 1
ATOM 3058 C C . LEU A 1 363 ? -20.697 -3.278 -70.120 1.00 26.59 363 LEU A C 1
ATOM 3060 O O . LEU A 1 363 ? -20.024 -3.737 -69.200 1.00 26.59 363 LEU A O 1
ATOM 3064 N N . GLY A 1 364 ? -21.027 -4.001 -71.195 1.00 25.66 364 GLY A N 1
ATOM 3065 C CA . GLY A 1 364 ? -20.468 -5.327 -71.507 1.00 25.66 364 GLY A CA 1
ATOM 3066 C C . GLY A 1 364 ? -19.105 -5.234 -72.211 1.00 25.66 364 GLY A C 1
ATOM 3067 O O . GLY A 1 364 ? -18.616 -4.138 -72.459 1.00 25.66 364 GLY A O 1
ATOM 3068 N N . THR A 1 365 ? -18.446 -6.322 -72.623 1.00 24.34 365 THR A N 1
ATOM 3069 C CA . THR A 1 365 ? -18.745 -7.776 -72.556 1.00 24.34 365 THR A CA 1
ATOM 3070 C C . THR A 1 365 ? -17.492 -8.527 -73.042 1.00 24.34 365 THR A C 1
ATOM 3072 O O . THR A 1 365 ? -16.837 -7.981 -73.924 1.00 24.34 365 THR A O 1
ATOM 3075 N N . LEU A 1 366 ? -17.209 -9.765 -72.581 1.00 26.58 366 LEU A N 1
ATOM 3076 C CA . LEU A 1 366 ? -16.830 -10.931 -73.431 1.00 26.58 366 LEU A CA 1
ATOM 3077 C C . LEU A 1 366 ? -16.369 -12.200 -72.654 1.00 26.58 366 LEU A C 1
ATOM 3079 O O . LEU A 1 366 ? -15.459 -12.161 -71.840 1.00 26.58 366 LEU A O 1
ATOM 3083 N N . ALA A 1 367 ? -17.025 -13.317 -72.991 1.00 27.27 367 ALA A N 1
ATOM 3084 C CA . ALA A 1 367 ? -16.617 -14.737 -73.058 1.00 27.27 367 ALA A CA 1
ATOM 3085 C C . ALA A 1 367 ? -15.454 -15.372 -72.225 1.00 27.27 367 ALA A C 1
ATOM 3087 O O . ALA A 1 367 ? -14.282 -15.116 -72.459 1.00 27.27 367 ALA A O 1
ATOM 3088 N N . ALA A 1 368 ? -15.843 -16.412 -71.461 1.00 25.12 368 ALA A N 1
ATOM 3089 C CA . ALA A 1 368 ? -15.327 -17.807 -71.462 1.00 25.12 368 ALA A CA 1
ATOM 3090 C C . ALA A 1 368 ? -13.880 -18.189 -71.014 1.00 25.12 368 ALA A C 1
ATOM 3092 O O . ALA A 1 368 ? -12.917 -18.004 -71.744 1.00 25.12 368 ALA A O 1
ATOM 3093 N N . SER A 1 369 ? -13.804 -18.873 -69.854 1.00 24.98 369 SER A N 1
ATOM 3094 C CA . SER A 1 369 ? -13.453 -20.310 -69.624 1.00 24.98 369 SER A CA 1
ATOM 3095 C C . SER A 1 369 ? -12.352 -21.052 -70.435 1.00 24.98 369 SER A C 1
ATOM 3097 O O . SER A 1 369 ? -12.206 -20.763 -71.618 1.00 24.98 369 SER A O 1
ATOM 3099 N N . PRO A 1 370 ? -11.723 -22.153 -69.918 1.00 37.31 370 PRO A N 1
ATOM 3100 C CA . PRO A 1 370 ? -11.856 -22.817 -68.600 1.00 37.31 370 PRO A CA 1
ATOM 3101 C C . PRO A 1 370 ? -10.518 -23.189 -67.882 1.00 37.31 370 PRO A C 1
ATOM 3103 O O . PRO A 1 370 ? -9.419 -22.867 -68.320 1.00 37.31 370 PRO A O 1
ATOM 3106 N N . VAL A 1 371 ? -10.645 -23.913 -66.760 1.00 25.12 371 VAL A N 1
ATOM 3107 C CA . VAL A 1 371 ? -9.586 -24.515 -65.914 1.00 25.12 371 VAL A CA 1
ATOM 3108 C C . VAL A 1 371 ? -8.917 -25.748 -66.557 1.00 25.12 371 VAL A C 1
ATOM 3110 O O . VAL A 1 371 ? -9.585 -26.514 -67.248 1.00 25.12 371 VAL A O 1
ATOM 3113 N N . ILE A 1 372 ? -7.642 -26.009 -66.223 1.00 26.78 372 ILE A N 1
ATOM 3114 C CA . ILE A 1 372 ? -6.975 -27.328 -66.336 1.00 26.78 372 ILE A CA 1
ATOM 3115 C C . ILE A 1 372 ? -6.314 -27.692 -64.986 1.00 26.78 372 ILE A C 1
ATOM 3117 O O . ILE A 1 372 ? -5.909 -26.811 -64.229 1.00 26.78 372 ILE A O 1
ATOM 3121 N N . SER A 1 373 ? -6.249 -28.988 -64.664 1.00 23.64 373 SER A N 1
ATOM 3122 C CA . SER A 1 373 ? -5.869 -29.563 -63.361 1.00 23.64 373 SER A CA 1
ATOM 3123 C C . SER A 1 373 ? -4.473 -30.219 -63.317 1.00 23.64 373 SER A C 1
ATOM 3125 O O . SER A 1 373 ? -4.026 -30.709 -64.345 1.00 23.64 373 SER A O 1
ATOM 3127 N N . SER A 1 374 ? -3.886 -30.302 -62.105 1.00 27.58 374 SER A N 1
ATOM 3128 C CA . SER A 1 374 ? -3.204 -31.457 -61.439 1.00 27.58 374 SER A CA 1
ATOM 3129 C C . SER A 1 374 ? -2.352 -32.464 -62.260 1.00 27.58 374 SER A C 1
ATOM 3131 O O . SER A 1 374 ? -2.806 -32.893 -63.316 1.00 27.58 374 SER A O 1
ATOM 3133 N N . PRO A 1 375 ? -1.214 -33.010 -61.737 1.00 38.03 375 PRO A N 1
ATOM 3134 C CA . PRO A 1 375 ? -1.209 -33.746 -60.453 1.00 38.03 375 PRO A CA 1
ATOM 3135 C C . PRO A 1 375 ? 0.114 -33.783 -59.627 1.00 38.03 375 PRO A C 1
ATOM 3137 O O . PRO A 1 375 ? 1.084 -33.086 -59.904 1.00 38.03 375 PRO A O 1
ATOM 3140 N N . ASN A 1 376 ? 0.107 -34.622 -58.577 1.00 28.94 376 ASN A N 1
ATOM 3141 C CA . ASN A 1 376 ? 1.167 -34.872 -57.582 1.00 28.94 376 ASN A CA 1
ATOM 3142 C C . ASN A 1 376 ? 2.420 -35.605 -58.113 1.00 28.94 376 ASN A C 1
ATOM 3144 O O . ASN A 1 376 ? 2.318 -36.415 -59.032 1.00 28.94 376 ASN A O 1
ATOM 3148 N N . ALA A 1 377 ? 3.536 -35.494 -57.372 1.00 30.38 377 ALA A N 1
ATOM 3149 C CA . ALA A 1 377 ? 4.555 -36.549 -57.246 1.00 30.38 377 ALA A CA 1
ATOM 3150 C C . ALA A 1 377 ? 5.297 -36.505 -55.881 1.00 30.38 377 ALA A C 1
ATOM 3152 O O . ALA A 1 377 ? 5.251 -35.506 -55.171 1.00 30.38 377 ALA A O 1
ATOM 3153 N N . LEU A 1 378 ? 5.943 -37.629 -55.546 1.00 30.72 378 LEU A N 1
ATOM 3154 C CA . LEU A 1 378 ? 6.688 -38.024 -54.331 1.00 30.72 378 LEU A CA 1
ATOM 3155 C C . LEU A 1 378 ? 7.754 -37.005 -53.829 1.00 30.72 378 LEU A C 1
ATOM 3157 O O . LEU A 1 378 ? 8.213 -36.170 -54.595 1.00 30.72 378 LEU A O 1
ATOM 3161 N N . GLY A 1 379 ? 8.279 -37.046 -52.591 1.00 27.84 379 GLY A N 1
ATOM 3162 C CA . GLY A 1 379 ? 8.042 -37.958 -51.455 1.00 27.84 379 GLY A CA 1
ATOM 3163 C C . GLY A 1 379 ? 9.205 -38.911 -51.095 1.00 27.84 379 GLY A C 1
ATOM 3164 O O . GLY A 1 379 ? 9.176 -40.061 -51.523 1.00 27.84 379 GLY A O 1
ATOM 3165 N N . SER A 1 380 ? 10.189 -38.475 -50.282 1.00 31.97 380 SER A N 1
ATOM 3166 C CA . SER A 1 380 ? 11.121 -39.314 -49.471 1.00 31.97 380 SER A CA 1
ATOM 3167 C C . SER A 1 380 ? 12.018 -38.460 -48.533 1.00 31.97 380 SER A C 1
ATOM 3169 O O . SER A 1 380 ? 12.231 -37.288 -48.846 1.00 31.97 380 SER A O 1
ATOM 3171 N N . PRO A 1 381 ? 12.534 -38.993 -47.398 1.00 37.12 381 PRO A N 1
ATOM 3172 C CA . PRO A 1 381 ? 13.260 -38.223 -46.371 1.00 37.12 381 PRO A CA 1
ATOM 3173 C C . PRO A 1 381 ? 14.793 -38.441 -46.338 1.00 37.12 381 PRO A C 1
ATOM 3175 O O . PRO A 1 381 ? 15.321 -39.350 -46.974 1.00 37.12 381 PRO A O 1
ATOM 3178 N N . VAL A 1 382 ? 15.498 -37.645 -45.518 1.00 33.59 382 VAL A N 1
ATOM 3179 C CA . VAL A 1 382 ? 16.928 -37.796 -45.151 1.00 33.59 382 VAL A CA 1
ATOM 3180 C C . VAL A 1 382 ? 17.067 -37.639 -43.614 1.00 33.59 382 VAL A C 1
ATOM 3182 O O . VAL A 1 382 ? 16.327 -36.829 -43.052 1.00 33.59 382 VAL A O 1
ATOM 3185 N N . PRO A 1 383 ? 17.915 -38.422 -42.906 1.00 42.47 383 PRO A N 1
ATOM 3186 C CA . PRO A 1 383 ? 17.747 -38.670 -41.466 1.00 42.47 383 PRO A CA 1
ATOM 3187 C C . PRO A 1 383 ? 18.594 -37.788 -40.527 1.00 42.47 383 PRO A C 1
ATOM 3189 O O . PRO A 1 383 ? 19.482 -37.050 -40.948 1.00 42.47 383 PRO A O 1
ATOM 3192 N N . ALA A 1 384 ? 18.329 -37.924 -39.223 1.00 32.75 384 ALA A N 1
ATOM 3193 C CA . ALA A 1 384 ? 19.110 -37.327 -38.141 1.00 32.75 384 ALA A CA 1
ATOM 3194 C C . ALA A 1 384 ? 20.475 -38.017 -37.926 1.00 32.75 384 ALA A C 1
ATOM 3196 O O . ALA A 1 384 ? 20.642 -39.201 -38.220 1.00 32.75 384 ALA A O 1
ATOM 3197 N N . ALA A 1 385 ? 21.418 -37.278 -37.335 1.00 40.12 385 ALA A N 1
ATOM 3198 C CA . ALA A 1 385 ? 22.692 -37.774 -36.810 1.00 40.12 385 ALA A CA 1
ATOM 3199 C C . ALA A 1 385 ? 22.836 -37.366 -35.330 1.00 40.12 385 ALA A C 1
ATOM 3201 O O . ALA A 1 385 ? 22.215 -36.395 -34.896 1.00 40.12 385 ALA A O 1
ATOM 3202 N N . ALA A 1 386 ? 23.601 -38.135 -34.552 1.00 33.84 386 ALA A N 1
ATOM 3203 C CA . ALA A 1 386 ? 23.585 -38.084 -33.089 1.00 33.84 386 ALA A CA 1
ATOM 3204 C C . ALA A 1 386 ? 24.692 -37.216 -32.454 1.00 33.84 386 ALA A C 1
ATOM 3206 O O . ALA A 1 386 ? 25.708 -36.916 -33.079 1.00 33.84 386 ALA A O 1
ATOM 3207 N N . GLN A 1 387 ? 24.472 -36.887 -31.177 1.00 35.06 387 GLN A N 1
ATOM 3208 C CA . GLN A 1 387 ? 25.480 -36.488 -30.180 1.00 35.06 387 GLN A CA 1
ATOM 3209 C C . GLN A 1 387 ? 26.502 -37.627 -29.915 1.00 35.06 387 GLN A C 1
ATOM 3211 O O . GLN A 1 387 ? 26.242 -38.755 -30.355 1.00 35.06 387 GLN A O 1
ATOM 3216 N N . PRO A 1 388 ? 27.654 -37.404 -29.237 1.00 51.00 388 PRO A N 1
ATOM 3217 C CA . PRO A 1 388 ? 27.931 -36.415 -28.170 1.00 51.00 388 PRO A CA 1
ATOM 3218 C C . PRO A 1 388 ? 27.875 -34.929 -28.561 1.00 51.00 388 PRO A C 1
ATOM 3220 O O . PRO A 1 388 ? 28.594 -34.545 -29.505 1.00 51.00 388 PRO A O 1
#

pLDDT: mean 78.56, std 23.25, range [23.64, 98.94]

Mean predicted aligned error: 17.1 Å